Protein AF-A0A1H3EA36-F1 (afdb_monomer_lite)

Structure (mmCIF, N/CA/C/O backbone):
data_AF-A0A1H3EA36-F1
#
_entry.id   AF-A0A1H3EA36-F1
#
loop_
_atom_site.group_PDB
_atom_site.id
_atom_site.type_symbol
_atom_site.label_atom_id
_atom_site.label_alt_id
_atom_site.label_comp_id
_atom_site.label_asym_id
_atom_site.label_entity_id
_atom_site.label_seq_id
_atom_site.pdbx_PDB_ins_code
_atom_site.Cartn_x
_atom_site.Cartn_y
_atom_site.Cartn_z
_atom_site.occupancy
_atom_site.B_iso_or_equiv
_atom_site.auth_seq_id
_atom_site.auth_comp_id
_atom_site.auth_asym_id
_atom_site.auth_atom_id
_atom_site.pdbx_PDB_model_num
ATOM 1 N N . MET A 1 1 ? -54.197 60.162 -19.182 1.00 44.44 1 MET A N 1
ATOM 2 C CA . MET A 1 1 ? -53.380 59.692 -18.043 1.00 44.44 1 MET A CA 1
ATOM 3 C C . MET A 1 1 ? -54.121 58.549 -17.365 1.00 44.44 1 MET A C 1
ATOM 5 O O . MET A 1 1 ? -55.018 58.791 -16.575 1.00 44.44 1 MET A O 1
ATOM 9 N N . THR A 1 2 ? -53.823 57.312 -17.752 1.00 45.69 2 THR A N 1
ATOM 10 C CA . THR A 1 2 ? -54.385 56.087 -17.162 1.00 45.69 2 THR A CA 1
ATOM 11 C C . THR A 1 2 ? -53.439 55.598 -16.068 1.00 45.69 2 THR A C 1
ATOM 13 O O . THR A 1 2 ? -52.294 55.258 -16.365 1.00 45.69 2 THR A O 1
ATOM 16 N N . SER A 1 3 ? -53.882 55.614 -14.809 1.00 49.50 3 SER A N 1
ATOM 17 C CA . SER A 1 3 ? -53.098 55.116 -13.677 1.00 49.50 3 SER A CA 1
ATOM 18 C C . SER A 1 3 ? -53.020 53.589 -13.727 1.00 49.50 3 SER A C 1
ATOM 20 O O . SER A 1 3 ? -54.030 52.885 -13.746 1.00 49.50 3 SER A O 1
ATOM 22 N N . ALA A 1 4 ? -51.797 53.068 -13.797 1.00 52.25 4 ALA A N 1
ATOM 23 C CA . ALA A 1 4 ? -51.534 51.640 -13.742 1.00 52.25 4 ALA A CA 1
ATOM 24 C C . ALA A 1 4 ? -51.747 51.133 -12.308 1.00 52.25 4 ALA A C 1
ATOM 26 O O . ALA A 1 4 ? -51.134 51.634 -11.365 1.00 52.25 4 ALA A O 1
ATOM 27 N N . SER A 1 5 ? -52.620 50.136 -12.157 1.00 58.72 5 SER A N 1
ATOM 28 C CA . SER A 1 5 ? -52.837 49.425 -10.896 1.00 58.72 5 SER A CA 1
ATOM 29 C C . SER A 1 5 ? -51.556 48.678 -10.483 1.00 58.72 5 SER A C 1
ATOM 31 O O . SER A 1 5 ? -50.965 47.990 -11.325 1.00 58.72 5 SER A O 1
ATOM 33 N N . PRO A 1 6 ? -51.086 48.801 -9.227 1.00 64.38 6 PRO A N 1
ATOM 34 C CA . PRO A 1 6 ? -49.876 48.127 -8.778 1.00 64.38 6 PRO A CA 1
ATOM 35 C C . PRO A 1 6 ? -50.104 46.610 -8.735 1.00 64.38 6 PRO A C 1
ATOM 37 O O . PRO A 1 6 ? -51.049 46.122 -8.116 1.00 64.38 6 PRO A O 1
ATOM 40 N N . ARG A 1 7 ? -49.226 45.849 -9.406 1.00 62.97 7 ARG A N 1
ATOM 41 C CA . ARG A 1 7 ? -49.235 44.380 -9.339 1.00 62.97 7 ARG A CA 1
ATOM 42 C C . ARG A 1 7 ? -49.050 43.933 -7.881 1.00 62.97 7 ARG A C 1
ATOM 44 O O . ARG A 1 7 ? -48.141 44.439 -7.220 1.00 62.97 7 ARG A O 1
ATOM 51 N N . PRO A 1 8 ? -49.854 42.975 -7.387 1.00 62.53 8 PRO A N 1
ATOM 52 C CA . PRO A 1 8 ? -49.681 42.436 -6.047 1.00 62.53 8 PRO A CA 1
ATOM 53 C C . PRO A 1 8 ? -48.310 41.762 -5.929 1.00 62.53 8 PRO A C 1
ATOM 55 O O . PRO A 1 8 ? -47.863 41.065 -6.844 1.00 62.53 8 PRO A O 1
ATOM 58 N N . ALA A 1 9 ? -47.638 41.998 -4.802 1.00 65.62 9 ALA A N 1
ATOM 59 C CA . ALA A 1 9 ? -46.360 41.375 -4.493 1.00 65.62 9 ALA A CA 1
ATOM 60 C C . ALA A 1 9 ? -46.502 39.838 -4.501 1.00 65.62 9 ALA A C 1
ATOM 62 O O . ALA A 1 9 ? -47.516 39.324 -4.018 1.00 65.62 9 ALA A O 1
ATOM 63 N N . PRO A 1 10 ? -45.518 39.092 -5.038 1.00 63.84 10 PRO A N 1
ATOM 64 C CA . PRO A 1 10 ? -45.570 37.637 -5.046 1.00 63.84 10 PRO A CA 1
ATOM 65 C C . PRO A 1 10 ? -45.656 37.122 -3.605 1.00 63.84 10 PRO A C 1
ATOM 67 O O . PRO A 1 10 ? -44.805 37.431 -2.770 1.00 63.84 10 PRO A O 1
ATOM 70 N N . GLY A 1 11 ? -46.718 36.368 -3.312 1.00 64.31 11 GLY A N 1
ATOM 71 C CA . GLY A 1 11 ? -46.942 35.779 -1.995 1.00 64.31 11 GLY A CA 1
ATOM 72 C C . GLY A 1 11 ? -45.780 34.864 -1.582 1.00 64.31 11 GLY A C 1
ATOM 73 O O . GLY A 1 11 ? -45.143 34.253 -2.446 1.00 64.31 11 GLY A O 1
ATOM 74 N N . PRO A 1 12 ? -45.474 34.762 -0.276 1.00 61.78 12 PRO A N 1
ATOM 75 C CA . PRO A 1 12 ? -44.374 33.939 0.212 1.00 61.78 12 PRO A CA 1
ATOM 76 C C . PRO A 1 12 ? -44.551 32.489 -0.250 1.00 61.78 12 PRO A C 1
ATOM 78 O O . PRO A 1 12 ? -45.626 31.909 -0.096 1.00 61.78 12 PRO A O 1
ATOM 81 N N . ALA A 1 13 ? -43.487 31.914 -0.820 1.00 59.91 13 ALA A N 1
ATOM 82 C CA . ALA A 1 13 ? -43.477 30.541 -1.314 1.00 59.91 13 ALA A CA 1
ATOM 83 C C . ALA A 1 13 ? -44.038 29.579 -0.253 1.00 59.91 13 ALA A C 1
ATOM 85 O O . ALA A 1 13 ? -43.532 29.518 0.873 1.00 59.91 13 ALA A O 1
ATOM 86 N N . GLY A 1 14 ? -45.100 28.856 -0.618 1.00 59.62 14 GLY A N 1
ATOM 87 C CA . GLY A 1 14 ? -45.818 27.972 0.290 1.00 59.62 14 GLY A CA 1
ATOM 88 C C . GLY A 1 14 ? -44.928 26.859 0.868 1.00 59.62 14 GLY A C 1
ATOM 89 O O . GLY A 1 14 ? -43.921 26.481 0.261 1.00 59.62 14 GLY A O 1
ATOM 90 N N . PRO A 1 15 ? -45.297 26.291 2.031 1.00 60.38 15 PRO A N 1
ATOM 91 C CA . PRO A 1 15 ? -44.508 25.282 2.746 1.00 60.38 15 PRO A CA 1
ATOM 92 C C . PRO A 1 15 ? -44.118 24.052 1.900 1.00 60.38 15 PRO A C 1
ATOM 94 O O . PRO A 1 15 ? -43.063 23.466 2.145 1.00 60.38 15 PRO A O 1
ATOM 97 N N . GLY A 1 16 ? -44.890 23.712 0.859 1.00 60.38 16 GLY A N 1
ATOM 98 C CA . GLY A 1 16 ? -44.571 22.633 -0.087 1.00 60.38 16 GLY A CA 1
ATOM 99 C C . GLY A 1 16 ? -43.297 22.869 -0.911 1.00 60.38 16 GLY A C 1
ATOM 100 O O . GLY A 1 16 ? -42.467 21.971 -1.016 1.00 60.38 16 GLY A O 1
ATOM 101 N N . ALA A 1 17 ? -43.062 24.093 -1.396 1.00 59.25 17 ALA A N 1
ATOM 102 C CA . ALA A 1 17 ? -41.875 24.414 -2.197 1.00 59.25 17 ALA A CA 1
ATOM 103 C C . ALA A 1 17 ? -40.574 24.366 -1.367 1.00 59.25 17 ALA A C 1
ATOM 105 O O . ALA A 1 17 ? -39.512 23.996 -1.868 1.00 59.25 17 ALA A O 1
ATOM 106 N N . ARG A 1 18 ? -40.650 24.686 -0.064 1.00 59.03 18 ARG A N 1
ATOM 107 C CA . ARG A 1 18 ? -39.513 24.563 0.870 1.00 59.03 18 ARG A CA 1
ATOM 108 C C . ARG A 1 18 ? -39.197 23.105 1.222 1.00 59.03 18 ARG A C 1
ATOM 110 O O . ARG A 1 18 ? -38.021 22.757 1.351 1.00 59.03 18 ARG A O 1
ATOM 117 N N . ALA A 1 19 ? -40.212 22.253 1.359 1.00 62.59 19 ALA A N 1
ATOM 118 C CA . ALA A 1 19 ? -40.029 20.818 1.598 1.00 62.59 19 ALA A CA 1
ATOM 119 C C . ALA A 1 19 ? -39.411 20.100 0.380 1.00 62.59 19 ALA A C 1
ATOM 121 O O . ALA A 1 19 ? -38.554 19.230 0.526 1.00 62.59 19 ALA A O 1
ATOM 122 N N . GLU A 1 20 ? -39.777 20.513 -0.832 1.00 65.25 20 GLU A N 1
ATOM 123 C CA . GLU A 1 20 ? -39.249 19.928 -2.067 1.00 65.25 20 GLU A CA 1
ATOM 124 C C . GLU A 1 20 ? -37.795 20.359 -2.338 1.00 65.25 20 GLU A C 1
ATOM 126 O O . GLU A 1 20 ? -36.931 19.521 -2.608 1.00 65.25 20 GLU A O 1
ATOM 131 N N . ALA A 1 21 ? -37.476 21.645 -2.138 1.00 63.47 21 ALA A N 1
ATOM 132 C CA . ALA A 1 21 ? -36.111 22.164 -2.266 1.00 63.47 21 ALA A CA 1
ATOM 133 C C . ALA A 1 21 ? -35.129 21.534 -1.256 1.00 63.47 21 ALA A C 1
ATOM 135 O O . ALA A 1 21 ? -33.986 21.217 -1.598 1.00 63.47 21 ALA A O 1
ATOM 136 N N . THR A 1 22 ? -35.571 21.293 -0.016 1.00 68.81 22 THR A N 1
ATOM 137 C CA . THR A 1 22 ? -34.762 20.592 0.999 1.00 68.81 22 THR A CA 1
ATOM 138 C C . THR A 1 22 ? -34.580 19.105 0.665 1.00 68.81 22 THR A C 1
ATOM 140 O O . THR A 1 22 ? -33.487 18.557 0.855 1.00 68.81 22 THR A O 1
ATOM 143 N N . GLY A 1 23 ? -35.593 18.468 0.068 1.00 72.19 23 GLY A N 1
ATOM 144 C CA . GLY A 1 23 ? -35.502 17.116 -0.484 1.00 72.19 23 GLY A CA 1
ATOM 145 C C . GLY A 1 23 ? -34.443 16.987 -1.585 1.00 72.19 23 GLY A C 1
ATOM 146 O O . GLY A 1 23 ? -33.615 16.077 -1.537 1.00 72.19 23 GLY A O 1
ATOM 147 N N . ILE A 1 24 ? -34.396 17.925 -2.532 1.00 72.75 24 ILE A N 1
ATOM 148 C CA . ILE A 1 24 ? -33.416 17.916 -3.631 1.00 72.75 24 ILE A CA 1
ATOM 149 C C . ILE A 1 24 ? -31.989 18.143 -3.109 1.00 72.75 24 ILE A C 1
ATOM 151 O O . ILE A 1 24 ? -31.087 17.363 -3.422 1.00 72.75 24 ILE A O 1
ATOM 155 N N . ALA A 1 25 ? -31.778 19.148 -2.253 1.00 74.75 25 ALA A N 1
ATOM 156 C CA . ALA A 1 25 ? -30.457 19.443 -1.692 1.00 74.75 25 ALA A CA 1
ATOM 157 C C . ALA A 1 25 ? -29.882 18.261 -0.886 1.00 74.75 25 ALA A C 1
ATOM 159 O O . ALA A 1 25 ? -28.692 17.950 -0.982 1.00 74.75 25 ALA A O 1
ATOM 160 N N . SER A 1 26 ? -30.726 17.552 -0.127 1.00 80.19 26 SER A N 1
ATOM 161 C CA . SER A 1 26 ? -30.297 16.375 0.640 1.00 80.19 26 SER A CA 1
ATOM 162 C C . SER A 1 26 ? -29.867 15.202 -0.252 1.00 80.19 26 SER A C 1
ATOM 164 O O . SER A 1 26 ? -28.856 14.559 0.039 1.00 80.19 26 SER A O 1
ATOM 166 N N . ARG A 1 27 ? -30.565 14.968 -1.375 1.00 83.69 27 ARG A N 1
ATOM 167 C CA . ARG A 1 27 ? -30.204 13.941 -2.368 1.00 83.69 27 ARG A CA 1
ATOM 168 C C . ARG A 1 27 ? -28.889 14.271 -3.073 1.00 83.69 27 ARG A C 1
ATOM 170 O O . ARG A 1 27 ? -28.035 13.396 -3.189 1.00 83.69 27 ARG A O 1
ATOM 177 N N . LEU A 1 28 ? -28.678 15.530 -3.462 1.00 82.12 28 LEU A N 1
ATOM 178 C CA . LEU A 1 28 ? -27.420 15.975 -4.078 1.00 82.12 28 LEU A CA 1
ATOM 179 C C . LEU A 1 28 ? -26.226 15.796 -3.128 1.00 82.12 28 LEU A C 1
ATOM 181 O O . LEU A 1 28 ? -25.192 15.248 -3.508 1.00 82.12 28 LEU A O 1
ATOM 185 N N . LEU A 1 29 ? -26.386 16.164 -1.854 1.00 85.31 29 LEU A N 1
ATOM 186 C CA . LEU A 1 29 ? -25.353 15.960 -0.831 1.00 85.31 29 LEU A CA 1
ATOM 187 C C . LEU A 1 29 ? -25.100 14.479 -0.502 1.00 85.31 29 LEU A C 1
ATOM 189 O O . LEU A 1 29 ? -24.021 14.137 -0.003 1.00 85.31 29 LEU A O 1
ATOM 193 N N . ALA A 1 30 ? -26.080 13.603 -0.732 1.00 87.25 30 ALA A N 1
ATOM 194 C CA . ALA A 1 30 ? -25.917 12.158 -0.603 1.00 87.25 30 ALA A CA 1
ATOM 195 C C . ALA A 1 30 ? -25.177 11.551 -1.808 1.00 87.25 30 ALA A C 1
ATOM 197 O O . ALA A 1 30 ? -24.364 10.652 -1.611 1.00 87.25 30 ALA A O 1
ATOM 198 N N . ALA A 1 31 ? -25.403 12.074 -3.019 1.00 92.81 31 ALA A N 1
ATOM 199 C CA . ALA A 1 31 ? -24.766 11.613 -4.255 1.00 92.81 31 ALA A CA 1
ATOM 200 C C . ALA A 1 31 ? -23.325 12.122 -4.443 1.00 92.81 31 ALA A C 1
ATOM 202 O O . ALA A 1 31 ? -22.532 11.472 -5.121 1.00 92.81 31 ALA A O 1
ATOM 203 N N . LEU A 1 32 ? -22.960 13.248 -3.819 1.00 94.69 32 LEU A N 1
ATOM 204 C CA . LEU A 1 32 ? -21.650 13.890 -3.985 1.00 94.69 32 LEU A CA 1
ATOM 205 C C . LEU A 1 32 ? -20.439 12.935 -3.869 1.00 94.69 32 LEU A C 1
ATOM 207 O O . LEU A 1 32 ? -19.570 13.004 -4.734 1.00 94.69 32 LEU A O 1
ATOM 211 N N . PRO A 1 33 ? -20.340 12.018 -2.882 1.00 96.06 33 PRO A N 1
ATOM 212 C CA . PRO A 1 33 ? -19.197 11.106 -2.803 1.00 96.06 33 PRO A CA 1
ATOM 213 C C . PRO A 1 33 ? -19.081 10.180 -4.015 1.00 96.06 33 PRO A C 1
ATOM 215 O O . PRO A 1 33 ? -17.972 9.908 -4.456 1.00 96.06 33 PRO A O 1
ATOM 218 N N . ALA A 1 34 ? -20.208 9.723 -4.568 1.00 96.56 34 ALA A N 1
ATOM 219 C CA . ALA A 1 34 ? -20.209 8.882 -5.761 1.00 96.56 34 ALA A CA 1
ATOM 220 C C . ALA A 1 34 ? -19.726 9.665 -6.989 1.00 96.56 34 ALA A C 1
ATOM 222 O O . ALA A 1 34 ? -18.921 9.150 -7.755 1.00 96.56 34 ALA A O 1
ATOM 223 N N . VAL A 1 35 ? -20.149 10.927 -7.133 1.00 97.38 35 VAL A N 1
ATOM 224 C CA . VAL A 1 35 ? -19.688 11.814 -8.216 1.00 97.38 35 VAL A CA 1
ATOM 225 C C . VAL A 1 35 ? -18.181 12.063 -8.128 1.00 97.38 35 VAL A C 1
ATOM 227 O O . VAL A 1 35 ? -17.488 11.975 -9.134 1.00 97.38 35 VAL A O 1
ATOM 230 N N . LEU A 1 36 ? -17.658 12.326 -6.928 1.00 98.19 36 LEU A N 1
ATOM 231 C CA . LEU A 1 36 ? -16.226 12.554 -6.710 1.00 98.19 36 LEU A CA 1
ATOM 232 C C . LEU A 1 36 ? -15.380 11.301 -6.989 1.00 98.19 36 LEU A C 1
ATOM 234 O O . LEU A 1 36 ? -14.322 11.401 -7.602 1.00 98.19 36 LEU A O 1
ATOM 238 N N . LEU A 1 37 ? -15.854 10.121 -6.577 1.00 98.19 37 LEU A N 1
ATOM 239 C CA . LEU A 1 37 ? -15.180 8.854 -6.879 1.00 98.19 37 LEU A CA 1
ATOM 240 C C . LEU A 1 37 ? -15.246 8.512 -8.372 1.00 98.19 37 LEU A C 1
ATOM 242 O O . LEU A 1 37 ? -14.272 8.010 -8.922 1.00 98.19 37 LEU A O 1
ATOM 246 N N . LEU A 1 38 ? -16.366 8.814 -9.034 1.00 98.19 38 LEU A N 1
ATOM 247 C CA . LEU A 1 38 ? -16.491 8.660 -10.481 1.00 98.19 38 LEU A CA 1
ATOM 248 C C . LEU A 1 38 ? -15.530 9.594 -11.221 1.00 98.19 38 LEU A C 1
ATOM 250 O O . LEU A 1 38 ? -14.890 9.162 -12.171 1.00 98.19 38 LEU A O 1
ATOM 254 N N . PHE A 1 39 ? -15.397 10.846 -10.776 1.00 98.50 39 PHE A N 1
ATOM 255 C CA . PHE A 1 39 ? -14.417 11.781 -11.327 1.00 98.50 39 PHE A CA 1
ATOM 256 C C . PHE A 1 39 ? -12.991 11.223 -11.228 1.00 98.50 39 PHE A C 1
ATOM 258 O O . PHE A 1 39 ? -12.300 11.176 -12.241 1.00 98.50 39 PHE A O 1
ATOM 265 N N . ALA A 1 40 ? -12.585 10.741 -10.050 1.00 98.44 40 ALA A N 1
ATOM 266 C CA . ALA A 1 40 ? -11.271 10.130 -9.849 1.00 98.44 40 ALA A CA 1
ATOM 267 C C . ALA A 1 40 ? -11.050 8.923 -10.786 1.00 98.44 40 ALA A C 1
ATOM 269 O O . ALA A 1 40 ? -10.095 8.887 -11.558 1.00 98.44 40 ALA A O 1
ATOM 270 N N . LEU A 1 41 ? -12.032 8.016 -10.859 1.00 98.56 41 LEU A N 1
ATOM 271 C CA . LEU A 1 41 ? -11.992 6.868 -11.768 1.00 98.56 41 LEU A CA 1
ATOM 272 C C . LEU A 1 41 ? -11.841 7.281 -13.242 1.00 98.56 41 LEU A C 1
ATOM 274 O O . LEU A 1 41 ? -11.049 6.683 -13.969 1.00 98.56 41 LEU A O 1
ATOM 278 N N . VAL A 1 42 ? -12.588 8.292 -13.694 1.00 98.44 42 VAL A N 1
ATOM 279 C CA . VAL A 1 42 ? -12.510 8.794 -15.075 1.00 98.44 42 VAL A CA 1
ATOM 280 C C . VAL A 1 42 ? -11.125 9.365 -15.372 1.00 98.44 42 VAL A C 1
ATOM 282 O O . VAL A 1 42 ? -10.587 9.090 -16.444 1.00 98.44 42 VAL A O 1
ATOM 285 N N . VAL A 1 43 ? -10.527 10.109 -14.436 1.00 98.25 43 VAL A N 1
ATOM 286 C CA . VAL A 1 43 ? -9.157 10.624 -14.582 1.00 98.25 43 VAL A CA 1
ATOM 287 C C . VAL A 1 43 ? -8.163 9.471 -14.721 1.00 98.25 43 VAL A C 1
ATOM 289 O O . VAL A 1 43 ? -7.377 9.470 -15.671 1.00 98.25 43 VAL A O 1
ATOM 292 N N . ALA A 1 44 ? -8.238 8.460 -13.850 1.00 98.12 44 ALA A N 1
ATOM 293 C CA . ALA A 1 44 ? -7.368 7.289 -13.918 1.00 98.12 44 ALA A CA 1
ATOM 294 C C . ALA A 1 44 ? -7.494 6.540 -15.259 1.00 98.12 44 ALA A C 1
ATOM 296 O O . ALA A 1 44 ? -6.478 6.219 -15.879 1.00 98.12 44 ALA A O 1
ATOM 297 N N . VAL A 1 45 ? -8.722 6.306 -15.745 1.00 98.12 45 VAL A N 1
ATOM 298 C CA . VAL A 1 45 ? -8.972 5.647 -17.043 1.00 98.12 45 VAL A CA 1
ATOM 299 C C . VAL A 1 45 ? -8.442 6.485 -18.206 1.00 98.12 45 VAL A C 1
ATOM 301 O O . VAL A 1 45 ? -7.764 5.948 -19.083 1.00 98.12 45 VAL A O 1
ATOM 304 N N . ALA A 1 46 ? -8.734 7.788 -18.234 1.00 97.06 46 ALA A N 1
ATOM 305 C CA . ALA A 1 46 ? -8.319 8.671 -19.321 1.00 97.06 46 ALA A CA 1
ATOM 306 C C . ALA A 1 46 ? -6.789 8.752 -19.429 1.00 97.06 46 ALA A C 1
ATOM 308 O O . ALA A 1 46 ? -6.233 8.607 -20.520 1.00 97.06 46 ALA A O 1
ATOM 309 N N . GLN A 1 47 ? -6.108 8.902 -18.290 1.00 95.25 47 GLN A N 1
ATOM 310 C CA . GLN A 1 47 ? -4.647 8.916 -18.221 1.00 95.25 47 GLN A CA 1
ATOM 311 C C . GLN A 1 47 ? -4.047 7.573 -18.646 1.00 95.25 47 GLN A C 1
ATOM 313 O O . GLN A 1 47 ? -3.154 7.539 -19.489 1.00 95.25 47 GLN A O 1
ATOM 318 N N . ALA A 1 48 ? -4.560 6.457 -18.124 1.00 95.06 48 ALA A N 1
ATOM 319 C CA . ALA A 1 48 ? -4.090 5.132 -18.512 1.00 95.06 48 ALA A CA 1
ATOM 320 C C . ALA A 1 48 ? -4.267 4.866 -20.013 1.00 95.06 48 ALA A C 1
ATOM 322 O O . ALA A 1 48 ? -3.361 4.339 -20.660 1.00 95.06 48 ALA A O 1
ATOM 323 N N . ARG A 1 49 ? -5.400 5.284 -20.596 1.00 95.31 49 ARG A N 1
ATOM 324 C CA . ARG A 1 49 ? -5.663 5.132 -22.032 1.00 95.31 49 ARG A CA 1
ATOM 325 C C . ARG A 1 49 ? -4.683 5.934 -22.873 1.00 95.31 49 ARG A C 1
ATOM 327 O O . ARG A 1 49 ? -4.177 5.393 -23.850 1.00 95.31 49 ARG A O 1
ATOM 334 N N . ARG A 1 50 ? -4.395 7.182 -22.502 1.00 92.75 50 ARG A N 1
ATOM 335 C CA . ARG A 1 50 ? -3.400 8.005 -23.201 1.00 92.75 50 ARG A CA 1
ATOM 336 C C . ARG A 1 50 ? -2.036 7.312 -23.232 1.00 92.75 50 ARG A C 1
ATOM 338 O O . ARG A 1 50 ? -1.513 7.063 -24.311 1.00 92.75 50 ARG A O 1
ATOM 345 N N . TRP A 1 51 ? -1.528 6.911 -22.068 1.00 89.12 51 TRP A N 1
ATOM 346 C CA . TRP A 1 51 ? -0.217 6.266 -21.946 1.00 89.12 51 TRP A CA 1
ATOM 347 C C . TRP A 1 51 ? -0.139 4.898 -22.629 1.00 89.12 51 TRP A C 1
ATOM 349 O O . TRP A 1 51 ? 0.922 4.522 -23.117 1.00 89.12 51 TRP A O 1
ATOM 359 N N . SER A 1 52 ? -1.255 4.168 -22.732 1.00 90.06 52 SER A N 1
ATOM 360 C CA . SER A 1 52 ? -1.285 2.893 -23.463 1.00 90.06 52 SER A CA 1
ATOM 361 C C . SER A 1 52 ? -0.962 3.032 -24.955 1.00 90.06 52 SER A C 1
ATOM 363 O O . SER A 1 52 ? -0.498 2.069 -25.552 1.00 90.06 52 SER A O 1
ATOM 365 N N . HIS A 1 53 ? -1.154 4.219 -25.546 1.00 86.81 53 HIS A N 1
ATOM 366 C CA . HIS A 1 53 ? -0.802 4.496 -26.947 1.00 86.81 53 HIS A CA 1
ATOM 367 C C . HIS A 1 53 ? 0.643 4.958 -27.127 1.00 86.81 53 HIS A C 1
ATOM 369 O O . HIS A 1 53 ? 1.161 4.917 -28.237 1.00 86.81 53 HIS A O 1
ATOM 375 N N . GLU A 1 54 ? 1.295 5.394 -26.051 1.00 81.25 54 GLU A N 1
ATOM 376 C CA . GLU A 1 54 ? 2.668 5.905 -26.084 1.00 81.25 54 GLU A CA 1
ATOM 377 C C . GLU A 1 54 ? 3.717 4.784 -25.955 1.00 81.25 54 GLU A C 1
ATOM 379 O O . GLU A 1 54 ? 4.901 5.091 -26.044 1.00 81.25 54 GLU A O 1
ATOM 384 N N . VAL A 1 55 ? 3.281 3.521 -25.750 1.00 70.19 55 VAL A N 1
ATOM 385 C CA . VAL A 1 55 ? 4.069 2.296 -25.462 1.00 70.19 55 VAL A CA 1
ATOM 386 C C . VAL A 1 55 ? 5.579 2.544 -25.457 1.00 70.19 55 VAL A C 1
ATOM 388 O O . VAL A 1 55 ? 6.203 2.544 -26.523 1.00 70.19 55 VAL A O 1
ATOM 391 N N . PRO A 1 56 ? 6.195 2.743 -24.281 1.00 64.94 56 PRO A N 1
ATOM 392 C CA . PRO A 1 56 ? 7.617 3.023 -24.226 1.00 64.94 56 PRO A CA 1
ATOM 393 C C . PRO A 1 56 ? 8.403 1.854 -24.833 1.00 64.94 56 PRO A C 1
ATOM 395 O O . PRO A 1 56 ? 8.342 0.720 -24.363 1.00 64.94 56 PRO A O 1
ATOM 398 N N . THR A 1 57 ? 9.163 2.129 -25.896 1.00 60.00 57 THR A N 1
ATOM 399 C CA . THR A 1 57 ? 9.990 1.128 -26.596 1.00 60.00 57 THR A CA 1
ATOM 400 C C . THR A 1 57 ? 11.305 0.833 -25.874 1.00 60.00 57 THR A C 1
ATOM 402 O O . THR A 1 57 ? 12.128 0.066 -26.369 1.00 60.00 57 THR A O 1
ATOM 405 N N . TRP A 1 58 ? 11.536 1.447 -24.712 1.00 56.69 58 TRP A N 1
ATOM 406 C CA . TRP A 1 58 ? 12.742 1.243 -23.923 1.00 56.69 58 TRP A CA 1
ATOM 407 C C . TRP A 1 58 ? 12.671 -0.108 -23.207 1.00 56.69 58 TRP A C 1
ATOM 409 O O . TRP A 1 58 ? 11.898 -0.305 -22.277 1.00 56.69 58 TRP A O 1
ATOM 419 N N . HIS A 1 59 ? 13.523 -1.045 -23.622 1.00 47.88 59 HIS A N 1
ATOM 420 C CA . HIS A 1 59 ? 13.558 -2.433 -23.130 1.00 47.88 59 HIS A CA 1
ATOM 421 C C . HIS A 1 59 ? 13.904 -2.568 -21.632 1.00 47.88 59 HIS A C 1
ATOM 423 O O . HIS A 1 59 ? 13.759 -3.645 -21.059 1.00 47.88 59 HIS A O 1
ATOM 429 N N . MET A 1 60 ? 14.384 -1.488 -21.002 1.00 47.78 60 MET A N 1
ATOM 430 C CA . MET A 1 60 ? 14.649 -1.405 -19.559 1.00 47.78 60 MET A CA 1
ATOM 431 C C . MET A 1 60 ? 13.470 -0.831 -18.757 1.00 47.78 60 MET A C 1
ATOM 433 O O . MET A 1 60 ? 13.596 -0.659 -17.544 1.00 47.78 60 MET A O 1
ATOM 437 N N . ASP A 1 61 ? 12.346 -0.519 -19.406 1.00 54.12 61 ASP A N 1
ATOM 438 C CA . ASP A 1 61 ? 11.150 -0.052 -18.717 1.00 54.12 61 ASP A CA 1
ATOM 439 C C . ASP A 1 61 ? 10.489 -1.209 -17.945 1.00 54.12 61 ASP A C 1
ATOM 441 O O . ASP A 1 61 ? 10.406 -2.353 -18.408 1.00 54.12 61 ASP A O 1
ATOM 445 N N . GLY A 1 62 ? 9.987 -0.914 -16.751 1.00 58.97 62 GLY A N 1
ATOM 446 C CA . GLY A 1 62 ? 9.251 -1.864 -15.916 1.00 58.97 62 GLY A CA 1
ATOM 447 C C . GLY A 1 62 ? 7.978 -2.369 -16.558 1.00 58.97 62 GLY A C 1
ATOM 448 O O . GLY A 1 62 ? 7.479 -3.401 -16.116 1.00 58.97 62 GLY A O 1
ATOM 449 N N . ALA A 1 63 ? 7.481 -1.715 -17.611 1.00 60.97 63 ALA A N 1
ATOM 450 C CA . ALA A 1 63 ? 6.427 -2.260 -18.457 1.00 60.97 63 ALA A CA 1
ATOM 451 C C . ALA A 1 63 ? 6.791 -3.656 -18.996 1.00 60.97 63 ALA A C 1
ATOM 453 O O . ALA A 1 63 ? 5.999 -4.579 -18.836 1.00 60.97 63 ALA A O 1
ATOM 454 N N . PHE A 1 64 ? 8.007 -3.870 -19.516 1.00 70.12 64 PHE A N 1
ATOM 455 C CA . PHE A 1 64 ? 8.434 -5.184 -20.026 1.00 70.12 64 PHE A CA 1
ATOM 456 C C . PHE A 1 64 ? 8.626 -6.217 -18.914 1.00 70.12 64 PHE A C 1
ATOM 458 O O . PHE A 1 64 ? 8.262 -7.385 -19.058 1.00 70.12 64 PHE A O 1
ATOM 465 N N . GLN A 1 65 ? 9.173 -5.791 -17.776 1.00 75.50 65 GLN A N 1
ATOM 466 C CA . GLN A 1 65 ? 9.382 -6.672 -16.626 1.00 75.50 65 GLN A CA 1
ATOM 467 C C . GLN A 1 65 ? 8.053 -7.097 -15.988 1.00 75.50 65 GLN A C 1
ATOM 469 O O . GLN A 1 65 ? 7.882 -8.252 -15.599 1.00 75.50 65 GLN A O 1
ATOM 474 N N . THR A 1 66 ? 7.094 -6.174 -15.936 1.00 83.44 66 THR A N 1
ATOM 475 C CA . THR A 1 66 ? 5.723 -6.423 -15.489 1.00 83.44 66 THR A CA 1
ATOM 476 C C . THR A 1 66 ? 4.985 -7.314 -16.487 1.00 83.44 66 THR A C 1
ATOM 478 O O . THR A 1 66 ? 4.377 -8.304 -16.081 1.00 83.44 66 THR A O 1
ATOM 481 N N . ALA A 1 67 ? 5.097 -7.023 -17.787 1.00 87.62 67 ALA A N 1
ATOM 482 C CA . ALA A 1 67 ? 4.493 -7.806 -18.860 1.00 87.62 67 ALA A CA 1
ATOM 483 C C . ALA A 1 67 ? 4.979 -9.258 -18.856 1.00 87.62 67 ALA A C 1
ATOM 485 O O . ALA A 1 67 ? 4.160 -10.165 -18.929 1.00 87.62 67 ALA A O 1
ATOM 486 N N . SER A 1 68 ? 6.281 -9.497 -18.662 1.00 88.44 68 SER A N 1
ATOM 487 C CA . SER A 1 68 ? 6.840 -10.854 -18.561 1.00 88.44 68 SER A CA 1
ATOM 488 C C . SER A 1 68 ? 6.159 -11.681 -17.466 1.00 88.44 68 SER A C 1
ATOM 490 O O . SER A 1 68 ? 5.749 -12.814 -17.710 1.00 88.44 68 SER A O 1
ATOM 492 N N . GLY A 1 69 ? 5.968 -11.114 -16.269 1.00 91.12 69 GLY A N 1
ATOM 493 C CA . GLY A 1 69 ? 5.248 -11.797 -15.190 1.00 91.12 69 GLY A CA 1
ATOM 494 C C . GLY A 1 69 ? 3.778 -12.066 -15.529 1.00 91.12 69 GLY A C 1
ATOM 495 O O . GLY A 1 69 ? 3.261 -13.134 -15.213 1.00 91.12 69 GLY A O 1
ATOM 496 N N . LEU A 1 70 ? 3.114 -11.120 -16.197 1.00 92.69 70 LEU A N 1
ATOM 497 C CA . LEU A 1 70 ? 1.707 -11.235 -16.587 1.00 92.69 70 LEU A CA 1
ATOM 498 C C . LEU A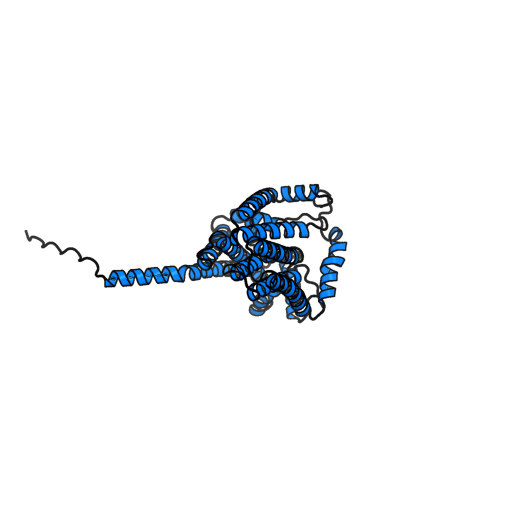 1 70 ? 1.478 -12.266 -17.695 1.00 92.69 70 LEU A C 1
ATOM 500 O O . LEU A 1 70 ? 0.551 -13.061 -17.582 1.00 92.69 70 LEU A O 1
ATOM 504 N N . PHE A 1 71 ? 2.333 -12.297 -18.718 1.00 93.12 71 PHE A N 1
ATOM 505 C CA . PHE A 1 71 ? 2.258 -13.276 -19.805 1.00 93.12 71 PHE A CA 1
ATOM 506 C C . PHE A 1 71 ? 2.522 -14.686 -19.292 1.00 93.12 71 PHE A C 1
ATOM 508 O O . PHE A 1 71 ? 1.758 -15.595 -19.584 1.00 93.12 71 PHE A O 1
ATOM 515 N N . ARG A 1 72 ? 3.511 -14.857 -18.406 1.00 93.81 72 ARG A N 1
ATOM 516 C CA . ARG A 1 72 ? 3.751 -16.145 -17.742 1.00 93.81 72 ARG A CA 1
ATOM 517 C C . ARG A 1 72 ? 2.523 -16.631 -16.970 1.00 93.81 72 ARG A C 1
ATOM 519 O O . ARG A 1 72 ? 2.161 -17.797 -17.084 1.00 93.81 72 ARG A O 1
ATOM 526 N N . LEU A 1 73 ? 1.860 -15.749 -16.217 1.00 94.12 73 LEU A N 1
ATOM 527 C CA . LEU A 1 73 ? 0.613 -16.095 -15.524 1.00 94.12 73 LEU A CA 1
ATOM 528 C C . LEU A 1 73 ? -0.516 -16.448 -16.503 1.00 94.12 73 LEU A C 1
ATOM 530 O O . LEU A 1 73 ? -1.259 -17.392 -16.242 1.00 94.12 73 LEU A O 1
ATOM 534 N N . ALA A 1 74 ? -0.640 -15.718 -17.616 1.00 93.19 74 ALA A N 1
ATOM 535 C CA . ALA A 1 74 ? -1.614 -16.013 -18.668 1.00 93.19 74 ALA A CA 1
ATOM 536 C C . ALA A 1 74 ? -1.356 -17.378 -19.335 1.00 93.19 74 ALA A C 1
ATOM 538 O O . ALA A 1 74 ? -2.306 -18.099 -19.630 1.00 93.19 74 ALA A O 1
ATOM 539 N N . ASP A 1 75 ? -0.088 -17.777 -19.456 1.00 94.69 75 ASP A N 1
ATOM 540 C CA . ASP A 1 75 ? 0.351 -19.086 -19.958 1.00 94.69 75 ASP A CA 1
ATOM 541 C C . ASP A 1 75 ? 0.226 -20.219 -18.916 1.00 94.69 75 ASP A C 1
ATOM 543 O O . ASP A 1 75 ? 0.652 -21.350 -19.154 1.00 94.69 75 ASP A O 1
ATOM 547 N N . GLY A 1 76 ? -0.329 -19.940 -17.732 1.00 94.31 76 GLY A N 1
ATOM 548 C CA . GLY A 1 76 ? -0.506 -20.927 -16.663 1.00 94.31 76 GLY A CA 1
ATOM 549 C C . GLY A 1 76 ? 0.761 -21.245 -15.860 1.00 94.31 76 GLY A C 1
ATOM 550 O O . GLY A 1 76 ? 0.763 -22.203 -15.081 1.00 94.31 76 GLY A O 1
ATOM 551 N N . GLN A 1 77 ? 1.829 -20.455 -16.010 1.00 96.12 77 GLN A N 1
ATOM 552 C CA . GLN A 1 77 ? 3.010 -20.543 -15.151 1.00 96.12 77 GLN A CA 1
ATOM 553 C C . GLN A 1 77 ? 2.713 -19.959 -13.765 1.00 96.12 77 GLN A C 1
ATOM 555 O O . GLN A 1 77 ? 1.965 -18.992 -13.619 1.00 96.12 77 GLN A O 1
ATOM 560 N N . LEU A 1 78 ? 3.336 -20.523 -12.732 1.00 94.31 78 LEU A N 1
ATOM 561 C CA . LEU A 1 78 ? 3.062 -20.194 -11.337 1.00 94.31 78 LEU A CA 1
ATOM 562 C C . LEU A 1 78 ? 4.266 -19.538 -10.638 1.00 94.31 78 LEU A C 1
ATOM 564 O O . LEU A 1 78 ? 5.398 -20.026 -10.765 1.00 94.31 78 LEU A O 1
ATOM 568 N N . PRO A 1 79 ? 4.037 -18.473 -9.841 1.00 94.69 79 PRO A N 1
ATOM 569 C CA . PRO A 1 79 ? 5.070 -17.867 -9.010 1.00 94.69 79 PRO A CA 1
ATOM 570 C C . PRO A 1 79 ? 5.701 -18.870 -8.040 1.00 94.69 79 PRO A C 1
ATOM 572 O O . PRO A 1 79 ? 5.013 -19.689 -7.437 1.00 94.69 79 PRO A O 1
ATOM 575 N N . GLY A 1 80 ? 7.015 -18.793 -7.850 1.00 92.19 80 GLY A N 1
ATOM 576 C CA . GLY A 1 80 ? 7.765 -19.674 -6.951 1.00 92.19 80 GLY A CA 1
ATOM 577 C C . GLY A 1 80 ? 8.086 -21.058 -7.527 1.00 92.19 80 GLY A C 1
ATOM 578 O O . GLY A 1 80 ? 8.963 -21.728 -6.985 1.00 92.19 80 GLY A O 1
ATOM 579 N N . ARG A 1 81 ? 7.425 -21.471 -8.620 1.00 93.69 81 ARG A N 1
ATOM 580 C CA . ARG A 1 81 ? 7.701 -22.724 -9.341 1.00 93.69 81 ARG A CA 1
ATOM 581 C C . ARG A 1 81 ? 8.366 -22.473 -10.690 1.00 93.69 81 ARG A C 1
ATOM 583 O O . ARG A 1 81 ? 9.462 -22.959 -10.934 1.00 93.69 81 ARG A O 1
ATOM 590 N N . ASP A 1 82 ? 7.693 -21.706 -11.542 1.00 95.25 82 ASP A N 1
ATOM 591 C CA . ASP A 1 82 ? 8.074 -21.518 -12.946 1.00 95.25 82 ASP A CA 1
ATOM 592 C C . ASP A 1 82 ? 8.786 -20.170 -13.162 1.00 95.25 82 ASP A C 1
ATOM 594 O O . ASP A 1 82 ? 9.579 -19.997 -14.090 1.00 95.25 82 ASP A O 1
ATOM 598 N N . PHE A 1 83 ? 8.510 -19.196 -12.289 1.00 93.75 83 PHE A N 1
ATOM 599 C CA . PHE A 1 83 ? 9.178 -17.897 -12.265 1.00 93.75 83 PHE A CA 1
ATOM 600 C C . PHE A 1 83 ? 9.121 -17.249 -10.879 1.00 93.75 83 PHE A C 1
ATOM 602 O O . PHE A 1 83 ? 8.291 -17.605 -10.042 1.00 93.75 83 PHE A O 1
ATOM 609 N N . PHE A 1 84 ? 9.977 -16.254 -10.647 1.00 90.94 84 PHE A N 1
ATOM 610 C CA . PHE A 1 84 ? 10.086 -15.570 -9.360 1.00 90.94 84 PHE A CA 1
ATOM 611 C C . PHE A 1 84 ? 9.818 -14.066 -9.520 1.00 90.94 84 PHE A C 1
ATOM 613 O O . PHE A 1 84 ? 10.667 -13.344 -10.046 1.00 90.94 84 PHE A O 1
ATOM 620 N N . PRO A 1 85 ? 8.636 -13.562 -9.115 1.00 87.88 85 PRO A N 1
ATOM 621 C CA . PRO A 1 85 ? 8.314 -12.148 -9.255 1.00 87.88 85 PRO A CA 1
ATOM 622 C C . PRO A 1 85 ? 9.094 -11.319 -8.232 1.00 87.88 85 PRO A C 1
ATOM 624 O O . PRO A 1 85 ? 8.724 -11.234 -7.062 1.00 87.88 85 PRO A O 1
ATOM 627 N N . TYR A 1 86 ? 10.152 -10.654 -8.691 1.00 75.38 86 TYR A N 1
ATOM 628 C CA . TYR A 1 86 ? 11.012 -9.838 -7.829 1.00 75.38 86 TYR A CA 1
ATOM 629 C C . TYR A 1 86 ? 10.290 -8.617 -7.213 1.00 75.38 86 TYR A C 1
ATOM 631 O O . TYR A 1 86 ? 10.709 -8.096 -6.180 1.00 75.38 86 TYR A O 1
ATOM 639 N N . LEU A 1 87 ? 9.179 -8.167 -7.817 1.00 84.50 87 LEU A N 1
ATOM 640 C CA . LEU A 1 87 ? 8.333 -7.067 -7.328 1.00 84.50 87 LEU A CA 1
ATOM 641 C C . LEU A 1 87 ? 7.271 -7.509 -6.307 1.00 84.50 87 LEU A C 1
ATOM 643 O O . LEU A 1 87 ? 6.509 -6.668 -5.833 1.00 84.50 87 LEU A O 1
ATOM 647 N N . GLY A 1 88 ? 7.217 -8.796 -5.961 1.00 90.88 88 GLY A N 1
ATOM 648 C CA . GLY A 1 88 ? 6.126 -9.400 -5.198 1.00 90.88 88 GLY A CA 1
ATOM 649 C C . GLY A 1 88 ? 5.019 -9.947 -6.099 1.00 90.88 88 GLY A C 1
ATOM 650 O O . GLY A 1 88 ? 4.846 -9.527 -7.244 1.00 90.88 88 GLY A O 1
ATOM 651 N N . ILE A 1 89 ? 4.249 -10.898 -5.574 1.00 94.81 89 ILE A N 1
ATOM 652 C CA . ILE A 1 89 ? 3.179 -11.574 -6.319 1.00 94.81 89 ILE A CA 1
ATOM 653 C C . ILE A 1 89 ? 1.973 -10.646 -6.512 1.00 94.81 89 ILE A C 1
ATOM 655 O O . ILE A 1 89 ? 1.424 -10.541 -7.608 1.00 94.81 89 ILE A O 1
ATOM 659 N N . ALA A 1 90 ? 1.549 -9.966 -5.449 1.00 95.56 90 ALA A N 1
ATOM 660 C CA . ALA A 1 90 ? 0.321 -9.183 -5.436 1.00 95.56 90 ALA A CA 1
ATOM 661 C C . ALA A 1 90 ? 0.327 -8.005 -6.424 1.00 95.56 90 ALA A C 1
ATOM 663 O O . ALA A 1 90 ? -0.679 -7.858 -7.114 1.00 95.56 90 ALA A O 1
ATOM 664 N N . PRO A 1 91 ? 1.408 -7.210 -6.582 1.00 93.88 91 PRO A N 1
ATOM 665 C CA . PRO A 1 91 ? 1.444 -6.170 -7.609 1.00 93.88 91 PRO A CA 1
ATOM 666 C C . PRO A 1 91 ? 1.178 -6.706 -9.018 1.00 93.88 91 PRO A C 1
ATOM 668 O O . PRO A 1 91 ? 0.455 -6.067 -9.768 1.00 93.88 91 PRO A O 1
ATOM 671 N N . VAL A 1 92 ? 1.678 -7.899 -9.356 1.00 92.12 92 VAL A N 1
ATOM 672 C CA . VAL A 1 92 ? 1.418 -8.534 -10.659 1.00 92.12 92 VAL A CA 1
ATOM 673 C C . VAL A 1 92 ? -0.026 -9.043 -10.737 1.00 92.12 92 VAL A C 1
ATOM 675 O O . VAL A 1 92 ? -0.739 -8.746 -11.693 1.00 92.12 92 VAL A O 1
ATOM 678 N N . LEU A 1 93 ? -0.505 -9.747 -9.705 1.00 93.94 93 LEU A N 1
ATOM 679 C CA . LEU A 1 93 ? -1.879 -10.265 -9.671 1.00 93.94 93 LEU A CA 1
ATOM 680 C C . LEU A 1 93 ? -2.948 -9.164 -9.703 1.00 93.94 93 LEU A C 1
ATOM 682 O O . LEU A 1 93 ? -4.044 -9.408 -10.195 1.00 93.94 93 LEU A O 1
ATOM 686 N N . LEU A 1 94 ? -2.651 -7.961 -9.208 1.00 95.06 94 LEU A N 1
ATOM 687 C CA . LEU A 1 94 ? -3.568 -6.820 -9.285 1.00 95.06 94 LEU A CA 1
ATOM 688 C C . LEU A 1 94 ? -3.770 -6.313 -10.715 1.00 95.06 94 LEU A C 1
ATOM 690 O O . LEU A 1 94 ? -4.838 -5.787 -11.022 1.00 95.06 94 LEU A O 1
ATOM 694 N N . LEU A 1 95 ? -2.768 -6.467 -11.581 1.00 94.88 95 LEU A N 1
ATOM 695 C CA . LEU A 1 95 ? -2.850 -6.034 -12.976 1.00 94.88 95 LEU A CA 1
ATOM 696 C C . LEU A 1 95 ? -3.507 -7.092 -13.870 1.00 94.88 95 LEU A C 1
ATOM 698 O O . LEU A 1 95 ? -4.182 -6.738 -14.836 1.00 94.88 95 LEU A O 1
ATOM 702 N N . LEU A 1 96 ? -3.346 -8.379 -13.539 1.00 94.94 96 LEU A N 1
ATOM 703 C CA . LEU A 1 96 ? -3.774 -9.504 -14.377 1.00 94.94 96 LEU A CA 1
ATOM 704 C C . LEU A 1 96 ? -5.251 -9.444 -14.826 1.00 94.94 96 LEU A C 1
ATOM 706 O O . LEU A 1 96 ? -5.493 -9.636 -16.019 1.00 94.94 96 LEU A O 1
ATOM 710 N N . PRO A 1 97 ? -6.247 -9.130 -13.968 1.00 95.69 97 PRO A N 1
ATOM 711 C CA . PRO A 1 97 ? -7.643 -9.038 -14.404 1.00 95.69 97 PRO A CA 1
ATOM 712 C C . PRO A 1 97 ? -7.886 -7.963 -15.468 1.00 95.69 97 PRO A C 1
ATOM 714 O O . PRO A 1 97 ? -8.722 -8.140 -16.345 1.00 95.69 97 PRO A O 1
ATOM 717 N N . LEU A 1 98 ? -7.161 -6.843 -15.405 1.00 95.75 98 LEU A N 1
ATOM 718 C CA . LEU A 1 98 ? -7.305 -5.761 -16.380 1.00 95.75 98 LEU A CA 1
ATOM 719 C C . LEU A 1 98 ? -6.656 -6.137 -17.706 1.00 95.75 98 LEU A C 1
ATOM 721 O O . LEU A 1 98 ? -7.251 -5.935 -18.757 1.00 95.75 98 LEU A O 1
ATOM 725 N N . VAL A 1 99 ? -5.463 -6.726 -17.650 1.00 94.62 99 VAL A N 1
ATOM 726 C CA . VAL A 1 99 ? -4.739 -7.156 -18.851 1.00 94.62 99 VAL A CA 1
ATOM 727 C C . VAL A 1 99 ? -5.501 -8.253 -19.589 1.00 94.62 99 VAL A C 1
ATOM 729 O O . VAL A 1 99 ? -5.684 -8.161 -20.797 1.00 94.62 99 VAL A O 1
ATOM 732 N N . THR A 1 100 ? -6.035 -9.236 -18.863 1.00 94.94 100 THR A N 1
ATOM 733 C CA . THR A 1 100 ? -6.866 -10.301 -19.452 1.00 94.94 100 THR A CA 1
ATOM 734 C C . THR A 1 100 ? -8.175 -9.779 -20.046 1.00 94.94 100 THR A C 1
ATOM 736 O O . THR A 1 100 ? -8.605 -10.278 -21.081 1.00 94.94 100 THR A O 1
ATOM 739 N N . LEU A 1 101 ? -8.797 -8.760 -19.441 1.00 96.19 101 LEU A N 1
ATOM 740 C CA . LEU A 1 101 ? -10.016 -8.140 -19.972 1.00 96.19 101 LEU A CA 1
ATOM 741 C C . LEU A 1 101 ? -9.773 -7.346 -21.268 1.00 96.19 101 LEU A C 1
ATOM 743 O O . LEU A 1 101 ? -10.687 -7.227 -22.082 1.00 96.19 101 LEU A O 1
ATOM 747 N N . LEU A 1 102 ? -8.579 -6.772 -21.441 1.00 94.31 102 LEU A N 1
ATOM 748 C CA . LEU A 1 102 ? -8.266 -5.848 -22.538 1.00 94.31 102 LEU A CA 1
ATOM 749 C C . LEU A 1 102 ? -7.690 -6.522 -23.792 1.00 94.31 102 LEU A C 1
ATOM 751 O O . LEU A 1 102 ? -7.780 -5.931 -24.865 1.00 94.31 102 LEU A O 1
ATOM 755 N N . GLY A 1 103 ? -7.187 -7.754 -23.680 1.00 92.12 103 GLY A N 1
ATOM 756 C CA . GLY A 1 103 ? -6.683 -8.525 -24.822 1.00 92.12 103 GLY A CA 1
ATOM 757 C C . GLY A 1 103 ? -5.378 -9.267 -24.551 1.00 92.12 103 GLY A C 1
ATOM 758 O O . GLY A 1 103 ? -5.101 -10.258 -25.217 1.00 92.12 103 GLY A O 1
ATOM 759 N N . GLY A 1 104 ? -4.627 -8.856 -23.528 1.00 90.69 104 GLY A N 1
ATOM 760 C CA . GLY A 1 104 ? -3.386 -9.515 -23.127 1.00 90.69 104 GLY A CA 1
ATOM 761 C C . GLY A 1 104 ? -2.143 -8.997 -23.848 1.00 90.69 104 GLY A C 1
ATOM 762 O O . GLY A 1 104 ? -1.126 -9.680 -23.850 1.00 90.69 104 GLY A O 1
ATOM 763 N N . GLU A 1 105 ? -2.202 -7.803 -24.436 1.00 90.81 105 GLU A N 1
ATOM 764 C CA . GLU A 1 105 ? -1.103 -7.210 -25.199 1.00 90.81 105 GLU A CA 1
ATOM 765 C C . GLU A 1 105 ? -0.187 -6.336 -24.328 1.00 90.81 105 GLU A C 1
ATOM 767 O O . GLU A 1 105 ? -0.539 -5.908 -23.224 1.00 90.81 105 GLU A O 1
ATOM 772 N N . LEU A 1 106 ? 1.002 -5.991 -24.838 1.00 88.75 106 LEU A N 1
ATOM 773 C CA . LEU A 1 106 ? 1.942 -5.111 -24.127 1.00 88.75 106 LEU A CA 1
ATOM 774 C C . LEU A 1 106 ? 1.312 -3.745 -23.781 1.00 88.75 106 LEU A C 1
ATOM 776 O O . LEU A 1 106 ? 1.495 -3.243 -22.670 1.00 88.75 106 LEU A O 1
ATOM 780 N N . THR A 1 107 ? 0.518 -3.170 -24.688 1.00 91.50 107 THR A N 1
ATOM 781 C CA . THR A 1 107 ? -0.247 -1.926 -24.468 1.00 91.50 107 THR A CA 1
ATOM 782 C C . THR A 1 107 ? -1.176 -2.024 -23.261 1.00 91.50 107 THR A C 1
ATOM 784 O O . THR A 1 107 ? -1.336 -1.058 -22.510 1.00 91.50 107 THR A O 1
ATOM 787 N N . ASP A 1 108 ? -1.759 -3.202 -23.041 1.00 92.44 108 ASP A N 1
ATOM 788 C CA . ASP A 1 108 ? -2.712 -3.443 -21.961 1.00 92.44 108 ASP A CA 1
ATOM 789 C C . ASP A 1 108 ? -1.997 -3.509 -20.616 1.00 92.44 108 ASP A C 1
ATOM 791 O O . ASP A 1 108 ? -2.528 -3.052 -19.603 1.00 92.44 108 ASP A O 1
ATOM 795 N N . THR A 1 109 ? -0.755 -4.000 -20.601 1.00 91.75 109 THR A N 1
ATOM 796 C CA . THR A 1 109 ? 0.084 -3.977 -19.396 1.00 91.75 109 THR A CA 1
ATOM 797 C C . THR A 1 109 ? 0.443 -2.548 -18.986 1.00 91.75 109 THR A C 1
ATOM 799 O O . THR A 1 109 ? 0.362 -2.218 -17.801 1.00 91.75 109 THR A O 1
ATOM 802 N N . VAL A 1 110 ? 0.740 -1.670 -19.955 1.00 91.75 110 VAL A N 1
ATOM 803 C CA . VAL A 1 110 ? 0.983 -0.235 -19.722 1.00 91.75 110 VAL A CA 1
ATOM 804 C C . VAL A 1 110 ? -0.280 0.441 -19.194 1.00 91.75 110 VAL A C 1
ATOM 806 O O . VAL A 1 110 ? -0.220 1.149 -18.184 1.00 91.75 110 VAL A O 1
ATOM 809 N N . PHE A 1 111 ? -1.432 0.177 -19.826 1.00 94.31 111 PHE A N 1
ATOM 810 C CA . PHE A 1 111 ? -2.727 0.662 -19.350 1.00 94.31 111 PHE A CA 1
ATOM 811 C C . PHE A 1 111 ? -2.965 0.241 -17.896 1.00 94.31 111 PHE A C 1
ATOM 813 O O . PHE A 1 111 ? -3.197 1.091 -17.037 1.00 94.31 111 PHE A O 1
ATOM 820 N N . ALA A 1 112 ? -2.879 -1.060 -17.604 1.00 95.25 112 ALA A N 1
ATOM 821 C CA . ALA A 1 112 ? -3.170 -1.608 -16.287 1.00 95.25 112 ALA A CA 1
ATOM 822 C C . ALA A 1 112 ? -2.226 -1.040 -15.221 1.00 95.25 112 ALA A C 1
ATOM 824 O O . ALA A 1 112 ? -2.689 -0.602 -14.168 1.00 95.25 112 ALA A O 1
ATOM 825 N N . ALA A 1 113 ? -0.919 -0.989 -15.496 1.00 94.31 113 ALA A N 1
ATOM 826 C CA . ALA A 1 113 ? 0.067 -0.449 -14.567 1.00 94.31 113 ALA A CA 1
ATOM 827 C C . ALA A 1 113 ? -0.202 1.029 -14.247 1.00 94.31 113 ALA A C 1
ATOM 829 O O . ALA A 1 113 ? -0.189 1.416 -13.077 1.00 94.31 113 ALA A O 1
ATOM 830 N N . ARG A 1 114 ? -0.495 1.853 -15.264 1.00 94.56 114 ARG A N 1
ATOM 831 C CA . ARG A 1 114 ? -0.806 3.279 -15.077 1.00 94.56 114 ARG A CA 1
ATOM 832 C C . ARG A 1 114 ? -2.122 3.475 -14.332 1.00 94.56 114 ARG A C 1
ATOM 834 O O . ARG A 1 114 ? -2.182 4.276 -13.403 1.00 94.56 114 ARG A O 1
ATOM 841 N N . PHE A 1 115 ? -3.152 2.727 -14.713 1.00 97.25 115 PHE A N 1
ATOM 842 C CA . PHE A 1 115 ? -4.465 2.781 -14.083 1.00 97.25 115 PHE A CA 1
ATOM 843 C C . PHE A 1 115 ? -4.382 2.425 -12.597 1.00 97.25 115 PHE A C 1
ATOM 845 O O . PHE A 1 115 ? -4.834 3.194 -11.751 1.00 97.25 115 PHE A O 1
ATOM 852 N N . VAL A 1 116 ? -3.748 1.299 -12.260 1.00 97.31 116 VAL A N 1
ATOM 853 C CA . VAL A 1 116 ? -3.619 0.859 -10.867 1.00 97.31 116 VAL A CA 1
ATOM 854 C C . VAL A 1 116 ? -2.712 1.795 -10.069 1.00 97.31 116 VAL A C 1
ATOM 856 O O . VAL A 1 116 ? -3.051 2.096 -8.929 1.00 97.31 116 VAL A O 1
ATOM 859 N N . ALA A 1 117 ? -1.631 2.331 -10.647 1.00 96.69 117 ALA A N 1
ATOM 860 C CA . ALA A 1 117 ? -0.807 3.336 -9.971 1.00 96.69 117 ALA A CA 1
ATOM 861 C C . ALA A 1 117 ? -1.627 4.581 -9.574 1.00 96.69 117 ALA A C 1
ATOM 863 O O . ALA A 1 117 ? -1.600 4.992 -8.411 1.00 96.69 117 ALA A O 1
ATOM 864 N N . LEU A 1 118 ? -2.437 5.121 -10.488 1.00 98.00 118 LEU A N 1
ATOM 865 C CA . LEU A 1 118 ? -3.305 6.267 -10.200 1.00 98.00 118 LEU A CA 1
ATOM 866 C C . LEU A 1 118 ? -4.378 5.936 -9.158 1.00 98.00 118 LEU A C 1
ATOM 868 O O . LEU A 1 118 ? -4.561 6.699 -8.211 1.00 98.00 118 LEU A O 1
ATOM 872 N N . LEU A 1 119 ? -5.008 4.761 -9.246 1.00 98.19 119 LEU A N 1
ATOM 873 C CA . LEU A 1 119 ? -5.944 4.322 -8.210 1.00 98.19 119 LEU A CA 1
ATOM 874 C C . LEU A 1 119 ? -5.265 4.182 -6.842 1.00 98.19 119 LEU A C 1
ATOM 876 O O . LEU A 1 119 ? -5.876 4.509 -5.825 1.00 98.19 119 LEU A O 1
ATOM 880 N N . THR A 1 120 ? -4.014 3.714 -6.783 1.00 97.44 120 THR A N 1
ATOM 881 C CA . THR A 1 120 ? -3.274 3.618 -5.515 1.00 97.44 120 THR A CA 1
ATOM 882 C C . THR A 1 120 ? -2.930 4.986 -4.936 1.00 97.44 120 THR A C 1
ATOM 884 O O . THR A 1 120 ? -3.057 5.163 -3.724 1.00 97.44 120 THR A O 1
ATOM 887 N N . LEU A 1 121 ? -2.583 5.965 -5.777 1.00 97.94 121 LEU A N 1
ATOM 888 C CA . LEU A 1 121 ? -2.390 7.358 -5.375 1.00 97.94 121 LEU A CA 1
ATOM 889 C C . LEU A 1 121 ? -3.682 7.944 -4.788 1.00 97.94 121 LEU A C 1
ATOM 891 O O . LEU A 1 121 ? -3.700 8.421 -3.651 1.00 97.94 121 LEU A O 1
ATOM 895 N N . GLU A 1 122 ? -4.778 7.866 -5.543 1.00 98.50 122 GLU A N 1
ATOM 896 C CA . GLU A 1 122 ? -6.088 8.395 -5.156 1.00 98.50 122 GLU A CA 1
ATOM 897 C C . GLU A 1 122 ? -6.608 7.739 -3.873 1.00 98.50 122 GLU A C 1
ATOM 899 O O . GLU A 1 122 ? -7.037 8.422 -2.935 1.00 98.50 122 GLU A O 1
ATOM 904 N N . ALA A 1 123 ? -6.518 6.409 -3.788 1.00 98.00 123 ALA A N 1
ATOM 905 C CA . ALA A 1 123 ? -6.891 5.661 -2.597 1.00 98.00 123 ALA A CA 1
ATOM 906 C C . ALA A 1 123 ? -5.984 5.999 -1.408 1.00 98.00 123 ALA A C 1
ATOM 908 O O . ALA A 1 123 ? -6.487 6.147 -0.296 1.00 98.00 123 ALA A O 1
ATOM 909 N N . GLY A 1 124 ? -4.675 6.162 -1.618 1.00 97.81 124 GLY A N 1
ATOM 910 C CA . GLY A 1 124 ? -3.718 6.531 -0.577 1.00 97.81 124 GLY A CA 1
ATOM 911 C C . GLY A 1 124 ? -4.063 7.871 0.076 1.00 97.81 124 GLY A C 1
ATOM 912 O O . GLY A 1 124 ? -4.225 7.939 1.299 1.00 97.81 124 GLY A O 1
ATOM 913 N N . VAL A 1 125 ? -4.280 8.914 -0.733 1.00 98.06 125 VAL A N 1
ATOM 914 C CA . VAL A 1 125 ? -4.702 10.244 -0.248 1.00 98.06 125 VAL A CA 1
ATOM 915 C C . VAL A 1 125 ? -6.073 10.173 0.423 1.00 98.06 125 VAL A C 1
ATOM 917 O O . VAL A 1 125 ? -6.277 10.727 1.507 1.00 98.06 125 VAL A O 1
ATOM 920 N N . GLY A 1 126 ? -7.015 9.436 -0.169 1.00 98.12 126 GLY A N 1
ATOM 921 C CA . GLY A 1 126 ? -8.331 9.205 0.415 1.00 98.12 126 GLY A CA 1
ATOM 922 C C . GLY A 1 126 ? -8.274 8.512 1.785 1.00 98.12 126 GLY A C 1
ATOM 923 O O . GLY A 1 126 ? -8.980 8.917 2.712 1.00 98.12 126 GLY A O 1
ATOM 924 N N . VAL A 1 127 ? -7.418 7.500 1.953 1.00 98.12 127 VAL A N 1
ATOM 925 C CA . VAL A 1 127 ? -7.208 6.801 3.231 1.00 98.12 127 VAL A CA 1
ATOM 926 C C . VAL A 1 127 ? -6.644 7.759 4.272 1.00 98.12 127 VAL A C 1
ATOM 928 O O . VAL A 1 127 ? -7.178 7.817 5.380 1.00 98.12 127 VAL A O 1
ATOM 931 N N . VAL A 1 128 ? -5.638 8.567 3.929 1.00 97.69 128 VAL A N 1
ATOM 932 C CA . VAL A 1 128 ? -5.111 9.595 4.842 1.00 97.69 128 VAL A CA 1
ATOM 933 C C . VAL A 1 128 ? -6.224 10.559 5.267 1.00 97.69 128 VAL A C 1
ATOM 935 O O . VAL A 1 128 ? -6.424 10.778 6.465 1.00 97.69 128 VAL A O 1
ATOM 938 N N . ALA A 1 129 ? -7.039 11.048 4.329 1.00 97.50 129 ALA A N 1
ATOM 939 C CA . ALA A 1 129 ? -8.177 11.915 4.637 1.00 97.50 129 ALA A CA 1
ATOM 940 C C . ALA A 1 129 ? -9.198 11.248 5.585 1.00 97.50 129 ALA A C 1
ATOM 942 O O . ALA A 1 129 ? -9.729 11.894 6.500 1.00 97.50 129 ALA A O 1
ATOM 943 N N . VAL A 1 130 ? -9.465 9.946 5.427 1.00 97.56 130 VAL A N 1
ATOM 944 C CA . VAL A 1 130 ? -10.314 9.173 6.353 1.00 97.56 130 VAL A CA 1
ATOM 945 C C . VAL A 1 130 ? -9.711 9.129 7.757 1.00 97.56 130 VAL A C 1
ATOM 947 O O . VAL A 1 130 ? -10.421 9.393 8.735 1.00 97.56 130 VAL A O 1
ATOM 950 N N . LEU A 1 131 ? -8.417 8.819 7.863 1.00 96.75 131 LEU A N 1
ATOM 951 C CA . LEU A 1 131 ? -7.717 8.688 9.143 1.00 96.75 131 LEU A CA 1
ATOM 952 C C . LEU A 1 131 ? -7.656 10.015 9.914 1.00 96.75 131 LEU A C 1
ATOM 954 O O . LEU A 1 131 ? -7.741 10.000 11.144 1.00 96.75 131 LEU A O 1
ATOM 958 N N . LEU A 1 132 ? -7.570 11.144 9.205 1.00 94.19 132 LEU A N 1
ATOM 959 C CA . LEU A 1 132 ? -7.546 12.486 9.794 1.00 94.19 132 LEU A CA 1
ATOM 960 C C . LEU A 1 132 ? -8.942 13.003 10.190 1.00 94.19 132 LEU A C 1
ATOM 962 O O . LEU A 1 132 ? -9.088 13.664 11.216 1.00 94.19 132 LEU A O 1
ATOM 966 N N . SER A 1 133 ? -9.984 12.706 9.407 1.00 89.69 133 SER A N 1
ATOM 967 C CA . SER A 1 133 ? -11.318 13.311 9.586 1.00 89.69 133 SER A CA 1
ATOM 968 C C . SER A 1 133 ? -12.258 12.542 10.525 1.00 89.69 133 SER A C 1
ATOM 970 O O . SER A 1 133 ? -13.121 13.145 11.169 1.00 89.69 133 SER A O 1
ATOM 972 N N . GLY A 1 134 ? -12.140 11.211 10.602 1.00 74.00 134 GLY A N 1
ATOM 973 C CA . GLY A 1 134 ? -12.793 10.322 11.576 1.00 74.00 134 GLY A CA 1
ATOM 974 C C . GLY A 1 134 ? -14.331 10.195 11.557 1.00 74.00 134 GLY A C 1
ATOM 975 O O . GLY A 1 134 ? -14.856 9.160 11.963 1.00 74.00 134 GLY A O 1
ATOM 976 N N . ARG A 1 135 ? -15.084 11.211 11.111 1.00 82.19 135 ARG A N 1
ATOM 977 C CA . ARG A 1 135 ? -16.554 11.289 11.275 1.00 82.19 135 ARG A CA 1
ATOM 978 C C . ARG A 1 135 ? -17.351 10.798 10.067 1.00 82.19 135 ARG A C 1
ATOM 980 O O . ARG A 1 135 ? -18.421 10.221 10.237 1.00 82.19 135 ARG A O 1
ATOM 987 N N . ARG A 1 136 ? -16.867 11.046 8.846 1.00 90.94 136 ARG A N 1
ATOM 988 C CA . ARG A 1 136 ? -17.570 10.727 7.588 1.00 90.94 136 ARG A CA 1
ATOM 989 C C . ARG A 1 136 ? -16.603 10.064 6.600 1.00 90.94 136 ARG A C 1
ATOM 991 O O . ARG A 1 136 ? -16.195 10.716 5.641 1.00 90.94 136 ARG A O 1
ATOM 998 N N . PRO A 1 137 ? -16.236 8.787 6.822 1.00 92.75 137 PRO A N 1
ATOM 999 C CA . PRO A 1 137 ? -15.131 8.140 6.113 1.00 92.75 137 PRO A CA 1
ATOM 1000 C C . PRO A 1 137 ? -15.331 8.132 4.597 1.00 92.75 137 PRO A C 1
ATOM 1002 O O . PRO A 1 137 ? -14.425 8.518 3.877 1.00 92.75 137 PRO A O 1
ATOM 1005 N N . LEU A 1 138 ? -16.533 7.805 4.107 1.00 94.25 138 LEU A N 1
ATOM 1006 C CA . LEU A 1 138 ? -16.800 7.786 2.665 1.00 94.25 138 LEU A CA 1
ATOM 1007 C C . LEU A 1 138 ? -16.639 9.170 2.018 1.00 94.25 138 LEU A C 1
ATOM 1009 O O . LEU A 1 138 ? -16.089 9.277 0.930 1.00 94.25 138 LEU A O 1
ATOM 1013 N N . ARG A 1 139 ? -17.091 10.238 2.691 1.00 95.75 139 ARG A N 1
ATOM 1014 C CA . ARG A 1 139 ? -16.935 11.603 2.165 1.00 95.75 139 ARG A CA 1
ATOM 1015 C C . ARG A 1 139 ? -15.469 12.019 2.146 1.00 95.75 139 ARG A C 1
ATOM 1017 O O . ARG A 1 139 ? -15.038 12.623 1.178 1.00 95.75 139 ARG A O 1
ATOM 1024 N N . ALA A 1 140 ? -14.725 11.703 3.202 1.00 96.81 140 ALA A N 1
ATOM 1025 C CA . ALA A 1 140 ? -13.306 12.022 3.283 1.00 96.81 140 ALA A CA 1
ATOM 1026 C C . ALA A 1 140 ? -12.483 11.254 2.242 1.00 96.81 140 ALA A C 1
ATOM 1028 O O . ALA A 1 140 ? -11.648 11.859 1.580 1.00 96.81 140 ALA A O 1
ATOM 1029 N N . LEU A 1 141 ? -12.784 9.966 2.045 1.00 97.62 141 LEU A N 1
ATOM 1030 C CA . LEU A 1 141 ? -12.187 9.141 0.997 1.00 97.62 141 LEU A CA 1
ATOM 1031 C C . LEU A 1 141 ? -12.427 9.767 -0.379 1.00 97.62 141 LEU A C 1
ATOM 1033 O O . LEU A 1 141 ? -11.476 9.997 -1.114 1.00 97.62 141 LEU A O 1
ATOM 1037 N N . ALA A 1 142 ? -13.686 10.087 -0.693 1.00 97.88 142 ALA A N 1
ATOM 1038 C CA . ALA A 1 142 ? -14.069 10.651 -1.982 1.00 97.88 142 ALA A CA 1
ATOM 1039 C C . ALA A 1 142 ? -13.410 12.012 -2.251 1.00 97.88 142 ALA A C 1
ATOM 1041 O O . ALA A 1 142 ? -12.926 12.249 -3.350 1.00 97.88 142 ALA A O 1
ATOM 1042 N N . TRP A 1 143 ? -13.345 12.888 -1.243 1.00 97.69 143 TRP A N 1
ATOM 1043 C CA . TRP A 1 143 ? -12.648 14.169 -1.365 1.00 97.69 143 TRP A CA 1
ATOM 1044 C C . TRP A 1 143 ? -11.137 14.007 -1.529 1.00 97.69 143 TRP A C 1
ATOM 1046 O O . TRP A 1 143 ? -10.560 14.697 -2.360 1.00 97.69 143 TRP A O 1
ATOM 1056 N N . GLY A 1 144 ? -10.498 13.109 -0.773 1.00 97.94 144 GLY A N 1
ATOM 1057 C CA . GLY A 1 144 ? -9.063 12.855 -0.910 1.00 97.94 144 GLY A CA 1
ATOM 1058 C C . GLY A 1 144 ? -8.706 12.256 -2.272 1.00 97.94 144 GLY A C 1
ATOM 1059 O O . GLY A 1 144 ? -7.783 12.738 -2.921 1.00 97.94 144 GLY A O 1
ATOM 1060 N N . ALA A 1 145 ? -9.486 11.280 -2.744 1.00 98.50 145 ALA A N 1
ATOM 1061 C CA . ALA A 1 145 ? -9.325 10.693 -4.073 1.00 98.50 145 ALA A CA 1
ATOM 1062 C C . ALA A 1 145 ? -9.520 11.736 -5.184 1.00 98.50 145 ALA A C 1
ATOM 1064 O O . ALA A 1 145 ? -8.667 11.878 -6.053 1.00 98.50 145 ALA A O 1
ATOM 1065 N N . ALA A 1 146 ? -10.591 12.534 -5.119 1.00 98.62 146 ALA A N 1
ATOM 1066 C CA . ALA A 1 146 ? -10.834 13.591 -6.099 1.00 98.62 146 ALA A CA 1
ATOM 1067 C C . ALA A 1 146 ? -9.768 14.697 -6.061 1.00 98.62 146 ALA A C 1
ATOM 1069 O O . ALA A 1 146 ? -9.425 15.237 -7.107 1.00 98.62 146 ALA A O 1
ATOM 1070 N N . ALA A 1 147 ? -9.223 15.029 -4.887 1.00 98.31 147 ALA A N 1
ATOM 1071 C CA . ALA A 1 147 ? -8.122 15.982 -4.774 1.00 98.31 147 ALA A CA 1
ATOM 1072 C C . ALA A 1 147 ? -6.849 15.452 -5.450 1.00 98.31 147 ALA A C 1
ATOM 1074 O O . ALA A 1 147 ? -6.211 16.190 -6.195 1.00 98.31 147 ALA A O 1
ATOM 1075 N N . ALA A 1 148 ? -6.512 14.175 -5.251 1.00 98.12 148 ALA A N 1
ATOM 1076 C CA . ALA A 1 148 ? -5.392 13.535 -5.938 1.00 98.12 148 ALA A CA 1
ATOM 1077 C C . ALA A 1 148 ? -5.597 13.498 -7.463 1.00 98.12 148 ALA A C 1
ATOM 1079 O O . ALA A 1 148 ? -4.709 13.895 -8.213 1.00 98.12 148 ALA A O 1
ATOM 1080 N N . ALA A 1 149 ? -6.792 13.118 -7.921 1.00 98.44 149 ALA A N 1
ATOM 1081 C CA . ALA A 1 149 ? -7.149 13.144 -9.337 1.00 98.44 149 ALA A CA 1
ATOM 1082 C C . ALA A 1 149 ? -7.057 14.561 -9.929 1.00 98.44 149 ALA A C 1
ATOM 1084 O O . ALA A 1 149 ? -6.533 14.754 -11.024 1.00 98.44 149 ALA A O 1
ATOM 1085 N N . LEU A 1 150 ? -7.506 15.580 -9.188 1.00 98.25 150 LEU A N 1
ATOM 1086 C CA . LEU A 1 150 ? -7.393 16.978 -9.602 1.00 98.25 150 LEU A CA 1
ATOM 1087 C C . LEU A 1 150 ? -5.933 17.434 -9.700 1.00 98.25 150 LEU A C 1
ATOM 1089 O O . LEU A 1 150 ? -5.612 18.180 -10.619 1.00 98.25 150 LEU A O 1
ATOM 1093 N N . LEU A 1 151 ? -5.049 16.984 -8.801 1.00 97.19 151 LEU A N 1
ATOM 1094 C CA . LEU A 1 151 ? -3.610 17.258 -8.903 1.00 97.19 151 LEU A CA 1
ATOM 1095 C C . LEU A 1 151 ? -3.020 16.664 -10.184 1.00 97.19 151 LEU A C 1
ATOM 1097 O O . LEU A 1 151 ? -2.256 17.346 -10.860 1.00 97.19 151 LEU A O 1
ATOM 1101 N N . VAL A 1 152 ? -3.414 15.442 -10.553 1.00 97.69 152 VAL A N 1
ATOM 1102 C CA . VAL A 1 152 ? -2.988 14.804 -11.811 1.00 97.69 152 VAL A CA 1
ATOM 1103 C C . VAL A 1 152 ? -3.498 15.585 -13.023 1.00 97.69 152 VAL A C 1
ATOM 1105 O O . VAL A 1 152 ? -2.725 15.866 -13.935 1.00 97.69 152 VAL A O 1
ATOM 1108 N N . VAL A 1 153 ? -4.771 15.997 -13.024 1.00 97.81 153 VAL A N 1
ATOM 1109 C CA . VAL A 1 153 ? -5.332 16.840 -14.095 1.00 97.81 153 VAL A CA 1
ATOM 1110 C C . VAL A 1 153 ? -4.588 18.170 -14.184 1.00 97.81 153 VAL A C 1
ATOM 1112 O O . VAL A 1 153 ? -4.179 18.571 -15.267 1.00 97.81 153 VAL A O 1
ATOM 1115 N N . ALA A 1 154 ? -4.362 18.842 -13.054 1.00 97.62 154 ALA A N 1
ATOM 1116 C CA . ALA A 1 154 ? -3.633 20.101 -13.018 1.00 97.62 154 ALA A CA 1
ATOM 1117 C C . ALA A 1 154 ? -2.204 19.937 -13.548 1.00 97.62 154 ALA A C 1
ATOM 1119 O O . ALA A 1 154 ? -1.769 20.766 -14.344 1.00 97.62 154 ALA A O 1
ATOM 1120 N N . ALA A 1 155 ? -1.508 18.864 -13.162 1.00 96.81 155 ALA A N 1
ATOM 1121 C CA . ALA A 1 155 ? -0.171 18.558 -13.651 1.00 96.81 155 ALA A CA 1
ATOM 1122 C C . ALA A 1 155 ? -0.149 18.278 -15.158 1.00 96.81 155 ALA A C 1
ATOM 1124 O O . ALA A 1 155 ? 0.813 18.628 -15.820 1.00 96.81 155 ALA A O 1
ATOM 1125 N N . ASP A 1 156 ? -1.193 17.685 -15.731 1.00 94.50 156 ASP A N 1
ATOM 1126 C CA . ASP A 1 156 ? -1.218 17.373 -17.163 1.00 94.50 156 ASP A CA 1
ATOM 1127 C C . ASP A 1 156 ? -1.664 18.562 -18.033 1.00 94.50 156 ASP A C 1
ATOM 1129 O O . ASP A 1 156 ? -1.129 18.775 -19.119 1.00 94.50 156 ASP A O 1
ATOM 1133 N N . THR A 1 157 ? -2.630 19.365 -17.568 1.00 96.12 157 THR A N 1
ATOM 1134 C CA . THR A 1 157 ? -3.302 20.358 -18.428 1.00 96.12 157 THR A CA 1
ATOM 1135 C C . THR A 1 157 ? -3.036 21.811 -18.061 1.00 96.12 157 THR A C 1
ATOM 1137 O O . THR A 1 157 ? -3.128 22.676 -18.928 1.00 96.12 157 THR A O 1
ATOM 1140 N N . VAL A 1 158 ? -2.781 22.117 -16.785 1.00 96.75 158 VAL A N 1
ATOM 1141 C CA . VAL A 1 158 ? -2.708 23.508 -16.295 1.00 96.75 158 VAL A CA 1
ATOM 1142 C C . VAL A 1 158 ? -1.272 23.919 -15.994 1.00 96.75 158 VAL A C 1
ATOM 1144 O O . VAL A 1 158 ? -0.847 25.008 -16.370 1.00 96.75 158 VAL A O 1
ATOM 1147 N N . TRP A 1 159 ? -0.518 23.056 -15.316 1.00 96.62 159 TRP A N 1
ATOM 1148 C CA . TRP A 1 159 ? 0.840 23.327 -14.869 1.00 96.62 159 TRP A CA 1
ATOM 1149 C C . TRP A 1 159 ? 1.726 22.075 -14.995 1.00 96.62 159 TRP A C 1
ATOM 1151 O O . TRP A 1 159 ? 1.984 21.407 -13.996 1.00 96.62 159 TRP A O 1
ATOM 1161 N N . PRO A 1 160 ? 2.262 21.787 -16.200 1.00 95.62 160 PRO A N 1
ATOM 1162 C CA . PRO A 1 160 ? 3.171 20.658 -16.450 1.00 95.62 160 PRO A CA 1
ATOM 1163 C C . PRO A 1 160 ? 4.363 20.555 -15.498 1.00 95.62 160 PRO A C 1
ATOM 1165 O O . PRO A 1 160 ? 4.766 19.459 -15.118 1.00 95.62 160 PRO A O 1
ATOM 1168 N N . GLY A 1 161 ? 4.887 21.696 -15.039 1.00 96.44 161 GLY A N 1
ATOM 1169 C CA . GLY A 1 161 ? 5.966 21.739 -14.049 1.00 96.44 161 GLY A CA 1
ATOM 1170 C C . GLY A 1 161 ? 5.610 21.113 -12.695 1.00 96.44 161 GLY A C 1
ATOM 1171 O O . GLY A 1 161 ? 6.520 20.820 -11.924 1.00 96.44 161 GLY A O 1
ATOM 1172 N N . LEU A 1 162 ? 4.324 20.871 -12.405 1.00 95.31 162 LEU A N 1
ATOM 1173 C CA . LEU A 1 162 ? 3.872 20.195 -11.189 1.00 95.31 162 LEU A CA 1
ATOM 1174 C C . LEU A 1 162 ? 4.334 18.732 -11.130 1.00 95.31 162 LEU A C 1
ATOM 1176 O O . LEU A 1 162 ? 4.558 18.228 -10.033 1.00 95.31 162 LEU A O 1
ATOM 1180 N N . TRP A 1 163 ? 4.536 18.072 -12.279 1.00 94.88 163 TRP A N 1
ATOM 1181 C CA . TRP A 1 163 ? 5.091 16.716 -12.319 1.00 94.88 163 TRP A CA 1
ATOM 1182 C C . TRP A 1 163 ? 6.480 16.652 -11.695 1.00 94.88 163 TRP A C 1
ATOM 1184 O O . TRP A 1 163 ? 6.731 15.781 -10.872 1.00 94.88 163 TRP A O 1
ATOM 1194 N N . THR A 1 164 ? 7.335 17.621 -12.026 1.00 94.62 164 THR A N 1
ATOM 1195 C CA . THR A 1 164 ? 8.727 17.712 -11.563 1.00 94.62 164 THR A CA 1
ATOM 1196 C C . THR A 1 164 ? 8.898 18.556 -10.299 1.00 94.62 164 THR A C 1
ATOM 1198 O O . THR A 1 164 ? 9.993 18.632 -9.741 1.00 94.62 164 THR A O 1
ATOM 1201 N N . ALA A 1 165 ? 7.839 19.228 -9.841 1.00 91.25 165 ALA A N 1
ATOM 1202 C CA . ALA A 1 165 ? 7.873 20.029 -8.625 1.00 91.25 165 ALA A CA 1
ATOM 1203 C C . ALA A 1 165 ? 8.198 19.155 -7.405 1.00 91.25 165 ALA A C 1
ATOM 1205 O O . ALA A 1 165 ? 7.894 17.962 -7.378 1.00 91.25 165 ALA A O 1
ATOM 1206 N N . ALA A 1 166 ? 8.825 19.763 -6.393 1.00 88.75 166 ALA A N 1
ATOM 1207 C CA . ALA A 1 166 ? 9.277 19.061 -5.191 1.00 88.75 166 ALA A CA 1
ATOM 1208 C C . ALA A 1 166 ? 10.095 17.789 -5.512 1.00 88.75 166 ALA A C 1
ATOM 1210 O O . ALA A 1 166 ? 9.901 16.761 -4.878 1.00 88.75 166 ALA A O 1
ATOM 1211 N N . ASP A 1 167 ? 10.997 17.868 -6.497 1.00 88.31 167 ASP A N 1
ATOM 1212 C CA . ASP A 1 167 ? 11.835 16.761 -6.995 1.00 88.31 167 ASP A CA 1
ATOM 1213 C C . ASP A 1 167 ? 11.053 15.563 -7.551 1.00 88.31 167 ASP A C 1
ATOM 1215 O O . ASP A 1 167 ? 11.443 14.409 -7.379 1.00 88.31 167 ASP A O 1
ATOM 1219 N N . GLY A 1 168 ? 9.933 15.819 -8.221 1.00 91.56 168 GLY A N 1
ATOM 1220 C CA . GLY A 1 168 ? 9.191 14.752 -8.887 1.00 91.56 168 GLY A CA 1
ATOM 1221 C C . GLY A 1 168 ? 8.372 13.878 -7.941 1.00 91.56 168 GLY A C 1
ATOM 1222 O O . GLY A 1 168 ? 8.015 12.760 -8.294 1.00 91.56 168 GLY A O 1
ATOM 1223 N N . VAL A 1 169 ? 8.055 14.349 -6.731 1.00 92.31 169 VAL A N 1
ATOM 1224 C CA . VAL A 1 169 ? 7.297 13.569 -5.737 1.00 92.31 169 VAL A CA 1
ATOM 1225 C C . VAL A 1 169 ? 5.916 13.146 -6.259 1.00 92.31 169 VAL A C 1
ATOM 1227 O O . VAL A 1 169 ? 5.506 12.005 -6.045 1.00 92.31 169 VAL A O 1
ATOM 1230 N N . LEU A 1 170 ? 5.217 14.027 -6.987 1.00 94.81 170 LEU A N 1
ATOM 1231 C CA . LEU A 1 170 ? 3.936 13.681 -7.614 1.00 94.81 170 LEU A CA 1
ATOM 1232 C C . LEU A 1 170 ? 4.119 12.630 -8.715 1.00 94.81 170 LEU A C 1
ATOM 1234 O O . LEU A 1 170 ? 3.350 11.673 -8.782 1.00 94.81 170 LEU A O 1
ATOM 1238 N N . GLU A 1 171 ? 5.141 12.785 -9.557 1.00 93.94 171 GLU A N 1
ATOM 1239 C CA . GLU A 1 171 ? 5.478 11.808 -10.593 1.00 93.94 171 GLU A CA 1
ATOM 1240 C C . GLU A 1 171 ? 5.780 10.438 -9.976 1.00 93.94 171 GLU A C 1
ATOM 1242 O O . GLU A 1 171 ? 5.151 9.446 -10.339 1.00 93.94 171 GLU A O 1
ATOM 1247 N N . ALA A 1 172 ? 6.649 10.387 -8.966 1.00 91.62 172 ALA A N 1
ATOM 1248 C CA . ALA A 1 172 ? 7.021 9.160 -8.273 1.00 91.62 172 ALA A CA 1
ATOM 1249 C C . ALA A 1 172 ? 5.827 8.448 -7.620 1.00 91.62 172 ALA A C 1
ATOM 1251 O O . ALA A 1 172 ? 5.849 7.224 -7.511 1.00 91.62 172 ALA A O 1
ATOM 1252 N N . ALA A 1 173 ? 4.795 9.190 -7.202 1.00 94.06 173 ALA A N 1
ATOM 1253 C CA . ALA A 1 173 ? 3.584 8.643 -6.595 1.00 94.06 173 ALA A CA 1
ATOM 1254 C C . ALA A 1 173 ? 2.488 8.259 -7.607 1.00 94.06 173 ALA A C 1
ATOM 1256 O O . ALA A 1 173 ? 1.651 7.414 -7.295 1.00 94.06 173 ALA A O 1
ATOM 1257 N N . ALA A 1 174 ? 2.476 8.851 -8.804 1.00 94.69 174 ALA A N 1
ATOM 1258 C CA . ALA A 1 174 ? 1.435 8.632 -9.814 1.00 94.69 174 ALA A CA 1
ATOM 1259 C C . ALA A 1 174 ? 1.866 7.705 -10.961 1.00 94.69 174 ALA A C 1
ATOM 1261 O O . ALA A 1 174 ? 1.020 7.115 -11.639 1.00 94.69 174 ALA A O 1
ATOM 1262 N N . VAL A 1 175 ? 3.170 7.607 -11.223 1.00 92.62 175 VAL A N 1
ATOM 1263 C CA . VAL A 1 175 ? 3.730 6.892 -12.371 1.00 92.62 175 VAL A CA 1
ATOM 1264 C C . VAL A 1 175 ? 4.246 5.523 -11.924 1.00 92.62 175 VAL A C 1
ATOM 1266 O O . VAL A 1 175 ? 5.062 5.452 -11.007 1.00 92.62 175 VAL A O 1
ATOM 1269 N N . PRO A 1 176 ? 3.820 4.412 -12.561 1.00 89.56 176 PRO A N 1
ATOM 1270 C CA . PRO A 1 176 ? 4.237 3.071 -12.145 1.00 89.56 176 PRO A CA 1
ATOM 1271 C C . PRO A 1 176 ? 5.765 2.883 -12.188 1.00 89.56 176 PRO A C 1
ATOM 1273 O O . PRO A 1 176 ? 6.333 2.258 -11.285 1.00 89.56 176 PRO A O 1
ATOM 1276 N N . GLY A 1 177 ? 6.423 3.453 -13.205 1.00 85.06 177 GLY A N 1
ATOM 1277 C CA . GLY A 1 177 ? 7.867 3.372 -13.424 1.00 85.06 177 GLY A CA 1
ATOM 1278 C C . GLY A 1 177 ? 8.388 1.935 -13.507 1.00 85.06 177 GLY A C 1
ATOM 1279 O O . GLY A 1 177 ? 7.623 0.971 -13.588 1.00 85.06 177 GLY A O 1
ATOM 1280 N N . ASN A 1 178 ? 9.712 1.778 -13.406 1.00 78.25 178 ASN A N 1
ATOM 1281 C CA . ASN A 1 178 ? 10.344 0.488 -13.693 1.00 78.25 178 ASN A CA 1
ATOM 1282 C C . ASN A 1 178 ? 10.049 -0.630 -12.685 1.00 78.25 178 ASN A C 1
ATOM 1284 O O . ASN A 1 178 ? 10.376 -1.789 -12.912 1.00 78.25 178 ASN A O 1
ATOM 1288 N N . SER A 1 179 ? 9.456 -0.295 -11.543 1.00 85.06 179 SER A N 1
ATOM 1289 C CA . SER A 1 179 ? 9.300 -1.239 -10.438 1.00 85.06 179 SER A CA 1
ATOM 1290 C C . SER A 1 179 ? 7.916 -1.204 -9.805 1.00 85.06 179 SER A C 1
ATOM 1292 O O . SER A 1 179 ? 7.768 -1.645 -8.665 1.00 85.06 179 SER A O 1
ATOM 1294 N N . LEU A 1 180 ? 6.923 -0.640 -10.503 1.00 91.44 180 LEU A N 1
ATOM 1295 C CA . LEU A 1 180 ? 5.560 -0.466 -9.992 1.00 91.44 180 LEU A CA 1
ATOM 1296 C C . LEU A 1 180 ? 5.557 0.174 -8.596 1.00 91.44 180 LEU A C 1
ATOM 1298 O O . LEU A 1 180 ? 4.806 -0.243 -7.711 1.00 91.44 180 LEU A O 1
ATOM 1302 N N . ARG A 1 181 ? 6.459 1.138 -8.362 1.00 90.75 181 ARG A N 1
ATOM 1303 C CA . ARG A 1 181 ? 6.777 1.614 -7.008 1.00 90.75 181 ARG A CA 1
ATOM 1304 C C . ARG A 1 181 ? 5.534 2.145 -6.278 1.00 90.75 181 ARG A C 1
ATOM 1306 O O . ARG A 1 181 ? 5.341 1.693 -5.149 1.00 90.75 181 ARG A O 1
ATOM 1313 N N . PRO A 1 182 ? 4.655 2.975 -6.886 1.00 94.25 182 PRO A N 1
ATOM 1314 C CA . PRO A 1 182 ? 3.382 3.377 -6.278 1.00 94.25 182 PRO A CA 1
ATOM 1315 C C . PRO A 1 182 ? 2.542 2.217 -5.767 1.00 94.25 182 PRO A C 1
ATOM 1317 O O . PRO A 1 182 ? 2.070 2.233 -4.631 1.00 94.25 182 PRO A O 1
ATOM 1320 N N . ILE A 1 183 ? 2.431 1.173 -6.588 1.00 95.88 183 ILE A N 1
ATOM 1321 C CA . ILE A 1 183 ? 1.659 -0.020 -6.265 1.00 95.88 183 ILE A CA 1
ATOM 1322 C C . ILE A 1 183 ? 2.333 -0.735 -5.095 1.00 95.88 183 ILE A C 1
ATOM 1324 O O . ILE A 1 183 ? 1.699 -0.987 -4.082 1.00 95.88 183 ILE A O 1
ATOM 1328 N N . ARG A 1 184 ? 3.646 -0.979 -5.139 1.00 95.12 184 ARG A N 1
ATOM 1329 C CA . ARG A 1 184 ? 4.360 -1.608 -4.014 1.00 95.12 184 ARG A CA 1
ATOM 1330 C C . ARG A 1 184 ? 4.241 -0.809 -2.711 1.00 95.12 184 ARG A C 1
ATOM 1332 O O . ARG A 1 184 ? 3.967 -1.379 -1.659 1.00 95.12 184 ARG A O 1
ATOM 1339 N N . ALA A 1 185 ? 4.364 0.509 -2.771 1.00 96.06 185 ALA A N 1
ATOM 1340 C CA . ALA A 1 185 ? 4.247 1.373 -1.602 1.00 96.06 185 ALA A CA 1
ATOM 1341 C C . ALA A 1 185 ? 2.807 1.509 -1.072 1.00 96.06 185 ALA A C 1
ATOM 1343 O O . ALA A 1 185 ? 2.606 2.079 0.001 1.00 96.06 185 ALA A O 1
ATOM 1344 N N . SER A 1 186 ? 1.795 0.969 -1.765 1.00 97.50 186 SER A N 1
ATOM 1345 C CA . SER A 1 186 ? 0.398 1.057 -1.331 1.00 97.50 186 SER A CA 1
ATOM 1346 C C . SER A 1 186 ? 0.006 0.020 -0.265 1.00 97.50 186 SER A C 1
ATOM 1348 O O . SER A 1 186 ? -1.049 0.165 0.358 1.00 97.50 186 SER A O 1
ATOM 1350 N N . ALA A 1 187 ? 0.833 -1.003 -0.003 1.00 98.19 187 ALA A N 1
ATOM 1351 C CA . ALA A 1 187 ? 0.594 -2.015 1.041 1.00 98.19 187 ALA A CA 1
ATOM 1352 C C . ALA A 1 187 ? 0.182 -1.437 2.410 1.00 98.19 187 ALA A C 1
ATOM 1354 O O . ALA A 1 187 ? -0.863 -1.848 2.932 1.00 98.19 187 ALA A O 1
ATOM 1355 N N . PRO A 1 188 ? 0.930 -0.486 3.008 1.00 98.50 188 PRO A N 1
ATOM 1356 C CA . PRO A 1 188 ? 0.554 0.076 4.299 1.00 98.50 188 PRO A CA 1
ATOM 1357 C C . PRO A 1 188 ? -0.782 0.829 4.245 1.00 98.50 188 PRO A C 1
ATOM 1359 O O . PRO A 1 188 ? -1.557 0.763 5.196 1.00 98.50 188 PRO A O 1
ATOM 1362 N N . TYR A 1 189 ? -1.130 1.473 3.130 1.00 98.50 189 TYR A N 1
ATOM 1363 C CA . TYR A 1 189 ? -2.414 2.169 2.980 1.00 98.50 189 TYR A CA 1
ATOM 1364 C C . TYR A 1 189 ? -3.595 1.194 2.949 1.00 98.50 189 TYR A C 1
ATOM 1366 O O . TYR A 1 189 ? -4.600 1.420 3.630 1.00 98.50 189 TYR A O 1
ATOM 1374 N N . LEU A 1 190 ? -3.456 0.072 2.235 1.00 98.38 190 LEU A N 1
ATOM 1375 C CA . LEU A 1 190 ? -4.458 -0.998 2.214 1.00 98.38 190 LEU A CA 1
ATOM 1376 C C . LEU A 1 190 ? -4.666 -1.591 3.613 1.00 98.38 190 LEU A C 1
ATOM 1378 O O . LEU A 1 190 ? -5.796 -1.716 4.091 1.00 98.38 190 LEU A O 1
ATOM 1382 N N . LEU A 1 191 ? -3.569 -1.897 4.305 1.00 98.75 191 LEU A N 1
ATOM 1383 C CA . LEU A 1 191 ? -3.597 -2.435 5.662 1.00 98.75 191 LEU A CA 1
ATOM 1384 C C . LEU A 1 191 ? -4.181 -1.444 6.677 1.00 98.75 191 LEU A C 1
ATOM 1386 O O . LEU A 1 191 ? -4.989 -1.837 7.523 1.00 98.75 191 LEU A O 1
ATOM 1390 N N . ALA A 1 192 ? -3.853 -0.155 6.568 1.00 98.56 192 ALA A N 1
ATOM 1391 C CA . ALA A 1 192 ? -4.444 0.888 7.399 1.00 98.56 192 ALA A CA 1
ATOM 1392 C C . ALA A 1 192 ? -5.953 1.027 7.155 1.00 98.56 192 ALA A C 1
ATOM 1394 O O . ALA A 1 192 ? -6.709 1.173 8.117 1.00 98.56 192 ALA A O 1
ATOM 1395 N N . ALA A 1 193 ? -6.411 0.933 5.902 1.00 98.31 193 ALA A N 1
ATOM 1396 C CA . ALA A 1 193 ? -7.832 0.964 5.568 1.00 98.31 193 ALA A CA 1
ATOM 1397 C C . ALA A 1 193 ? -8.589 -0.216 6.201 1.00 98.31 193 ALA A C 1
ATOM 1399 O O . ALA A 1 193 ? -9.613 -0.006 6.860 1.00 98.31 193 ALA A O 1
ATOM 1400 N N . VAL A 1 194 ? -8.056 -1.440 6.080 1.00 98.44 194 VAL A N 1
ATOM 1401 C CA . VAL A 1 194 ? -8.621 -2.645 6.714 1.00 98.44 194 VAL A CA 1
ATOM 1402 C C . VAL A 1 194 ? -8.651 -2.498 8.234 1.00 98.44 194 VAL A C 1
ATOM 1404 O O . VAL A 1 194 ? -9.699 -2.693 8.856 1.00 98.44 194 VAL A O 1
ATOM 1407 N N . ALA A 1 195 ? -7.530 -2.108 8.846 1.00 98.38 195 ALA A N 1
ATOM 1408 C CA . ALA A 1 195 ? -7.426 -1.941 10.290 1.00 98.38 195 ALA A CA 1
ATOM 1409 C C . ALA A 1 195 ? -8.385 -0.865 10.809 1.00 98.38 195 ALA A C 1
ATOM 1411 O O . ALA A 1 195 ? -9.089 -1.088 11.795 1.00 98.38 195 ALA A O 1
ATOM 1412 N N . TYR A 1 196 ? -8.475 0.280 10.133 1.00 97.75 196 TYR A N 1
ATOM 1413 C CA . TYR A 1 196 ? -9.403 1.341 10.500 1.00 97.75 196 TYR A CA 1
ATOM 1414 C C . TYR A 1 196 ? -10.859 0.878 10.383 1.00 97.75 196 TYR A C 1
ATOM 1416 O O . TYR A 1 196 ? -11.627 1.028 11.335 1.00 97.75 196 TYR A O 1
ATOM 1424 N N . ALA A 1 197 ? -11.245 0.273 9.257 1.00 96.94 197 ALA A N 1
ATOM 1425 C CA . ALA A 1 197 ? -12.603 -0.218 9.041 1.00 96.94 197 ALA A CA 1
ATOM 1426 C C . ALA A 1 197 ? -13.006 -1.276 10.080 1.00 96.94 197 ALA A C 1
ATOM 1428 O O . ALA A 1 197 ? -14.100 -1.197 10.646 1.00 96.94 197 ALA A O 1
ATOM 1429 N N . ALA A 1 198 ? -12.108 -2.220 10.379 1.00 97.50 198 ALA A N 1
ATOM 1430 C CA . ALA A 1 198 ? -12.347 -3.276 11.353 1.00 97.50 198 ALA A CA 1
ATOM 1431 C C . ALA A 1 198 ? -12.407 -2.737 12.790 1.00 97.50 198 ALA A C 1
ATOM 1433 O O . ALA A 1 198 ? -13.304 -3.110 13.545 1.00 97.50 198 ALA A O 1
ATOM 1434 N N . LEU A 1 199 ? -11.482 -1.855 13.181 1.00 96.56 199 LEU A N 1
ATOM 1435 C CA . LEU A 1 199 ? -11.259 -1.490 14.585 1.00 96.56 199 LEU A CA 1
ATOM 1436 C C . LEU A 1 199 ? -11.942 -0.187 15.020 1.00 96.56 199 LEU A C 1
ATOM 1438 O O . LEU A 1 199 ? -12.081 0.042 16.223 1.00 96.56 199 LEU A O 1
ATOM 1442 N N . ARG A 1 200 ? -12.430 0.658 14.096 1.00 93.31 200 ARG A N 1
ATOM 1443 C CA . ARG A 1 200 ? -13.113 1.921 14.456 1.00 93.31 200 ARG A CA 1
ATOM 1444 C C . ARG A 1 200 ? -14.359 1.720 15.322 1.00 93.31 200 ARG A C 1
ATOM 1446 O O . ARG A 1 200 ? -14.725 2.612 16.075 1.00 93.31 200 ARG A O 1
ATOM 1453 N N . GLY A 1 201 ? -15.001 0.554 15.219 1.00 91.62 201 GLY A N 1
ATOM 1454 C CA . GLY A 1 201 ? -16.167 0.180 16.024 1.00 91.62 201 GLY A CA 1
ATOM 1455 C C . GLY A 1 201 ? -15.829 -0.570 17.316 1.00 91.62 201 GLY A C 1
ATOM 1456 O O . GLY A 1 201 ? -16.732 -1.158 17.907 1.00 91.62 201 GLY A O 1
ATOM 1457 N N . GLY A 1 202 ? -14.550 -0.669 17.700 1.00 94.12 202 GLY A N 1
ATOM 1458 C CA . GLY A 1 202 ? -14.074 -1.417 18.871 1.00 94.12 202 GLY A CA 1
ATOM 1459 C C . GLY A 1 202 ? -13.395 -2.753 18.545 1.00 94.12 202 GLY A C 1
ATOM 1460 O O . GLY A 1 202 ? -13.252 -3.146 17.387 1.00 94.12 202 GLY A O 1
ATOM 1461 N N . TRP A 1 203 ? -12.998 -3.480 19.584 1.00 97.31 203 TRP A N 1
ATOM 1462 C CA . TRP A 1 203 ? -12.247 -4.733 19.478 1.00 97.31 203 TRP A CA 1
ATOM 1463 C C . TRP A 1 203 ? -13.130 -5.965 19.619 1.00 97.31 203 TRP A C 1
ATOM 1465 O O . TRP A 1 203 ? -13.947 -6.041 20.531 1.00 97.31 203 TRP A O 1
ATOM 1475 N N . THR A 1 204 ? -12.929 -6.954 18.750 1.00 98.06 204 THR A N 1
ATOM 1476 C CA . THR A 1 204 ? -13.502 -8.298 18.896 1.00 98.06 204 THR A CA 1
ATOM 1477 C C . THR A 1 204 ? -1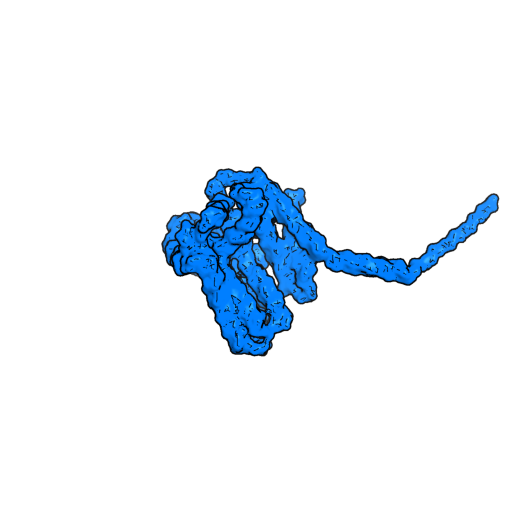2.534 -9.330 18.326 1.00 98.06 204 THR A C 1
ATOM 1479 O O . THR A 1 204 ? -11.685 -9.001 17.499 1.00 98.06 204 THR A O 1
ATOM 1482 N N . VAL A 1 205 ? -12.698 -10.598 18.708 1.00 98.25 205 VAL A N 1
ATOM 1483 C CA . VAL A 1 205 ? -11.894 -11.712 18.171 1.00 98.25 205 VAL A CA 1
ATOM 1484 C C . VAL A 1 205 ? -12.010 -11.814 16.644 1.00 98.25 205 VAL A C 1
ATOM 1486 O O . VAL A 1 205 ? -11.011 -12.005 15.962 1.00 98.25 205 VAL A O 1
ATOM 1489 N N . ARG A 1 206 ? -13.211 -11.612 16.085 1.00 98.38 206 ARG A N 1
ATOM 1490 C CA . ARG A 1 206 ? -13.428 -11.620 14.629 1.00 98.38 206 ARG A CA 1
ATOM 1491 C C . ARG A 1 206 ? -12.664 -10.493 13.932 1.00 98.38 206 ARG A C 1
ATOM 1493 O O . ARG A 1 206 ? -12.066 -10.716 12.888 1.00 98.38 206 ARG A O 1
ATOM 1500 N N . ARG A 1 207 ? -12.670 -9.288 14.508 1.00 98.38 207 ARG A N 1
ATOM 1501 C CA . ARG A 1 207 ? -11.927 -8.139 13.965 1.00 98.38 207 ARG A CA 1
ATOM 1502 C C . ARG A 1 207 ? -10.418 -8.360 14.058 1.00 98.38 207 ARG A C 1
ATOM 1504 O O . ARG A 1 207 ? -9.716 -8.041 13.108 1.00 98.38 207 ARG A O 1
ATOM 1511 N N . ALA A 1 208 ? -9.943 -8.961 15.150 1.00 98.50 208 ALA A N 1
ATOM 1512 C CA . ALA A 1 208 ? -8.552 -9.379 15.296 1.00 98.50 208 ALA A CA 1
ATOM 1513 C C . ALA A 1 208 ? -8.140 -10.373 14.200 1.00 98.50 208 ALA A C 1
ATOM 1515 O O . ALA A 1 208 ? -7.101 -10.184 13.579 1.00 98.50 208 ALA A O 1
ATOM 1516 N N . ALA A 1 209 ? -8.986 -11.371 13.911 1.00 98.75 209 ALA A N 1
ATOM 1517 C CA . ALA A 1 209 ? -8.731 -12.348 12.855 1.00 98.75 209 ALA A CA 1
ATOM 1518 C C . ALA A 1 209 ? -8.623 -11.694 11.471 1.00 98.75 209 ALA A C 1
ATOM 1520 O O . ALA A 1 209 ? -7.693 -11.994 10.735 1.00 98.75 209 ALA A O 1
ATOM 1521 N N . VAL A 1 210 ? -9.538 -10.772 11.137 1.00 98.75 210 VAL A N 1
ATOM 1522 C CA . VAL A 1 210 ? -9.510 -10.042 9.856 1.00 98.75 210 VAL A CA 1
ATOM 1523 C C . VAL A 1 210 ? -8.215 -9.248 9.714 1.00 98.75 210 VAL A C 1
ATOM 1525 O O . VAL A 1 210 ? -7.508 -9.404 8.727 1.00 98.75 210 VAL A O 1
ATOM 1528 N N . VAL A 1 211 ? -7.874 -8.435 10.718 1.00 98.75 211 VAL A N 1
ATOM 1529 C CA . VAL A 1 211 ? -6.662 -7.605 10.682 1.00 98.75 211 VAL A CA 1
ATOM 1530 C C . VAL A 1 211 ? -5.401 -8.468 10.618 1.00 98.75 211 VAL A C 1
ATOM 1532 O O . VAL A 1 211 ? -4.508 -8.181 9.826 1.00 98.75 211 VAL A O 1
ATOM 1535 N N . GLY A 1 212 ? -5.351 -9.539 11.413 1.00 98.88 212 GLY A N 1
ATOM 1536 C CA . GLY A 1 212 ? -4.245 -10.490 11.432 1.00 98.88 212 GLY A CA 1
ATOM 1537 C C . GLY A 1 212 ? -4.049 -11.165 10.082 1.00 98.88 212 GLY A C 1
ATOM 1538 O O . GLY A 1 212 ? -2.981 -11.046 9.490 1.00 98.88 212 GLY A O 1
ATOM 1539 N N . ALA A 1 213 ? -5.096 -11.806 9.557 1.00 98.88 213 ALA A N 1
ATOM 1540 C CA . ALA A 1 213 ? -5.054 -12.497 8.271 1.00 98.88 213 ALA A CA 1
ATOM 1541 C C . ALA A 1 213 ? -4.653 -11.567 7.121 1.00 98.88 213 ALA A C 1
ATOM 1543 O O . ALA A 1 213 ? -3.813 -11.944 6.307 1.00 98.88 213 ALA A O 1
ATOM 1544 N N . SER A 1 214 ? -5.183 -10.338 7.080 1.00 98.81 214 SER A N 1
ATOM 1545 C CA . SER A 1 214 ? -4.779 -9.343 6.082 1.00 98.81 214 SER A CA 1
ATOM 1546 C C . SER A 1 214 ? -3.307 -8.953 6.214 1.00 98.81 214 SER A C 1
ATOM 1548 O O . SER A 1 214 ? -2.611 -8.907 5.204 1.00 98.81 214 SER A O 1
ATOM 1550 N N . ALA A 1 215 ? -2.810 -8.716 7.433 1.00 98.81 215 ALA A N 1
ATOM 1551 C CA . ALA A 1 215 ? -1.401 -8.397 7.666 1.00 98.81 215 ALA A CA 1
ATOM 1552 C C . ALA A 1 215 ? -0.473 -9.538 7.221 1.00 98.81 215 ALA A C 1
ATOM 1554 O O . ALA A 1 215 ? 0.531 -9.279 6.563 1.00 98.81 215 ALA A O 1
ATOM 1555 N N . GLY A 1 216 ? -0.832 -10.790 7.521 1.00 98.75 216 GLY A N 1
ATOM 1556 C CA . GLY A 1 216 ? -0.090 -11.974 7.080 1.00 98.75 216 GLY A CA 1
ATOM 1557 C C . GLY A 1 216 ? -0.095 -12.165 5.563 1.00 98.75 216 GLY A C 1
ATOM 1558 O O . GLY A 1 216 ? 0.954 -12.394 4.967 1.00 98.75 216 GLY A O 1
ATOM 1559 N N . ALA A 1 217 ? -1.260 -12.013 4.927 1.00 98.69 217 ALA A N 1
ATOM 1560 C CA . ALA A 1 217 ? -1.393 -12.132 3.477 1.00 98.69 217 ALA A CA 1
ATOM 1561 C C . ALA A 1 217 ? -0.598 -11.044 2.734 1.00 98.69 217 ALA A C 1
ATOM 1563 O O . ALA A 1 217 ? 0.110 -11.344 1.778 1.00 98.69 217 ALA A O 1
ATOM 1564 N N . VAL A 1 218 ? -0.653 -9.789 3.195 1.00 98.38 218 VAL A N 1
ATOM 1565 C CA . VAL A 1 218 ? 0.170 -8.706 2.629 1.00 98.38 218 VAL A CA 1
ATOM 1566 C C . VAL A 1 218 ? 1.656 -8.961 2.882 1.00 98.38 218 VAL A C 1
ATOM 1568 O O . VAL A 1 218 ? 2.464 -8.732 1.988 1.00 98.38 218 VAL A O 1
ATOM 1571 N N . ALA A 1 219 ? 2.028 -9.489 4.051 1.00 98.00 219 ALA A N 1
ATOM 1572 C CA . ALA A 1 219 ? 3.423 -9.777 4.368 1.00 98.00 219 ALA A CA 1
ATOM 1573 C C . ALA A 1 219 ? 4.083 -10.788 3.420 1.00 98.00 219 ALA A C 1
ATOM 1575 O O . ALA A 1 219 ? 5.275 -10.658 3.158 1.00 98.00 219 ALA A O 1
ATOM 1576 N N . VAL A 1 220 ? 3.332 -11.772 2.913 1.00 97.25 220 VAL A N 1
ATOM 1577 C CA . VAL A 1 220 ? 3.871 -12.801 2.007 1.00 97.25 220 VAL A CA 1
ATOM 1578 C C . VAL A 1 220 ? 3.671 -12.480 0.528 1.00 97.25 220 VAL A C 1
ATOM 1580 O O . VAL A 1 220 ? 4.524 -12.817 -0.285 1.00 97.25 220 VAL A O 1
ATOM 1583 N N . LEU A 1 221 ? 2.537 -11.875 0.159 1.00 96.88 221 LEU A N 1
ATOM 1584 C CA . LEU A 1 221 ? 2.186 -11.690 -1.249 1.00 96.88 221 LEU A CA 1
ATOM 1585 C C . LEU A 1 221 ? 2.708 -10.384 -1.824 1.00 96.88 221 LEU A C 1
ATOM 1587 O O . LEU A 1 221 ? 2.904 -10.294 -3.034 1.00 96.88 221 LEU A O 1
ATOM 1591 N N . TRP A 1 222 ? 2.867 -9.353 -0.998 1.00 96.38 222 TRP A N 1
ATOM 1592 C CA . TRP A 1 222 ? 3.318 -8.059 -1.485 1.00 96.38 222 TRP A CA 1
ATOM 1593 C C . TRP A 1 222 ? 4.822 -8.059 -1.779 1.00 96.38 222 TRP A C 1
ATOM 1595 O O . TRP A 1 222 ? 5.489 -9.089 -1.727 1.00 96.38 222 TRP A O 1
ATOM 1605 N N . SER A 1 223 ? 5.360 -6.901 -2.140 1.00 93.12 223 SER A N 1
ATOM 1606 C CA . SER A 1 223 ? 6.784 -6.738 -2.421 1.00 93.12 223 SER A CA 1
ATOM 1607 C C . SER A 1 223 ? 7.660 -6.947 -1.179 1.00 93.12 223 SER A C 1
ATOM 1609 O O . SER A 1 223 ? 7.231 -6.684 -0.057 1.00 93.12 223 SER A O 1
ATOM 1611 N N . ASN A 1 224 ? 8.906 -7.389 -1.367 1.00 90.62 224 ASN A N 1
ATOM 1612 C CA . ASN A 1 224 ? 9.808 -7.739 -0.257 1.00 90.62 224 ASN A CA 1
ATOM 1613 C C . ASN A 1 224 ? 10.181 -6.544 0.640 1.00 90.62 224 ASN A C 1
ATOM 1615 O O . ASN A 1 224 ? 10.477 -6.730 1.818 1.00 90.62 224 ASN A O 1
ATOM 1619 N N . ASP A 1 225 ? 10.155 -5.330 0.090 1.00 90.62 225 ASP A N 1
ATOM 1620 C CA . ASP A 1 225 ? 10.425 -4.071 0.790 1.00 90.62 225 ASP A CA 1
ATOM 1621 C C . ASP A 1 225 ? 9.222 -3.600 1.629 1.00 90.62 225 ASP A C 1
ATOM 1623 O O . ASP A 1 225 ? 9.365 -3.262 2.803 1.00 90.62 225 ASP A O 1
ATOM 1627 N N . TYR A 1 226 ? 8.005 -3.625 1.077 1.00 95.50 226 TYR A N 1
ATOM 1628 C CA . TYR A 1 226 ? 6.824 -3.092 1.769 1.00 95.50 226 TYR A CA 1
ATOM 1629 C C . TYR A 1 226 ? 5.966 -4.151 2.462 1.00 95.50 226 TYR A C 1
ATOM 1631 O O . TYR A 1 226 ? 5.365 -3.847 3.491 1.00 95.50 226 TYR A O 1
ATOM 1639 N N . GLY A 1 227 ? 5.885 -5.379 1.956 1.00 97.06 227 GLY A N 1
ATOM 1640 C CA . GLY A 1 227 ? 5.007 -6.432 2.473 1.00 97.06 227 GLY A CA 1
ATOM 1641 C C . GLY A 1 227 ? 5.319 -6.818 3.919 1.00 97.06 227 GLY A C 1
ATOM 1642 O O . GLY A 1 227 ? 4.512 -6.508 4.808 1.00 97.06 227 GLY A O 1
ATOM 1643 N N . PRO A 1 228 ? 6.467 -7.474 4.188 1.00 96.50 228 PRO A N 1
ATOM 1644 C CA . PRO A 1 228 ? 6.825 -7.942 5.527 1.00 96.50 228 PRO A CA 1
ATOM 1645 C C . PRO A 1 228 ? 6.811 -6.820 6.568 1.00 96.50 228 PRO A C 1
ATOM 1647 O O . PRO A 1 228 ? 6.231 -6.971 7.645 1.00 96.50 228 PRO A O 1
ATOM 1650 N N . VAL A 1 229 ? 7.384 -5.666 6.212 1.00 97.12 229 VAL A N 1
ATOM 1651 C CA . VAL A 1 229 ? 7.440 -4.472 7.062 1.00 97.12 229 VAL A CA 1
ATOM 1652 C C . VAL A 1 229 ? 6.039 -3.972 7.409 1.00 97.12 229 VAL A C 1
ATOM 1654 O O . VAL A 1 229 ? 5.733 -3.769 8.586 1.00 97.12 229 VAL A O 1
ATOM 1657 N N . SER A 1 230 ? 5.162 -3.805 6.415 1.00 98.50 230 SER A N 1
ATOM 1658 C CA . SER A 1 230 ? 3.816 -3.268 6.640 1.00 98.50 230 SER A CA 1
ATOM 1659 C C . SER A 1 230 ? 2.955 -4.216 7.467 1.00 98.50 230 SER A C 1
ATOM 1661 O O . SER A 1 230 ? 2.221 -3.757 8.346 1.00 98.50 230 SER A O 1
ATOM 1663 N N . GLY A 1 231 ? 3.049 -5.527 7.222 1.00 98.62 231 GLY A N 1
ATOM 1664 C CA . GLY A 1 231 ? 2.326 -6.538 7.990 1.00 98.62 231 GLY A CA 1
ATOM 1665 C C . GLY A 1 231 ? 2.795 -6.603 9.444 1.00 98.62 231 GLY A C 1
ATOM 1666 O O . GLY A 1 231 ? 1.987 -6.451 10.364 1.00 98.62 231 GLY A O 1
ATOM 1667 N N . ALA A 1 232 ? 4.103 -6.759 9.668 1.00 98.50 232 ALA A N 1
ATOM 1668 C CA . ALA A 1 232 ? 4.677 -6.869 11.008 1.00 98.50 232 ALA A CA 1
ATOM 1669 C C . ALA A 1 232 ? 4.446 -5.603 11.845 1.00 98.50 232 ALA A C 1
ATOM 1671 O O . ALA A 1 232 ? 4.024 -5.685 13.004 1.00 98.50 232 ALA A O 1
ATOM 1672 N N . LEU A 1 233 ? 4.654 -4.423 11.252 1.00 98.56 233 LEU A N 1
ATOM 1673 C CA . LEU A 1 233 ? 4.453 -3.161 11.953 1.00 98.56 233 LEU A CA 1
ATOM 1674 C C . LEU A 1 233 ? 2.982 -2.951 12.328 1.00 98.56 233 LEU A C 1
ATOM 1676 O O . LEU A 1 233 ? 2.701 -2.494 13.437 1.00 98.56 233 LEU A O 1
ATOM 1680 N N . LEU A 1 234 ? 2.033 -3.338 11.464 1.00 98.75 234 LEU A N 1
ATOM 1681 C CA . LEU A 1 234 ? 0.610 -3.244 11.792 1.00 98.75 234 LEU A CA 1
ATOM 1682 C C . LEU A 1 234 ? 0.256 -4.137 12.987 1.00 98.75 234 LEU A C 1
ATOM 1684 O O . LEU A 1 234 ? -0.453 -3.694 13.892 1.00 98.75 234 LEU A O 1
ATOM 1688 N N . LEU A 1 235 ? 0.762 -5.375 13.020 1.00 98.81 235 LEU A N 1
ATOM 1689 C CA . LEU A 1 235 ? 0.545 -6.293 14.144 1.00 98.81 235 LEU A CA 1
ATOM 1690 C C . LEU A 1 235 ? 1.078 -5.705 15.456 1.00 98.81 235 LEU A C 1
ATOM 1692 O O . LEU A 1 235 ? 0.381 -5.747 16.476 1.00 98.81 235 LEU A O 1
ATOM 1696 N N . GLY A 1 236 ? 2.265 -5.093 15.423 1.00 98.44 236 GLY A N 1
ATOM 1697 C CA . GLY A 1 236 ? 2.840 -4.375 16.562 1.00 98.44 236 GLY A CA 1
ATOM 1698 C C . GLY A 1 236 ? 1.977 -3.192 17.009 1.00 98.44 236 GLY A C 1
ATOM 1699 O O . GLY A 1 236 ? 1.635 -3.079 18.186 1.00 98.44 236 GLY A O 1
ATOM 1700 N N . VAL A 1 237 ? 1.544 -2.352 16.067 1.00 97.88 237 VAL A N 1
ATOM 1701 C CA . VAL A 1 237 ? 0.697 -1.174 16.318 1.00 97.88 237 VAL A CA 1
ATOM 1702 C C . VAL A 1 237 ? -0.658 -1.558 16.918 1.00 97.88 237 VAL A C 1
ATOM 1704 O O . VAL A 1 237 ? -1.113 -0.943 17.888 1.00 97.88 237 VAL A O 1
ATOM 1707 N N . VAL A 1 238 ? -1.306 -2.594 16.387 1.00 98.12 238 VAL A N 1
ATOM 1708 C CA . VAL A 1 238 ? -2.594 -3.086 16.898 1.00 98.12 238 VAL A CA 1
ATOM 1709 C C . VAL A 1 238 ? -2.417 -3.725 18.271 1.00 98.12 238 VAL A C 1
ATOM 1711 O O . VAL A 1 238 ? -3.220 -3.457 19.165 1.00 98.12 238 VAL A O 1
ATOM 1714 N N . THR A 1 239 ? -1.347 -4.498 18.476 1.00 98.31 239 THR A N 1
ATOM 1715 C CA . THR A 1 239 ? -1.004 -5.056 19.792 1.00 98.31 239 THR A CA 1
ATOM 1716 C C . THR A 1 239 ? -0.824 -3.938 20.817 1.00 98.31 239 THR A C 1
ATOM 1718 O O . THR A 1 239 ? -1.486 -3.946 21.857 1.00 98.31 239 THR A O 1
ATOM 1721 N N . TYR A 1 240 ? -0.021 -2.920 20.497 1.00 96.62 240 TYR A N 1
ATOM 1722 C CA . TYR A 1 240 ? 0.162 -1.738 21.337 1.00 96.62 240 TYR A CA 1
ATOM 1723 C C . TYR A 1 240 ? -1.174 -1.060 21.666 1.00 96.62 240 TYR A C 1
ATOM 1725 O O . TYR A 1 240 ? -1.452 -0.765 22.829 1.00 96.62 240 TYR A O 1
ATOM 1733 N N . GLN A 1 241 ? -2.041 -0.861 20.670 1.00 95.25 241 GLN A N 1
ATOM 1734 C CA . GLN A 1 241 ? -3.336 -0.219 20.878 1.00 95.25 241 GLN A CA 1
ATOM 1735 C C . GLN A 1 241 ? -4.265 -1.046 21.776 1.00 95.25 241 GLN A C 1
ATOM 1737 O O . GLN A 1 241 ? -4.928 -0.473 22.642 1.00 95.25 241 GLN A O 1
ATOM 1742 N N . VAL A 1 242 ? -4.299 -2.372 21.614 1.00 95.94 242 VAL A N 1
ATOM 1743 C CA . VAL A 1 242 ? -5.078 -3.288 22.464 1.00 95.94 242 VAL A CA 1
ATOM 1744 C C . VAL A 1 242 ? -4.611 -3.201 23.917 1.00 95.94 242 VAL A C 1
ATOM 1746 O O . VAL A 1 242 ? -5.444 -3.060 24.818 1.00 95.94 242 VAL A O 1
ATOM 1749 N N . LEU A 1 243 ? -3.294 -3.242 24.147 1.00 95.38 243 LEU A N 1
ATOM 1750 C CA . LEU A 1 243 ? -2.702 -3.142 25.483 1.00 95.38 243 LEU A CA 1
ATOM 1751 C C . LEU A 1 243 ? -2.995 -1.779 26.119 1.00 95.38 243 LEU A C 1
ATOM 1753 O O . LEU A 1 243 ? -3.484 -1.709 27.244 1.00 95.38 243 LEU A O 1
ATOM 1757 N N . ARG A 1 244 ? -2.786 -0.696 25.366 1.00 93.12 244 ARG A N 1
ATOM 1758 C CA . ARG A 1 244 ? -2.971 0.684 25.830 1.00 93.12 244 ARG A CA 1
ATOM 1759 C C . ARG A 1 244 ? -4.430 1.048 26.104 1.00 93.12 244 ARG A C 1
ATOM 1761 O O . ARG A 1 244 ? -4.706 1.790 27.042 1.00 93.12 244 ARG A O 1
ATOM 1768 N N . ARG A 1 245 ? -5.372 0.591 25.270 1.00 91.81 245 ARG A N 1
ATOM 1769 C CA . ARG A 1 245 ? -6.816 0.857 25.435 1.00 91.81 245 ARG A CA 1
ATOM 1770 C C . ARG A 1 245 ? -7.494 -0.112 26.397 1.00 91.81 245 ARG A C 1
ATOM 1772 O O . ARG A 1 245 ? -8.647 0.114 26.750 1.00 91.81 245 ARG A O 1
ATOM 1779 N N . GLY A 1 246 ? -6.812 -1.187 26.783 1.00 92.44 246 GLY A N 1
ATOM 1780 C CA . GLY A 1 246 ? -7.372 -2.225 27.634 1.00 92.44 246 GLY A CA 1
ATOM 1781 C C . GLY A 1 246 ? -8.535 -2.981 26.990 1.00 92.44 246 GLY A C 1
ATOM 1782 O O . GLY A 1 246 ? -9.421 -3.437 27.702 1.00 92.44 246 GLY A O 1
ATOM 1783 N N . TRP A 1 247 ? -8.546 -3.116 25.661 1.00 93.75 247 TRP A N 1
ATOM 1784 C CA . TRP A 1 247 ? -9.629 -3.776 24.929 1.00 93.75 247 TRP A CA 1
ATOM 1785 C C . TRP A 1 247 ? -9.815 -5.248 25.344 1.00 93.75 247 TRP A C 1
ATOM 1787 O O . TRP A 1 247 ? -8.842 -5.982 25.530 1.00 93.75 247 TRP A O 1
ATOM 1797 N N . VAL A 1 248 ? -11.076 -5.682 25.464 1.00 94.38 248 VAL A N 1
ATOM 1798 C CA . VAL A 1 248 ? -11.484 -7.027 25.913 1.00 94.38 248 VAL A CA 1
ATOM 1799 C C . VAL A 1 248 ? -12.291 -7.717 24.799 1.00 94.38 248 VAL A C 1
ATOM 1801 O O . VAL A 1 248 ? -13.078 -7.038 24.141 1.00 94.38 248 VAL A O 1
ATOM 1804 N N . PRO A 1 249 ? -12.113 -9.034 24.548 1.00 96.19 249 PRO A N 1
ATOM 1805 C CA . PRO A 1 249 ? -11.191 -9.962 25.214 1.00 96.19 249 PRO A CA 1
ATOM 1806 C C . PRO A 1 249 ? -9.742 -9.798 24.732 1.00 96.19 249 PRO A C 1
ATOM 1808 O O . PRO A 1 249 ? -9.442 -9.963 23.549 1.00 96.19 249 PRO A O 1
ATOM 1811 N N . ARG A 1 250 ? -8.829 -9.495 25.666 1.00 96.56 250 ARG A N 1
ATOM 1812 C CA . ARG A 1 250 ? -7.442 -9.113 25.360 1.00 96.56 250 ARG A CA 1
ATOM 1813 C C . ARG A 1 250 ? -6.608 -10.287 24.852 1.00 96.56 250 ARG A C 1
ATOM 1815 O O . ARG A 1 250 ? -6.243 -10.306 23.685 1.00 96.56 250 ARG A O 1
ATOM 1822 N N . LEU A 1 251 ? -6.338 -11.270 25.716 1.00 97.19 251 LEU A N 1
ATOM 1823 C CA . LEU A 1 251 ? -5.436 -12.391 25.411 1.00 97.19 251 LEU A CA 1
ATOM 1824 C C . LEU A 1 251 ? -5.941 -13.217 24.229 1.00 97.19 251 LEU A C 1
ATOM 1826 O O . LEU A 1 251 ? -5.209 -13.424 23.270 1.00 97.19 251 LEU A O 1
ATOM 1830 N N . ARG A 1 252 ? -7.224 -13.601 24.249 1.00 98.19 252 ARG A N 1
ATOM 1831 C CA . ARG A 1 252 ? -7.848 -14.331 23.137 1.00 98.19 252 ARG A CA 1
ATOM 1832 C C . ARG A 1 252 ? -7.806 -13.535 21.834 1.00 98.19 252 ARG A C 1
ATOM 1834 O O . ARG A 1 252 ? -7.540 -14.106 20.785 1.00 98.19 252 ARG A O 1
ATOM 1841 N N . GLY A 1 253 ? -8.064 -12.229 21.889 1.00 98.25 253 GLY A N 1
ATOM 1842 C CA . GLY A 1 253 ? -7.989 -11.377 20.708 1.00 98.25 253 GLY A CA 1
ATOM 1843 C C . GLY A 1 253 ? -6.567 -11.286 20.148 1.00 98.25 253 GLY A C 1
ATOM 1844 O O . GLY A 1 253 ? -6.398 -11.406 18.944 1.00 98.25 253 GLY A O 1
ATOM 1845 N N . LEU A 1 254 ? -5.552 -11.100 20.999 1.00 98.62 254 LEU A N 1
ATOM 1846 C CA . LEU A 1 254 ? -4.149 -11.030 20.573 1.00 98.62 254 LEU A CA 1
ATOM 1847 C C . LEU 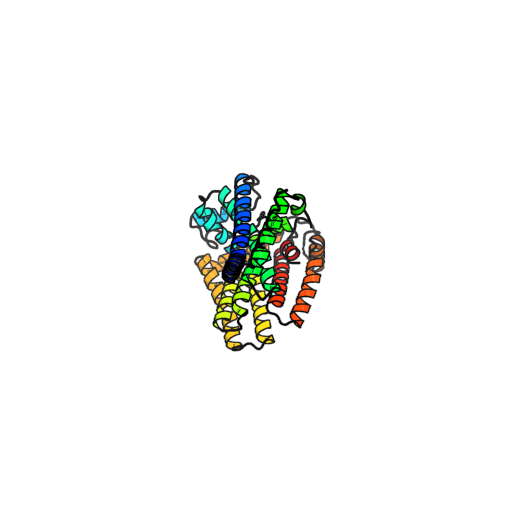A 1 254 ? -3.652 -12.372 20.027 1.00 98.62 254 LEU A C 1
ATOM 1849 O O . LEU A 1 254 ? -3.014 -12.396 18.980 1.00 98.62 254 LEU A O 1
ATOM 1853 N N . ALA A 1 255 ? -3.999 -13.486 20.675 1.00 98.62 255 ALA A N 1
ATOM 1854 C CA . ALA A 1 255 ? -3.692 -14.821 20.168 1.00 98.62 255 ALA A CA 1
ATOM 1855 C C . ALA A 1 255 ? -4.296 -15.036 18.772 1.00 98.62 255 ALA A C 1
ATOM 1857 O O . ALA A 1 255 ? -3.623 -15.533 17.876 1.00 98.62 255 ALA A O 1
ATOM 1858 N N . VAL A 1 256 ? -5.540 -14.593 18.558 1.00 98.81 256 VAL A N 1
ATOM 1859 C CA . VAL A 1 256 ? -6.190 -14.672 17.245 1.00 98.81 256 VAL A CA 1
ATOM 1860 C C . VAL A 1 256 ? -5.595 -13.691 16.235 1.00 98.81 256 VAL A C 1
ATOM 1862 O O . VAL A 1 256 ? -5.480 -14.056 15.075 1.00 98.81 256 VAL A O 1
ATOM 1865 N N . LEU A 1 257 ? -5.171 -12.490 16.638 1.00 98.81 257 LEU A N 1
ATOM 1866 C CA . LEU A 1 257 ? -4.482 -11.540 15.756 1.00 98.81 257 LEU A CA 1
ATOM 1867 C C . LEU A 1 257 ? -3.216 -12.168 15.153 1.00 98.81 257 LEU A C 1
ATOM 1869 O O . LEU A 1 257 ? -3.054 -12.194 13.937 1.00 98.81 257 LEU A O 1
ATOM 1873 N N . TRP A 1 258 ? -2.340 -12.702 16.005 1.00 98.75 258 TRP A N 1
ATOM 1874 C CA . TRP A 1 258 ? -1.074 -13.299 15.576 1.00 98.75 258 TRP A CA 1
ATOM 1875 C C . TRP A 1 258 ? -1.267 -14.660 14.903 1.00 98.75 258 TRP A C 1
ATOM 1877 O O . TRP A 1 258 ? -0.669 -14.917 13.861 1.00 98.75 258 TRP A O 1
ATOM 1887 N N . GLY A 1 259 ? -2.153 -15.506 15.436 1.00 98.81 259 GLY A N 1
ATOM 1888 C CA . GLY A 1 259 ? -2.482 -16.798 14.832 1.00 98.81 259 GLY A CA 1
ATOM 1889 C C . GLY A 1 259 ? -3.110 -16.653 13.444 1.00 98.81 259 GLY A C 1
ATOM 1890 O O . GLY A 1 259 ? -2.722 -17.359 12.518 1.00 98.81 259 GLY A O 1
ATOM 1891 N N . ALA A 1 260 ? -4.021 -15.691 13.262 1.00 98.81 260 ALA A N 1
ATOM 1892 C CA . ALA A 1 260 ? -4.590 -15.395 11.951 1.00 98.81 260 ALA A CA 1
ATOM 1893 C C . ALA A 1 260 ? -3.558 -14.785 10.998 1.00 98.81 260 ALA A C 1
ATOM 1895 O O . ALA A 1 260 ? -3.638 -15.050 9.806 1.00 98.81 260 ALA A O 1
ATOM 1896 N N . ALA A 1 261 ? -2.580 -14.016 11.489 1.00 98.88 261 ALA A N 1
ATOM 1897 C CA . ALA A 1 261 ? -1.481 -13.534 10.654 1.00 98.88 261 ALA A CA 1
ATOM 1898 C C . ALA A 1 261 ? -0.593 -14.672 10.147 1.00 98.88 261 ALA A C 1
ATOM 1900 O O . ALA A 1 261 ? -0.321 -14.734 8.952 1.00 98.88 261 ALA A O 1
ATOM 1901 N N . ALA A 1 262 ? -0.213 -15.613 11.013 1.00 98.75 262 ALA A N 1
ATOM 1902 C CA . ALA A 1 262 ? 0.525 -16.803 10.596 1.00 98.75 262 ALA A CA 1
ATOM 1903 C C . ALA A 1 262 ? -0.281 -17.643 9.589 1.00 98.75 262 ALA A C 1
ATOM 1905 O O . ALA A 1 262 ? 0.236 -18.020 8.540 1.00 98.75 262 ALA A O 1
ATOM 1906 N N . ALA A 1 263 ? -1.571 -17.873 9.860 1.00 98.75 263 ALA A N 1
ATOM 1907 C CA . ALA A 1 263 ? -2.450 -18.592 8.942 1.00 98.75 263 ALA A CA 1
ATOM 1908 C C . ALA A 1 263 ? -2.614 -17.855 7.602 1.00 98.75 263 ALA A C 1
ATOM 1910 O O . ALA A 1 263 ? -2.513 -18.478 6.554 1.00 98.75 263 ALA A O 1
ATOM 1911 N N . GLY A 1 264 ? -2.820 -16.535 7.621 1.00 98.69 264 GLY A N 1
ATOM 1912 C CA . GLY A 1 264 ? -2.937 -15.707 6.422 1.00 98.69 264 GLY A CA 1
ATOM 1913 C C . GLY A 1 264 ? -1.664 -15.727 5.581 1.00 98.69 264 GLY A C 1
ATOM 1914 O O . GLY A 1 264 ? -1.749 -15.892 4.371 1.00 98.69 264 GLY A O 1
ATOM 1915 N N . TYR A 1 265 ? -0.495 -15.643 6.221 1.00 98.62 265 TYR A N 1
ATOM 1916 C CA . TYR A 1 265 ? 0.807 -15.771 5.566 1.00 98.62 265 TYR A CA 1
ATOM 1917 C C . TYR A 1 265 ? 0.963 -17.139 4.885 1.00 98.62 265 TYR A C 1
ATOM 1919 O O . TYR A 1 265 ? 1.272 -17.219 3.699 1.00 98.62 265 TYR A O 1
ATOM 1927 N N . LEU A 1 266 ? 0.702 -18.231 5.608 1.00 98.56 266 LEU A N 1
ATOM 1928 C CA . LEU A 1 266 ? 0.869 -19.582 5.070 1.00 98.56 266 LEU A CA 1
ATOM 1929 C C . LEU A 1 266 ? -0.152 -19.894 3.974 1.00 98.56 266 LEU A C 1
ATOM 1931 O O . LEU A 1 266 ? 0.233 -20.338 2.899 1.00 98.56 266 LEU A O 1
ATOM 1935 N N . VAL A 1 267 ? -1.439 -19.640 4.217 1.00 98.56 267 VAL A N 1
ATOM 1936 C CA . VAL A 1 267 ? -2.510 -19.946 3.258 1.00 98.56 267 VAL A CA 1
ATOM 1937 C C . VAL A 1 267 ? -2.349 -19.115 1.991 1.00 98.56 267 VAL A C 1
ATOM 1939 O O . VAL A 1 267 ? -2.377 -19.679 0.902 1.00 98.56 267 VAL A O 1
ATOM 1942 N N . ALA A 1 268 ? -2.142 -17.800 2.111 1.00 98.19 268 ALA A N 1
ATOM 1943 C CA . ALA A 1 268 ? -1.985 -16.940 0.944 1.00 98.19 268 ALA A CA 1
ATOM 1944 C C . ALA A 1 268 ? -0.714 -17.293 0.161 1.00 98.19 268 ALA A C 1
ATOM 1946 O O . ALA A 1 268 ? -0.774 -17.451 -1.056 1.00 98.19 268 ALA A O 1
ATOM 1947 N N . GLY A 1 269 ? 0.414 -17.475 0.855 1.00 97.56 269 GLY A N 1
ATOM 1948 C CA . GLY A 1 269 ? 1.689 -17.810 0.230 1.00 97.56 269 GLY A CA 1
ATOM 1949 C C . GLY A 1 269 ? 1.668 -19.169 -0.468 1.00 97.56 269 GLY A C 1
ATOM 1950 O O . GLY A 1 269 ? 2.071 -19.265 -1.624 1.00 97.56 269 GLY A O 1
ATOM 1951 N N . LEU A 1 270 ? 1.154 -20.214 0.188 1.00 98.06 270 LEU A N 1
ATOM 1952 C CA . LEU A 1 270 ? 1.052 -21.553 -0.403 1.00 98.06 270 LEU A CA 1
ATOM 1953 C C . LEU A 1 270 ? 0.057 -21.588 -1.564 1.00 98.06 270 LEU A C 1
ATOM 1955 O O . LEU A 1 270 ? 0.356 -22.205 -2.581 1.00 98.06 270 LEU A O 1
ATOM 1959 N N . ALA A 1 271 ? -1.089 -20.912 -1.449 1.00 97.25 271 ALA A N 1
ATOM 1960 C CA . ALA A 1 271 ? -2.066 -20.849 -2.533 1.00 97.25 271 ALA A CA 1
ATOM 1961 C C . ALA A 1 271 ? -1.495 -20.132 -3.764 1.00 97.25 271 ALA A C 1
ATOM 1963 O O . ALA A 1 271 ? -1.588 -20.650 -4.873 1.00 97.25 271 ALA A O 1
ATOM 1964 N N . ALA A 1 272 ? -0.849 -18.979 -3.572 1.00 95.62 272 ALA A N 1
ATOM 1965 C CA . ALA A 1 272 ? -0.300 -18.184 -4.668 1.00 95.62 272 ALA A CA 1
ATOM 1966 C C . ALA A 1 272 ? 0.924 -18.820 -5.352 1.00 95.62 272 ALA A C 1
ATOM 1968 O O . ALA A 1 272 ? 1.267 -18.431 -6.464 1.00 95.62 272 ALA A O 1
ATOM 1969 N N . THR A 1 273 ? 1.574 -19.785 -4.696 1.00 96.38 273 THR A N 1
ATOM 1970 C CA . THR A 1 273 ? 2.755 -20.498 -5.215 1.00 96.38 273 THR A CA 1
ATOM 1971 C C . THR A 1 273 ? 2.492 -21.971 -5.521 1.00 96.38 273 THR A C 1
ATOM 1973 O O . THR A 1 273 ? 3.429 -22.717 -5.796 1.00 96.38 273 THR A O 1
ATOM 1976 N N . ALA A 1 274 ? 1.237 -22.425 -5.412 1.00 95.88 274 ALA A N 1
ATOM 1977 C CA . ALA A 1 274 ? 0.857 -23.839 -5.482 1.00 95.88 274 ALA A CA 1
ATOM 1978 C C . ALA A 1 274 ? 1.761 -24.770 -4.644 1.00 95.88 274 ALA A C 1
ATOM 1980 O O . ALA A 1 274 ? 2.149 -25.850 -5.081 1.00 95.88 274 ALA A O 1
ATOM 1981 N N . GLY A 1 275 ? 2.110 -24.338 -3.429 1.00 97.12 275 GLY A N 1
ATOM 1982 C CA . GLY A 1 275 ? 2.951 -25.091 -2.494 1.00 97.12 275 GLY A CA 1
ATOM 1983 C C . GLY A 1 275 ? 4.449 -24.767 -2.547 1.00 97.12 275 GLY A C 1
ATOM 1984 O O . GLY A 1 275 ? 5.176 -25.173 -1.644 1.00 97.12 275 GLY A O 1
ATOM 1985 N N . HIS A 1 276 ? 4.920 -23.977 -3.515 1.00 97.25 276 HIS A N 1
ATOM 1986 C CA . HIS A 1 276 ? 6.339 -23.624 -3.675 1.00 97.25 276 HIS A CA 1
ATOM 1987 C C . HIS A 1 276 ? 6.775 -22.379 -2.876 1.00 97.25 276 HIS A C 1
ATOM 1989 O O . HIS A 1 276 ? 7.713 -21.670 -3.249 1.00 97.25 276 HIS A O 1
ATOM 1995 N N . LEU A 1 277 ? 6.120 -22.108 -1.742 1.00 96.62 277 LEU A N 1
ATOM 1996 C CA . LEU A 1 277 ? 6.401 -20.932 -0.916 1.00 96.62 277 LEU A CA 1
ATOM 1997 C C . LEU A 1 277 ? 7.853 -20.917 -0.422 1.00 96.62 277 LEU A C 1
ATOM 1999 O O . LEU A 1 277 ? 8.501 -19.878 -0.467 1.00 96.62 277 LEU A O 1
ATOM 2003 N N .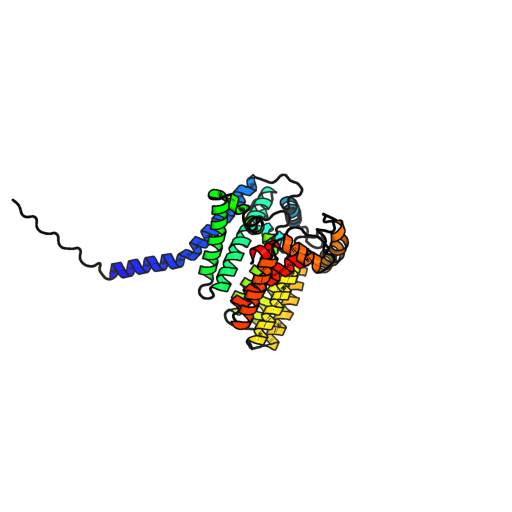 ALA A 1 278 ? 8.388 -22.061 0.011 1.00 96.94 278 ALA A N 1
ATOM 2004 C CA . ALA A 1 278 ? 9.764 -22.141 0.501 1.00 96.94 278 ALA A CA 1
ATOM 2005 C C . ALA A 1 278 ? 10.789 -21.732 -0.571 1.00 96.94 278 ALA A C 1
ATOM 2007 O O . ALA A 1 278 ? 11.719 -20.989 -0.270 1.00 96.94 278 ALA A O 1
ATOM 2008 N N . THR A 1 279 ? 10.582 -22.152 -1.823 1.00 95.75 279 THR A N 1
ATOM 2009 C CA . THR A 1 279 ? 11.441 -21.787 -2.957 1.00 95.75 279 THR A CA 1
ATOM 2010 C C . THR A 1 279 ? 11.375 -20.289 -3.242 1.00 95.75 279 THR A C 1
ATOM 2012 O O . THR A 1 279 ? 12.409 -19.650 -3.407 1.00 95.75 279 THR A O 1
ATOM 2015 N N . LEU A 1 280 ? 10.174 -19.700 -3.221 1.00 93.81 280 LEU A N 1
ATOM 2016 C CA . LEU A 1 280 ? 10.010 -18.252 -3.365 1.00 93.81 280 LEU A CA 1
ATOM 2017 C C . LEU A 1 280 ? 10.730 -17.476 -2.249 1.00 93.81 280 LEU A C 1
ATOM 2019 O O . LEU A 1 280 ? 11.368 -16.461 -2.517 1.00 93.81 280 LEU A O 1
ATOM 2023 N N . LEU A 1 281 ? 10.627 -17.940 -1.000 1.00 94.00 281 LEU A N 1
ATOM 2024 C CA . LEU A 1 281 ? 11.286 -17.296 0.138 1.00 94.00 281 LEU A CA 1
ATOM 2025 C C . LEU A 1 281 ? 12.811 -17.427 0.068 1.00 94.00 281 LEU A C 1
ATOM 2027 O O . LEU A 1 281 ? 13.502 -16.455 0.366 1.00 94.00 281 LEU A O 1
ATOM 2031 N N . ALA A 1 282 ? 13.330 -18.585 -0.351 1.00 93.62 282 ALA A N 1
ATOM 2032 C CA . ALA A 1 282 ? 14.759 -18.777 -0.585 1.00 93.62 282 ALA A CA 1
ATOM 2033 C C . ALA A 1 282 ? 15.269 -17.797 -1.650 1.00 93.62 282 ALA A C 1
ATOM 2035 O O . ALA A 1 282 ? 16.186 -17.025 -1.376 1.00 93.62 282 ALA A O 1
ATOM 2036 N N . TYR A 1 283 ? 14.576 -17.714 -2.788 1.00 89.75 283 TYR A N 1
ATOM 2037 C CA . TYR A 1 283 ? 14.905 -16.758 -3.841 1.00 89.75 283 TYR A CA 1
ATOM 2038 C C . TYR A 1 283 ? 14.925 -15.308 -3.326 1.00 89.75 283 TYR A C 1
ATOM 2040 O O . TYR A 1 283 ? 15.909 -14.590 -3.492 1.00 89.75 283 TYR A O 1
ATOM 2048 N N . ASN A 1 284 ? 13.855 -14.876 -2.651 1.00 87.38 284 ASN A N 1
ATOM 2049 C CA . ASN A 1 284 ? 13.687 -13.484 -2.227 1.00 87.38 284 ASN A CA 1
ATOM 2050 C C . ASN A 1 284 ? 14.652 -13.050 -1.114 1.00 87.38 284 ASN A C 1
ATOM 2052 O O . ASN A 1 284 ? 15.110 -11.906 -1.118 1.00 87.38 284 ASN A O 1
ATOM 2056 N N . PHE A 1 285 ? 14.925 -13.922 -0.139 1.00 87.38 285 PHE A N 1
ATOM 2057 C CA . PHE A 1 285 ? 15.614 -13.537 1.099 1.00 87.38 285 PHE A CA 1
ATOM 2058 C C . PHE A 1 285 ? 17.023 -14.118 1.250 1.00 87.38 285 PHE A C 1
ATOM 2060 O O . PHE A 1 285 ? 17.778 -13.624 2.095 1.00 87.38 285 PHE A O 1
ATOM 2067 N N . LEU A 1 286 ? 17.383 -15.127 0.453 1.00 87.94 286 LEU A N 1
ATOM 2068 C CA . LEU A 1 286 ? 18.719 -15.722 0.437 1.00 87.94 286 LEU A CA 1
ATOM 2069 C C . LEU A 1 286 ? 19.435 -15.380 -0.870 1.00 87.94 286 LEU A C 1
ATOM 2071 O O . LEU A 1 286 ? 20.438 -14.671 -0.825 1.00 87.94 286 LEU A O 1
ATOM 2075 N N . ASP A 1 287 ? 18.883 -15.796 -2.010 1.00 87.25 287 ASP A N 1
ATOM 2076 C CA . ASP A 1 287 ? 19.593 -15.750 -3.295 1.00 87.25 287 ASP A CA 1
ATOM 2077 C C . ASP A 1 287 ? 19.755 -14.307 -3.795 1.00 87.25 287 ASP A C 1
ATOM 2079 O O . ASP A 1 287 ? 20.866 -13.789 -3.891 1.00 87.25 287 ASP A O 1
ATOM 2083 N N . VAL A 1 288 ? 18.642 -13.592 -4.010 1.00 80.56 288 VAL A N 1
ATOM 2084 C CA . VAL A 1 288 ? 18.670 -12.198 -4.497 1.00 80.56 288 VAL A CA 1
ATOM 2085 C C . VAL A 1 288 ? 19.434 -11.292 -3.536 1.00 80.56 288 VAL A C 1
ATOM 2087 O O . VAL A 1 288 ? 20.147 -10.387 -3.965 1.00 80.56 288 VAL A O 1
ATOM 2090 N N . ARG A 1 289 ? 19.305 -11.533 -2.227 1.00 79.06 289 ARG A N 1
ATOM 2091 C CA . ARG A 1 289 ? 20.008 -10.756 -1.203 1.00 79.06 289 ARG A CA 1
ATOM 2092 C C . ARG A 1 289 ? 21.526 -10.904 -1.319 1.00 79.06 289 ARG A C 1
ATOM 2094 O O . ARG A 1 289 ? 22.222 -9.907 -1.139 1.00 79.06 289 ARG A O 1
ATOM 2101 N N . ALA A 1 290 ? 22.027 -12.114 -1.567 1.00 80.25 290 ALA A N 1
ATOM 2102 C CA . ALA A 1 290 ? 23.462 -12.369 -1.675 1.00 80.25 290 ALA A CA 1
ATOM 2103 C C . ALA A 1 290 ? 24.087 -11.617 -2.860 1.00 80.25 290 ALA A C 1
ATOM 2105 O O . ALA A 1 290 ? 25.199 -11.102 -2.747 1.00 80.25 290 ALA A O 1
ATOM 2106 N N . ASP A 1 291 ? 23.330 -11.469 -3.947 1.00 78.88 291 ASP A N 1
ATOM 2107 C CA . ASP A 1 291 ? 23.839 -10.888 -5.186 1.00 78.88 291 ASP A CA 1
ATOM 2108 C C . ASP A 1 291 ? 23.427 -9.425 -5.421 1.00 78.88 291 ASP A C 1
ATOM 2110 O O . ASP A 1 291 ? 23.925 -8.785 -6.350 1.00 78.88 291 ASP A O 1
ATOM 2114 N N . GLN A 1 292 ? 22.544 -8.855 -4.588 1.00 74.50 292 GLN A N 1
ATOM 2115 C CA . GLN A 1 292 ? 22.053 -7.473 -4.730 1.00 74.50 292 GLN A CA 1
ATOM 2116 C C . GLN A 1 292 ? 23.183 -6.448 -4.878 1.00 74.50 292 GLN A C 1
ATOM 2118 O O . GLN A 1 292 ? 23.066 -5.502 -5.661 1.00 74.50 292 GLN A O 1
ATOM 2123 N N . PHE A 1 293 ? 24.284 -6.651 -4.150 1.00 74.94 293 PHE A N 1
ATOM 2124 C CA . PHE A 1 293 ? 25.457 -5.786 -4.217 1.00 74.94 293 PHE A CA 1
ATOM 2125 C C . PHE A 1 293 ? 26.046 -5.717 -5.637 1.00 74.94 293 PHE A C 1
ATOM 2127 O O . PHE A 1 293 ? 26.433 -4.641 -6.095 1.00 74.94 293 PHE A O 1
ATOM 2134 N N . TRP A 1 294 ? 26.072 -6.847 -6.348 1.00 74.69 294 TRP A N 1
ATOM 2135 C CA . TRP A 1 294 ? 26.657 -6.970 -7.682 1.00 74.69 294 TRP A CA 1
ATOM 2136 C C . TRP A 1 294 ? 25.687 -6.553 -8.790 1.00 74.69 294 TRP A C 1
ATOM 2138 O O . TRP A 1 294 ? 26.108 -5.875 -9.726 1.00 74.69 294 TRP A O 1
ATOM 2148 N N . TYR A 1 295 ? 24.400 -6.893 -8.664 1.00 70.88 295 TYR A N 1
ATOM 2149 C CA . TYR A 1 295 ? 23.401 -6.655 -9.715 1.00 70.88 295 TYR A CA 1
ATOM 2150 C C . TYR A 1 295 ? 23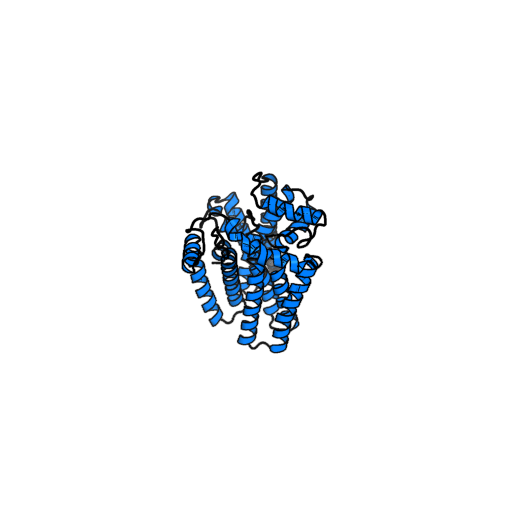.000 -5.188 -9.895 1.00 70.88 295 TYR A C 1
ATOM 2152 O O . TYR A 1 295 ? 22.726 -4.769 -11.019 1.00 70.88 295 TYR A O 1
ATOM 2160 N N . PHE A 1 296 ? 22.950 -4.401 -8.817 1.00 75.00 296 PHE A N 1
ATOM 2161 C CA . PHE A 1 296 ? 22.427 -3.035 -8.875 1.00 75.00 296 PHE A CA 1
ATOM 2162 C C . PHE A 1 296 ? 23.542 -2.019 -8.660 1.00 75.00 296 PHE A C 1
ATOM 2164 O O . PHE A 1 296 ? 23.967 -1.785 -7.530 1.00 75.00 296 PHE A O 1
ATOM 2171 N N . GLY A 1 297 ? 24.035 -1.427 -9.751 1.00 72.25 297 GLY A N 1
ATOM 2172 C CA . GLY A 1 297 ? 24.867 -0.225 -9.697 1.00 72.25 297 GLY A CA 1
ATOM 2173 C C . GLY A 1 297 ? 24.022 1.040 -9.483 1.00 72.25 297 GLY A C 1
ATOM 2174 O O . GLY A 1 297 ? 22.800 0.968 -9.570 1.00 72.25 297 GLY A O 1
ATOM 2175 N N . PRO A 1 298 ? 24.639 2.218 -9.285 1.00 78.94 298 PRO A N 1
ATOM 2176 C CA . PRO A 1 298 ? 26.074 2.493 -9.147 1.00 78.94 298 PRO A CA 1
ATOM 2177 C C . PRO A 1 298 ? 26.797 1.784 -7.986 1.00 78.94 298 PRO A C 1
ATOM 2179 O O . PRO A 1 298 ? 26.285 1.658 -6.874 1.00 78.94 298 PRO A O 1
ATOM 2182 N N . TRP A 1 299 ? 28.039 1.349 -8.246 1.00 81.38 299 TRP A N 1
ATOM 2183 C CA . TRP A 1 299 ? 28.921 0.674 -7.273 1.00 81.38 299 TRP A CA 1
ATOM 2184 C C . TRP A 1 299 ? 29.812 1.617 -6.452 1.00 81.38 299 TRP A C 1
ATOM 2186 O O . TRP A 1 299 ? 30.612 1.152 -5.648 1.00 81.38 299 TRP A O 1
ATOM 2196 N N . GLY A 1 300 ? 29.666 2.930 -6.629 1.00 80.00 300 GLY A N 1
ATOM 2197 C CA . GLY A 1 300 ? 30.451 3.921 -5.899 1.00 80.00 300 GLY A CA 1
ATOM 2198 C C . GLY A 1 300 ? 30.046 4.041 -4.430 1.00 80.00 300 GLY A C 1
ATOM 2199 O O . GLY A 1 300 ? 28.879 3.886 -4.075 1.00 80.00 300 GLY A O 1
ATOM 2200 N N . GLU A 1 301 ? 31.012 4.400 -3.586 1.00 79.12 301 GLU A N 1
ATOM 2201 C CA . GLU A 1 301 ? 30.816 4.677 -2.158 1.00 79.12 301 GLU A CA 1
ATOM 2202 C C . GLU A 1 301 ? 29.667 5.665 -1.849 1.00 79.12 301 GLU A C 1
ATOM 2204 O O . GLU A 1 301 ? 28.910 5.398 -0.913 1.00 79.12 301 GLU A O 1
ATOM 2209 N N . PRO A 1 302 ? 29.428 6.745 -2.631 1.00 79.81 302 PRO A N 1
ATOM 2210 C CA . PRO A 1 302 ? 28.350 7.694 -2.333 1.00 79.81 302 PRO A CA 1
ATOM 2211 C C . PRO A 1 302 ? 26.946 7.078 -2.360 1.00 79.81 302 PRO A C 1
ATOM 2213 O O . PRO A 1 302 ? 26.053 7.549 -1.656 1.00 79.81 302 PRO A O 1
ATOM 2216 N N . THR A 1 303 ? 26.755 6.024 -3.156 1.00 79.00 303 THR A N 1
ATOM 2217 C CA . THR A 1 303 ? 25.459 5.374 -3.399 1.00 79.00 303 THR A CA 1
ATOM 2218 C C . THR A 1 303 ? 25.310 4.052 -2.654 1.00 79.00 303 THR A C 1
ATOM 2220 O O . THR A 1 303 ? 24.358 3.315 -2.910 1.00 79.00 303 THR A O 1
ATOM 2223 N N . ARG A 1 304 ? 26.249 3.737 -1.754 1.00 84.25 304 ARG A N 1
ATOM 2224 C CA . ARG A 1 304 ? 26.272 2.495 -0.980 1.00 84.25 304 ARG A CA 1
ATOM 2225 C C . ARG A 1 304 ? 26.055 2.772 0.502 1.00 84.25 304 ARG A C 1
ATOM 2227 O O . ARG A 1 304 ? 26.407 3.834 1.008 1.00 84.25 304 ARG A O 1
ATOM 2234 N N . VAL A 1 305 ? 25.446 1.802 1.181 1.00 86.12 305 VAL A N 1
ATOM 2235 C CA . VAL A 1 305 ? 25.160 1.846 2.620 1.00 86.12 305 VAL A CA 1
ATOM 2236 C C . VAL A 1 305 ? 26.079 0.856 3.321 1.00 86.12 305 VAL A C 1
ATOM 2238 O O . VAL A 1 305 ? 25.817 -0.345 3.295 1.00 86.12 305 VAL A O 1
ATOM 2241 N N . PHE A 1 306 ? 27.148 1.351 3.943 1.00 85.12 306 PHE A N 1
ATOM 2242 C CA . PHE A 1 306 ? 28.055 0.536 4.761 1.00 85.12 306 PHE A CA 1
ATOM 2243 C C . PHE A 1 306 ? 27.887 0.813 6.257 1.00 85.12 306 PHE A C 1
ATOM 2245 O O . PHE A 1 306 ? 28.241 -0.009 7.099 1.00 85.12 306 PHE A O 1
ATOM 2252 N N . SER A 1 307 ? 27.312 1.965 6.591 1.00 88.00 307 SER A N 1
ATOM 2253 C CA . SER A 1 307 ? 27.113 2.437 7.952 1.00 88.00 307 SER A CA 1
ATOM 2254 C C . SER A 1 307 ? 25.764 3.143 8.116 1.00 88.00 307 SER A C 1
ATOM 2256 O O . SER A 1 307 ? 25.101 3.524 7.149 1.00 88.00 307 SER A O 1
ATOM 2258 N N . ALA A 1 308 ? 25.367 3.388 9.367 1.00 88.25 308 ALA A N 1
ATOM 2259 C CA . ALA A 1 308 ? 24.210 4.233 9.664 1.00 88.25 308 ALA A CA 1
ATOM 2260 C C . ALA A 1 308 ? 24.396 5.683 9.167 1.00 88.25 308 ALA A C 1
ATOM 2262 O O . ALA A 1 308 ? 23.418 6.342 8.818 1.00 88.25 308 ALA A O 1
ATOM 2263 N N . GLY A 1 309 ? 25.641 6.174 9.102 1.00 90.56 309 GLY A N 1
ATOM 2264 C CA . GLY A 1 309 ? 25.954 7.496 8.556 1.00 90.56 309 GLY A CA 1
ATOM 2265 C C . GLY A 1 309 ? 25.633 7.597 7.064 1.00 90.56 309 GLY A C 1
ATOM 2266 O O . GLY A 1 309 ? 25.053 8.591 6.629 1.00 90.56 309 GLY A O 1
ATOM 2267 N N . ASP A 1 310 ? 25.916 6.541 6.297 1.00 89.25 310 ASP A N 1
ATOM 2268 C CA . ASP A 1 310 ? 25.581 6.484 4.870 1.00 89.25 310 ASP A CA 1
ATOM 2269 C C . ASP A 1 310 ? 24.070 6.500 4.643 1.00 89.25 310 ASP A C 1
ATOM 2271 O O . ASP A 1 310 ? 23.586 7.204 3.758 1.00 89.25 310 ASP A O 1
ATOM 2275 N N . LEU A 1 311 ? 23.315 5.781 5.481 1.00 89.62 311 LEU A N 1
ATOM 2276 C CA . LEU A 1 311 ? 21.855 5.796 5.434 1.00 89.62 311 LEU A CA 1
ATOM 2277 C C . LEU A 1 311 ? 21.308 7.213 5.655 1.00 89.62 311 LEU A C 1
ATOM 2279 O O . LEU A 1 311 ? 20.469 7.669 4.884 1.00 89.62 311 LEU A O 1
ATOM 2283 N N . LEU A 1 312 ? 21.816 7.936 6.660 1.00 91.06 312 LEU A N 1
ATOM 2284 C CA . LEU A 1 312 ? 21.417 9.326 6.912 1.00 91.06 312 LEU A CA 1
ATOM 2285 C C . LEU A 1 312 ? 21.799 10.256 5.756 1.00 91.06 312 LEU A C 1
ATOM 2287 O O . LEU A 1 312 ? 21.006 11.122 5.390 1.00 91.06 312 LEU A O 1
ATOM 2291 N N . ARG A 1 313 ? 22.978 10.064 5.153 1.00 90.94 313 ARG A N 1
ATOM 2292 C CA . ARG A 1 313 ? 23.413 10.813 3.965 1.00 90.94 313 ARG A CA 1
ATOM 2293 C C . ARG A 1 313 ? 22.474 10.577 2.781 1.00 90.94 313 ARG A C 1
ATOM 2295 O O . ARG A 1 313 ? 22.072 11.538 2.134 1.00 90.94 313 ARG A O 1
ATOM 2302 N N . ILE A 1 314 ? 22.098 9.326 2.517 1.00 89.81 314 ILE A N 1
ATOM 2303 C CA . ILE A 1 314 ? 21.160 8.969 1.443 1.00 89.81 314 ILE A CA 1
ATOM 2304 C C . ILE A 1 314 ? 19.777 9.552 1.727 1.00 89.81 314 ILE A C 1
ATOM 2306 O O . ILE A 1 314 ? 19.198 10.194 0.857 1.00 89.81 314 ILE A O 1
ATOM 2310 N N . MET A 1 315 ? 19.278 9.422 2.958 1.00 92.25 315 MET A N 1
ATOM 2311 C CA . MET A 1 315 ? 18.022 10.052 3.369 1.00 92.25 315 MET A CA 1
ATOM 2312 C C . MET A 1 315 ? 18.060 11.576 3.200 1.00 92.25 315 MET A C 1
ATOM 2314 O O . MET A 1 315 ? 17.062 12.163 2.798 1.00 92.25 315 MET A O 1
ATOM 2318 N N . ALA A 1 316 ? 19.190 12.230 3.480 1.00 92.75 316 ALA A N 1
ATOM 2319 C CA . ALA A 1 316 ? 19.360 13.661 3.236 1.00 92.75 316 ALA A CA 1
ATOM 2320 C C . ALA A 1 316 ? 19.311 13.993 1.739 1.00 92.75 316 ALA A C 1
ATOM 2322 O O . ALA A 1 316 ? 18.594 14.912 1.346 1.00 92.75 316 ALA A O 1
ATOM 2323 N N . GLY A 1 317 ? 20.026 13.222 0.913 1.00 90.00 317 GLY A N 1
ATOM 2324 C CA . GLY A 1 317 ? 20.039 13.376 -0.543 1.00 90.00 317 GLY A CA 1
ATOM 2325 C C . GLY A 1 317 ? 18.663 13.179 -1.179 1.00 90.00 317 GLY A C 1
ATOM 2326 O O . GLY A 1 317 ? 18.297 13.918 -2.085 1.00 90.00 317 GLY A O 1
ATOM 2327 N N . GLU A 1 318 ? 17.866 12.251 -0.650 1.00 90.81 318 GLU A N 1
ATOM 2328 C CA . GLU A 1 318 ? 16.485 11.997 -1.079 1.00 90.81 318 GLU A CA 1
ATOM 2329 C C . GLU A 1 318 ? 15.444 12.847 -0.322 1.00 90.81 318 GLU A C 1
ATOM 2331 O O . GLU A 1 318 ? 14.251 12.572 -0.397 1.00 90.81 318 GLU A O 1
ATOM 2336 N N . ARG A 1 319 ? 15.868 13.868 0.440 1.00 92.94 319 ARG A N 1
ATOM 2337 C CA . ARG A 1 319 ? 15.000 14.776 1.223 1.00 92.94 319 ARG A CA 1
ATOM 2338 C C . ARG A 1 319 ? 14.092 14.104 2.266 1.00 92.94 319 ARG A C 1
ATOM 2340 O O . ARG A 1 319 ? 13.178 14.730 2.796 1.00 92.94 319 ARG A O 1
ATOM 2347 N N . ALA A 1 320 ? 14.393 12.873 2.662 1.00 94.69 320 ALA A N 1
ATOM 2348 C CA . ALA A 1 320 ? 13.643 12.095 3.646 1.00 94.69 320 ALA A CA 1
ATOM 2349 C C . ALA A 1 320 ? 13.812 12.578 5.102 1.00 94.69 320 ALA A C 1
ATOM 2351 O O . ALA A 1 320 ? 13.061 12.155 5.983 1.00 94.69 320 ALA A O 1
ATOM 2352 N N . LEU A 1 321 ? 14.761 13.480 5.388 1.00 95.38 321 LEU A N 1
ATOM 2353 C CA . LEU A 1 321 ? 14.963 14.011 6.744 1.00 95.38 321 LEU A CA 1
ATOM 2354 C C . LEU A 1 321 ? 13.811 14.908 7.227 1.00 95.38 321 LEU A C 1
ATOM 2356 O O . LEU A 1 321 ? 13.485 14.885 8.414 1.00 95.38 321 LEU A O 1
ATOM 2360 N N . TYR A 1 322 ? 13.169 15.669 6.333 1.00 94.81 322 TYR A N 1
ATOM 2361 C CA . TYR A 1 322 ? 12.000 16.478 6.697 1.00 94.81 322 TYR A CA 1
ATOM 2362 C C . TYR A 1 322 ? 10.783 15.600 7.060 1.00 94.81 322 TYR A C 1
ATOM 2364 O O . TYR A 1 322 ? 10.277 15.734 8.180 1.00 94.81 322 TYR A O 1
ATOM 2372 N N . PRO A 1 323 ? 10.377 14.627 6.217 1.00 96.75 323 PRO A N 1
ATOM 2373 C CA . PRO A 1 323 ? 9.380 13.621 6.583 1.00 96.75 323 PRO A CA 1
ATOM 2374 C C . PRO A 1 323 ? 9.724 12.866 7.873 1.00 96.75 323 PRO A C 1
ATOM 2376 O O . PRO A 1 323 ? 8.838 12.577 8.672 1.00 96.75 323 PRO A O 1
ATOM 2379 N N . LEU A 1 324 ? 11.006 12.589 8.146 1.00 97.44 324 LEU A N 1
ATOM 2380 C CA . LEU A 1 324 ? 11.428 11.968 9.407 1.00 97.44 324 LEU A CA 1
ATOM 2381 C C . LEU A 1 324 ? 11.090 12.830 10.626 1.00 97.44 324 LEU A C 1
ATOM 2383 O O . LEU A 1 324 ? 10.527 12.320 11.598 1.00 97.44 324 LEU A O 1
ATOM 2387 N N . ALA A 1 325 ? 11.375 14.131 10.571 1.00 97.06 325 ALA A N 1
ATOM 2388 C CA . ALA A 1 325 ? 10.994 15.056 11.633 1.00 97.06 325 ALA A CA 1
ATOM 2389 C C . ALA A 1 325 ? 9.465 15.113 11.809 1.00 97.06 325 ALA A C 1
ATOM 2391 O O . ALA A 1 325 ? 8.967 15.075 12.941 1.00 97.06 325 ALA A O 1
ATOM 2392 N N . LEU A 1 326 ? 8.710 15.122 10.704 1.00 97.25 326 LEU A N 1
ATOM 2393 C CA . LEU A 1 326 ? 7.249 15.073 10.747 1.00 97.25 326 LEU A CA 1
ATOM 2394 C C . LEU A 1 326 ? 6.736 13.766 11.371 1.00 97.25 326 LEU A C 1
ATOM 2396 O O . LEU A 1 326 ? 5.845 13.808 12.220 1.00 97.25 326 LEU A O 1
ATOM 2400 N N . LEU A 1 327 ? 7.324 12.614 11.031 1.00 98.19 327 LEU A N 1
ATOM 2401 C CA . LEU A 1 327 ? 6.989 11.312 11.616 1.00 98.19 327 LEU A CA 1
ATOM 2402 C C . LEU A 1 327 ? 7.168 11.302 13.127 1.00 98.19 327 LEU A C 1
ATOM 2404 O O . LEU A 1 327 ? 6.277 10.829 13.834 1.00 98.19 327 LEU A O 1
ATOM 2408 N N . VAL A 1 328 ? 8.263 11.869 13.632 1.00 97.94 328 VAL A N 1
ATOM 2409 C CA . VAL A 1 328 ? 8.484 12.012 15.076 1.00 97.94 328 VAL A CA 1
ATOM 2410 C C . VAL A 1 328 ? 7.379 12.862 15.712 1.00 97.94 328 VAL A C 1
ATOM 2412 O O . VAL A 1 328 ? 6.800 12.457 16.723 1.00 97.94 328 VAL A O 1
ATOM 2415 N N . GLY A 1 329 ? 7.019 13.993 15.097 1.00 97.38 329 GLY A N 1
ATOM 2416 C CA . GLY A 1 329 ? 5.931 14.854 15.572 1.00 97.38 329 GLY A CA 1
ATOM 2417 C C . GLY A 1 329 ? 4.566 14.154 15.586 1.00 97.38 329 GLY A C 1
ATOM 2418 O O . GLY A 1 329 ? 3.848 14.193 16.590 1.00 97.38 329 GLY A O 1
ATOM 2419 N N . VAL A 1 330 ? 4.217 13.450 14.506 1.00 96.56 330 VAL A N 1
ATOM 2420 C CA . VAL A 1 330 ? 2.964 12.686 14.386 1.00 96.56 330 VAL A CA 1
ATOM 2421 C C . VAL A 1 330 ? 2.933 11.524 15.383 1.00 96.56 330 VAL A C 1
ATOM 2423 O O . VAL A 1 330 ? 1.899 11.284 16.012 1.00 96.56 330 VAL A O 1
ATOM 2426 N N . ALA A 1 331 ? 4.053 10.823 15.581 1.00 96.69 331 ALA A N 1
ATOM 2427 C CA . ALA A 1 331 ? 4.181 9.762 16.577 1.00 96.69 331 ALA A CA 1
ATOM 2428 C C . ALA A 1 331 ? 3.966 10.300 17.996 1.00 96.69 331 ALA A C 1
ATOM 2430 O O . ALA A 1 331 ? 3.130 9.772 18.734 1.00 96.69 331 ALA A O 1
ATOM 2431 N N . ALA A 1 332 ? 4.640 11.395 18.361 1.00 96.62 332 ALA A N 1
ATOM 2432 C CA . ALA A 1 332 ? 4.455 12.058 19.650 1.00 96.62 332 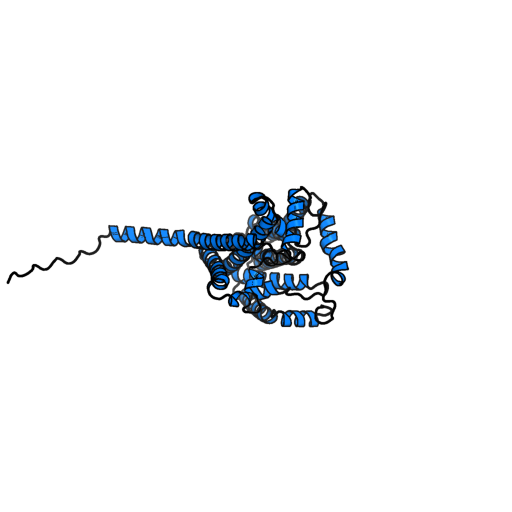ALA A CA 1
ATOM 2433 C C . ALA A 1 332 ? 2.987 12.470 19.858 1.00 96.62 332 ALA A C 1
ATOM 2435 O O . ALA A 1 332 ? 2.385 12.170 20.893 1.00 96.62 332 ALA A O 1
ATOM 2436 N N . TYR A 1 333 ? 2.356 13.057 18.838 1.00 95.12 333 TYR A N 1
ATOM 2437 C CA . TYR A 1 333 ? 0.937 13.404 18.869 1.00 95.12 333 TYR A CA 1
ATOM 2438 C C . TYR A 1 333 ? 0.025 12.177 19.078 1.00 95.12 333 TYR A C 1
ATOM 2440 O O . TYR A 1 333 ? -0.900 12.213 19.900 1.00 95.12 333 TYR A O 1
ATOM 2448 N N . ALA A 1 334 ? 0.290 11.058 18.396 1.00 94.44 334 ALA A N 1
ATOM 2449 C CA . ALA A 1 334 ? -0.469 9.813 18.539 1.00 94.44 334 ALA A CA 1
ATOM 2450 C C . ALA A 1 334 ? -0.313 9.169 19.936 1.00 94.44 334 ALA A C 1
ATOM 2452 O O . ALA A 1 334 ? -1.267 8.589 20.492 1.00 94.44 334 ALA A O 1
ATOM 2453 N N . LEU A 1 335 ? 0.865 9.313 20.552 1.00 92.25 335 LEU A N 1
ATOM 2454 C CA . LEU A 1 335 ? 1.134 8.907 21.935 1.00 92.25 335 LEU A CA 1
ATOM 2455 C C . LEU A 1 335 ? 0.365 9.754 22.966 1.00 92.25 335 LEU A C 1
ATOM 2457 O O . LEU A 1 335 ? 0.042 9.249 24.044 1.00 92.25 335 LEU A O 1
ATOM 2461 N N . VAL A 1 336 ? -0.055 10.970 22.616 1.00 92.69 336 VAL A N 1
ATOM 2462 C CA . VAL A 1 336 ? -0.898 11.813 23.482 1.00 92.69 336 VAL A CA 1
ATOM 2463 C C . VAL A 1 336 ? -2.394 11.564 23.242 1.00 92.69 336 VAL A C 1
ATOM 2465 O O . VAL A 1 336 ? -3.125 11.211 24.167 1.00 92.69 336 VAL A O 1
ATOM 2468 N N . ARG A 1 337 ? -2.878 11.676 21.997 1.00 86.31 337 ARG A N 1
ATOM 2469 C CA . ARG A 1 337 ? -4.325 11.683 21.667 1.00 86.31 337 ARG A CA 1
ATOM 2470 C C . ARG A 1 337 ? -5.036 10.335 21.783 1.00 86.31 337 ARG A C 1
ATOM 2472 O O . ARG A 1 337 ? -6.264 10.278 21.759 1.00 86.31 337 ARG A O 1
ATOM 2479 N N . ARG A 1 338 ? -4.283 9.236 21.866 1.00 82.44 338 ARG A N 1
ATOM 2480 C CA . ARG A 1 338 ? -4.770 7.840 21.920 1.00 82.44 338 ARG A CA 1
ATOM 2481 C C . ARG A 1 338 ? -5.650 7.396 20.738 1.00 82.44 338 ARG A C 1
ATOM 2483 O O . ARG A 1 338 ? -6.190 6.286 20.776 1.00 82.44 338 ARG A O 1
ATOM 2490 N N . GLY A 1 339 ? -5.845 8.221 19.711 1.00 90.62 339 GLY A N 1
ATOM 2491 C CA . GLY A 1 339 ? -6.741 7.952 18.585 1.00 90.62 339 GLY A CA 1
ATOM 2492 C C . GLY A 1 339 ? -6.208 6.860 17.656 1.00 90.62 339 GLY A C 1
ATOM 2493 O O . GLY A 1 339 ? -5.013 6.808 17.383 1.00 90.62 339 GLY A O 1
ATOM 2494 N N . LEU A 1 340 ? -7.102 6.000 17.152 1.00 93.81 340 LEU A N 1
ATOM 2495 C CA . LEU A 1 340 ? -6.735 4.995 16.147 1.00 93.81 340 LEU A CA 1
ATOM 2496 C C . LEU A 1 340 ? -6.245 5.663 14.853 1.00 93.81 340 LEU A C 1
ATOM 2498 O O . LEU A 1 340 ? -5.250 5.225 14.299 1.00 93.81 340 LEU A O 1
ATOM 2502 N N . GLY A 1 341 ? -6.906 6.744 14.418 1.00 95.88 341 GLY A N 1
ATOM 2503 C CA . GLY A 1 341 ? -6.531 7.492 13.213 1.00 95.88 341 GLY A CA 1
ATOM 2504 C C . GLY A 1 341 ? -5.091 7.999 13.266 1.00 95.88 341 GLY A C 1
ATOM 2505 O O . GLY A 1 341 ? -4.289 7.617 12.428 1.00 95.88 341 GLY A O 1
ATOM 2506 N N . SER A 1 342 ? -4.729 8.763 14.303 1.00 94.81 342 SER A N 1
ATOM 2507 C CA . SER A 1 342 ? -3.363 9.285 14.470 1.00 94.81 342 SER A CA 1
ATOM 2508 C C . SER A 1 342 ? -2.310 8.180 14.551 1.00 94.81 342 SER A C 1
ATOM 2510 O O . SER A 1 342 ? -1.243 8.315 13.970 1.00 94.81 342 SER A O 1
ATOM 2512 N N . LEU A 1 343 ? -2.618 7.072 15.237 1.00 96.44 343 LEU A N 1
ATOM 2513 C CA . LEU A 1 343 ? -1.706 5.934 15.335 1.00 96.44 343 LEU A CA 1
ATOM 2514 C C . LEU A 1 343 ? -1.515 5.237 13.980 1.00 96.44 343 LEU A C 1
ATOM 2516 O O . LEU A 1 343 ? -0.404 4.831 13.654 1.00 96.44 343 LEU A O 1
ATOM 2520 N N . LEU A 1 344 ? -2.579 5.124 13.181 1.00 98.00 344 LEU A N 1
ATOM 2521 C CA . LEU A 1 344 ? -2.491 4.582 11.830 1.00 98.00 344 LEU A CA 1
ATOM 2522 C C . LEU A 1 344 ? -1.760 5.534 10.872 1.00 98.00 344 LEU A C 1
ATOM 2524 O O . LEU A 1 344 ? -1.042 5.052 10.011 1.00 98.00 344 LEU A O 1
ATOM 2528 N N . VAL A 1 345 ? -1.850 6.858 11.044 1.00 98.00 345 VAL A N 1
ATOM 2529 C CA . VAL A 1 345 ? -1.015 7.805 10.276 1.00 98.00 345 VAL A CA 1
ATOM 2530 C C . VAL A 1 345 ? 0.466 7.644 10.633 1.00 98.00 345 VAL A C 1
ATOM 2532 O O . VAL A 1 345 ? 1.296 7.607 9.728 1.00 98.00 345 VAL A O 1
ATOM 2535 N N . THR A 1 346 ? 0.806 7.472 11.918 1.00 98.06 346 THR A N 1
ATOM 2536 C CA . THR A 1 346 ? 2.177 7.120 12.334 1.00 98.06 346 THR A CA 1
ATOM 2537 C C . THR A 1 346 ? 2.631 5.803 11.708 1.00 98.06 346 THR A C 1
ATOM 2539 O O . THR A 1 346 ? 3.755 5.707 11.228 1.00 98.06 346 THR A O 1
ATOM 2542 N N . TYR A 1 347 ? 1.756 4.794 11.696 1.00 98.62 347 TYR A N 1
ATOM 2543 C CA . TYR A 1 347 ? 2.021 3.512 11.048 1.00 98.62 347 TYR A CA 1
ATOM 2544 C C . TYR A 1 347 ? 2.329 3.673 9.557 1.00 98.62 347 TYR A C 1
ATOM 2546 O O . TYR A 1 347 ? 3.299 3.077 9.106 1.00 98.62 347 TYR A O 1
ATOM 2554 N N . LEU A 1 348 ? 1.557 4.480 8.817 1.00 98.56 348 LEU A N 1
ATOM 2555 C CA . LEU A 1 348 ? 1.808 4.721 7.393 1.00 98.56 348 LEU A CA 1
ATOM 2556 C C . LEU A 1 348 ? 3.227 5.251 7.172 1.00 98.56 348 LEU A C 1
ATOM 2558 O O . LEU A 1 348 ? 3.984 4.626 6.437 1.00 98.56 348 LEU A O 1
ATOM 2562 N N . GLY A 1 349 ? 3.613 6.317 7.879 1.00 98.38 349 GLY A N 1
ATOM 2563 C CA . GLY A 1 349 ? 4.937 6.922 7.721 1.00 98.38 349 GLY A CA 1
ATOM 2564 C C . GLY A 1 349 ? 6.072 5.995 8.131 1.00 98.38 349 GLY A C 1
ATOM 2565 O O . GLY A 1 349 ? 7.056 5.852 7.408 1.00 98.38 349 GLY A O 1
ATOM 2566 N N . ALA A 1 350 ? 5.917 5.295 9.257 1.00 98.56 350 ALA A N 1
ATOM 2567 C CA . ALA A 1 350 ? 6.908 4.330 9.718 1.00 98.56 350 ALA A CA 1
ATOM 2568 C C . ALA A 1 350 ? 7.037 3.126 8.767 1.00 98.56 350 ALA A C 1
ATOM 2570 O O . ALA A 1 350 ? 8.151 2.679 8.509 1.00 98.56 350 ALA A O 1
ATOM 2571 N N . ALA A 1 351 ? 5.933 2.625 8.206 1.00 98.44 351 ALA A N 1
ATOM 2572 C CA . ALA A 1 351 ? 5.961 1.538 7.232 1.00 98.44 351 ALA A CA 1
ATOM 2573 C C . ALA A 1 351 ? 6.622 1.973 5.920 1.00 98.44 351 ALA A C 1
ATOM 2575 O O . ALA A 1 351 ? 7.448 1.233 5.392 1.00 98.44 351 ALA A O 1
ATOM 2576 N N . THR A 1 352 ? 6.322 3.176 5.416 1.00 97.88 352 THR A N 1
ATOM 2577 C CA . THR A 1 352 ? 6.965 3.695 4.200 1.00 97.88 352 THR A CA 1
ATOM 2578 C C . THR A 1 352 ? 8.450 3.985 4.405 1.00 97.88 352 THR A C 1
ATOM 2580 O O . THR A 1 352 ? 9.253 3.685 3.525 1.00 97.88 352 THR A O 1
ATOM 2583 N N . LEU A 1 353 ? 8.838 4.493 5.582 1.00 97.62 353 LEU A N 1
ATOM 2584 C CA . LEU A 1 353 ? 10.241 4.693 5.947 1.00 97.62 353 LEU A CA 1
ATOM 2585 C C . LEU A 1 353 ? 10.988 3.359 5.980 1.00 97.62 353 LEU A C 1
ATOM 2587 O O . LEU A 1 353 ? 12.028 3.219 5.345 1.00 97.62 353 LEU A O 1
ATOM 2591 N N . LEU A 1 354 ? 10.457 2.374 6.706 1.00 96.88 354 LEU A N 1
ATOM 2592 C CA . LEU A 1 354 ? 11.081 1.059 6.826 1.00 96.88 354 LEU A CA 1
ATOM 2593 C C . LEU A 1 354 ? 11.084 0.295 5.492 1.00 96.88 354 LEU A C 1
ATOM 2595 O O . LEU A 1 354 ? 12.018 -0.460 5.241 1.00 96.88 354 LEU A O 1
ATOM 2599 N N . GLY A 1 355 ? 10.104 0.523 4.614 1.00 94.94 355 GLY A N 1
ATOM 2600 C CA . GLY A 1 355 ? 10.135 0.039 3.232 1.00 94.94 355 GLY A CA 1
ATOM 2601 C C . GLY A 1 355 ? 11.318 0.612 2.449 1.00 94.94 355 GLY A C 1
ATOM 2602 O O . GLY A 1 355 ? 12.074 -0.135 1.834 1.00 94.94 355 GLY A O 1
ATOM 2603 N N . GLY A 1 356 ? 11.560 1.921 2.560 1.00 93.12 356 GLY A N 1
ATOM 2604 C CA . GLY A 1 356 ? 12.758 2.554 2.002 1.00 93.12 356 GLY A CA 1
ATOM 2605 C C . GLY A 1 356 ? 14.053 1.991 2.597 1.00 93.12 356 GLY A C 1
ATOM 2606 O O . GLY A 1 356 ? 14.950 1.599 1.857 1.00 93.12 356 GLY A O 1
ATOM 2607 N N . VAL A 1 357 ? 14.131 1.854 3.927 1.00 92.62 357 VAL A N 1
ATOM 2608 C CA . VAL A 1 357 ? 15.311 1.284 4.602 1.00 92.62 357 VAL A CA 1
ATOM 2609 C C . VAL A 1 357 ? 15.574 -0.143 4.130 1.00 92.62 357 VAL A C 1
ATOM 2611 O O . VAL A 1 357 ? 16.696 -0.449 3.741 1.00 92.62 357 VAL A O 1
ATOM 2614 N N . THR A 1 358 ? 14.565 -1.015 4.119 1.00 89.81 358 THR A N 1
ATOM 2615 C CA . THR A 1 358 ? 14.734 -2.410 3.681 1.00 89.81 358 THR A CA 1
ATOM 2616 C C . THR A 1 358 ? 15.175 -2.511 2.227 1.00 89.81 358 THR A C 1
ATOM 2618 O O . THR A 1 358 ? 16.039 -3.330 1.932 1.00 89.81 358 THR A O 1
ATOM 2621 N N . ALA A 1 359 ? 14.683 -1.640 1.343 1.00 86.62 359 ALA A N 1
ATOM 2622 C CA . ALA A 1 359 ? 15.131 -1.588 -0.046 1.00 86.62 359 ALA A CA 1
ATOM 2623 C C . ALA A 1 359 ? 16.593 -1.120 -0.208 1.00 86.62 359 ALA A C 1
ATOM 2625 O O . ALA A 1 359 ? 17.219 -1.433 -1.216 1.00 86.62 359 ALA A O 1
ATOM 2626 N N . THR A 1 360 ? 17.151 -0.411 0.782 1.00 84.44 360 THR A N 1
ATOM 2627 C CA . THR A 1 360 ? 18.572 -0.006 0.802 1.00 84.44 360 THR A CA 1
ATOM 2628 C C . THR A 1 360 ? 19.503 -1.057 1.423 1.00 84.44 360 THR A C 1
ATOM 2630 O O . THR A 1 360 ? 20.727 -0.962 1.280 1.00 84.44 360 THR A O 1
ATOM 2633 N N . VAL A 1 361 ? 18.958 -2.079 2.101 1.00 75.44 361 VAL A N 1
ATOM 2634 C CA . VAL A 1 361 ? 19.740 -3.190 2.670 1.00 75.44 361 VAL A CA 1
ATOM 2635 C C . VAL A 1 361 ? 20.274 -4.052 1.525 1.00 75.44 361 VAL A C 1
ATOM 2637 O O . VAL A 1 361 ? 19.512 -4.714 0.835 1.00 75.44 361 VAL A O 1
ATOM 2640 N N . GLY A 1 362 ? 21.594 -4.050 1.333 1.00 68.44 362 GLY A N 1
ATOM 2641 C CA . GLY A 1 362 ? 22.243 -4.541 0.103 1.00 68.44 362 GLY A CA 1
ATOM 2642 C C . GLY A 1 362 ? 23.103 -3.465 -0.569 1.00 68.44 362 GLY A C 1
ATOM 2643 O O . GLY A 1 362 ? 23.913 -3.759 -1.446 1.00 68.44 362 GLY A O 1
ATOM 2644 N N . GLY A 1 363 ? 22.996 -2.223 -0.081 1.00 63.03 363 GLY A N 1
ATOM 2645 C CA . GLY A 1 363 ? 23.957 -1.157 -0.314 1.00 63.03 363 GLY A CA 1
ATOM 2646 C C . GLY A 1 363 ? 23.696 -0.371 -1.587 1.00 63.03 363 GLY A C 1
ATOM 2647 O O . GLY A 1 363 ? 24.649 -0.058 -2.281 1.00 63.03 363 GLY A O 1
ATOM 2648 N N . HIS A 1 364 ? 22.452 -0.062 -1.936 1.00 71.75 364 HIS A N 1
ATOM 2649 C CA . HIS A 1 364 ? 22.171 0.773 -3.102 1.00 71.75 364 HIS A CA 1
ATOM 2650 C C . HIS A 1 364 ? 21.226 1.931 -2.747 1.00 71.75 364 HIS A C 1
ATOM 2652 O O . HIS A 1 364 ? 20.347 1.782 -1.899 1.00 71.75 364 HIS A O 1
ATOM 2658 N N . ALA A 1 365 ? 21.423 3.089 -3.383 1.00 70.31 365 ALA A N 1
ATOM 2659 C CA . ALA A 1 365 ? 20.627 4.303 -3.229 1.00 70.31 365 ALA A CA 1
ATOM 2660 C C . ALA A 1 365 ? 20.061 4.725 -4.590 1.00 70.31 365 ALA A C 1
ATOM 2662 O O . ALA A 1 365 ? 20.835 5.049 -5.494 1.00 70.31 365 ALA A O 1
ATOM 2663 N N . PHE A 1 366 ? 18.731 4.708 -4.740 1.00 74.31 366 PHE A N 1
ATOM 2664 C CA . PHE A 1 366 ? 18.064 5.152 -5.968 1.00 74.31 366 PHE A CA 1
ATOM 2665 C C . PHE A 1 366 ? 16.583 5.497 -5.765 1.00 74.31 366 PHE A C 1
ATOM 2667 O O . PHE A 1 366 ? 15.676 4.796 -6.245 1.00 74.31 366 PHE A O 1
ATOM 2674 N N . ALA A 1 367 ? 16.335 6.598 -5.056 1.00 83.38 367 ALA A N 1
ATOM 2675 C CA . ALA A 1 367 ? 14.995 7.081 -4.747 1.00 83.38 367 ALA A CA 1
ATOM 2676 C C . ALA A 1 367 ? 14.190 6.012 -3.998 1.00 83.38 367 ALA A C 1
ATOM 2678 O O . ALA A 1 367 ? 13.087 5.679 -4.411 1.00 83.38 367 ALA A O 1
ATOM 2679 N N . TYR A 1 368 ? 14.751 5.400 -2.954 1.00 88.31 368 TYR A N 1
ATOM 2680 C CA . TYR A 1 368 ? 14.060 4.371 -2.164 1.00 88.31 368 TYR A CA 1
ATOM 2681 C C . TYR A 1 368 ? 13.114 4.964 -1.117 1.00 88.31 368 TYR A C 1
ATOM 2683 O O . TYR A 1 368 ? 12.139 4.317 -0.736 1.00 88.31 368 TYR A O 1
ATOM 2691 N N . PHE A 1 369 ? 13.344 6.211 -0.705 1.00 93.31 369 PHE A N 1
ATOM 2692 C CA . PHE A 1 369 ? 12.542 6.914 0.291 1.00 93.31 369 PHE A CA 1
ATOM 2693 C C . PHE A 1 369 ? 11.405 7.747 -0.305 1.00 93.31 369 PHE A C 1
ATOM 2695 O O . PHE A 1 369 ? 10.658 8.354 0.454 1.00 93.31 369 PHE A O 1
ATOM 2702 N N . TRP A 1 370 ? 11.208 7.750 -1.627 1.00 92.75 370 TRP A N 1
ATOM 2703 C CA . TRP A 1 370 ? 10.169 8.554 -2.289 1.00 92.75 370 TRP A CA 1
ATOM 2704 C C . TRP A 1 370 ? 8.767 8.350 -1.685 1.00 92.75 370 TRP A C 1
ATOM 2706 O O . TRP A 1 370 ? 8.042 9.318 -1.493 1.00 92.75 370 TRP A O 1
ATOM 2716 N N . ALA A 1 371 ? 8.394 7.117 -1.314 1.00 95.06 371 ALA A N 1
ATOM 2717 C CA . ALA A 1 371 ? 7.092 6.830 -0.707 1.00 95.06 371 ALA A CA 1
ATOM 2718 C C . ALA A 1 371 ? 6.957 7.470 0.680 1.00 95.06 371 ALA A C 1
ATOM 2720 O O . ALA A 1 371 ? 5.880 7.912 1.072 1.00 95.06 371 ALA A O 1
ATOM 2721 N N . PHE A 1 372 ? 8.064 7.523 1.422 1.00 97.06 372 PHE A N 1
ATOM 2722 C CA . PHE A 1 372 ? 8.126 8.189 2.712 1.00 97.06 372 PHE A CA 1
ATOM 2723 C C . PHE A 1 372 ? 8.119 9.714 2.567 1.00 97.06 372 PHE A C 1
ATOM 2725 O O . PHE A 1 372 ? 7.477 10.393 3.361 1.00 97.06 372 PHE A O 1
ATOM 2732 N N . VAL A 1 373 ? 8.768 10.238 1.524 1.00 96.06 373 VAL A N 1
ATOM 2733 C CA . VAL A 1 373 ? 8.711 11.660 1.157 1.00 96.06 373 VAL A CA 1
ATOM 2734 C C . VAL A 1 373 ? 7.314 12.066 0.708 1.00 96.06 373 VAL A C 1
ATOM 2736 O O . VAL A 1 373 ? 6.849 13.125 1.082 1.00 96.06 373 VAL A O 1
ATOM 2739 N N . TRP A 1 374 ? 6.604 11.219 -0.033 1.00 94.88 374 TRP A N 1
ATOM 2740 C CA . TRP A 1 374 ? 5.204 11.460 -0.377 1.00 94.88 374 TRP A CA 1
ATOM 2741 C C . TRP A 1 374 ? 4.289 11.459 0.853 1.00 94.88 374 TRP A C 1
ATOM 2743 O O . TRP A 1 374 ? 3.317 12.209 0.915 1.00 94.88 374 TRP A O 1
ATOM 2753 N N . TRP A 1 375 ? 4.572 10.591 1.827 1.00 96.06 375 TRP A N 1
ATOM 2754 C CA . TRP A 1 375 ? 3.787 10.520 3.055 1.00 96.06 375 TRP A CA 1
ATOM 2755 C C . TRP A 1 375 ? 3.918 11.782 3.922 1.00 96.06 375 TRP A C 1
ATOM 2757 O O . TRP A 1 375 ? 2.933 12.146 4.574 1.00 96.06 375 TRP A O 1
ATOM 2767 N N . GLY A 1 376 ? 5.109 12.387 3.983 1.00 92.56 376 GLY A N 1
ATOM 2768 C CA . GLY A 1 376 ? 5.411 13.486 4.901 1.00 92.56 376 GLY A CA 1
ATOM 2769 C C . GLY A 1 376 ? 5.427 14.846 4.238 1.00 92.56 376 GLY A C 1
ATOM 2770 O O . GLY A 1 376 ? 4.732 15.746 4.761 1.00 92.56 376 GLY A O 1
#

Organism: NCBI:txid1137993

Foldseek 3Di:
DDDDDDDDDPPDDDPVVVVVVVVVVVVCVVCVLVVLVVLLLVLLQVVLLVQLVVLDPPCLKLLVVLLVLLVCVVVVHADLGRDFNQQFQVLSVQQNVQCVVVPSDSSSSSSSLLSVLSVLLLQLQLLLQLLVPVPCSSNSSSVRSSVLSVLVVCCVPPNVCSCCPPNRLNVQSRPCINRRNNNLLSLLSVLLVLLCVLDVVHDDLVSLLSSLLSLLLQLQGGHVLQNVLSSVLSLVLVLVLCVVVVGPPNPSSNCNNNVSSVVSNCVNQCVRRVNSSVSNCCCNPPVCLVCLQPPDDPNDPQFFPPDPVSVVSLCVVLVVVVLVVVLVVLVVVCVPPSRSSSSSLNSSLSSLQSSLVVVRNSTGHDNSSSSNVSSD

Radius of gyration: 24.48 Å; chains: 1; bounding box: 85×85×55 Å

pLDDT: mean 90.24, std 11.52, range [44.44, 98.88]

Sequence (376 aa):
MTSASPRPAPGPAGPGARAEATGIASRLLAALPAVLLLFALVVAVAQARRWSHEVPTWHMDGAFQTASGLFRLADGQLPGRDFFPYLGIAPVLLLLPLVTLLGGELTDTVFAARFVALLTLEAGVGVVAVLLSGRRPLRALAWGAAAAALLVVAADTVWPGLWTAADGVLEAAAVPGNSLRPIRASAPYLLAAVAYAALRGGWTVRRAAVVGASAGAVAVLWSNDYGPVSGALLLGVVTYQVLRRGWVPRLRGLAVLWGAAAAGYLVAGLAATAGHLATLLAYNFLDVRADQFWYFGPWGEPTRVFSAGDLLRIMAGERALYPLALLVGVAAYALVRRGLGSLLVTYLGAATLLGGVTATVGGHAFAYFWAFVWWG

Secondary structure (DSSP, 8-state):
--PPPPPPPPPPPPHHHHHHHHHHHHHHHHHHHHHHHHHHHHHHHHHHHHHHHS----TTSHHHHHHHHHHHHHTT--BTTTB--TT-HHHHHHHHHHHHHHTS-HHHHHHHHHHHHHHHHHHHHHHHHHHHH-S-HHHHHHHHHHHHHHHHHIIIII-GGGTTHHHHHHHHHH--GGGTHHHHHTHHHHHHHHHHHHHTT---HHHHHHHHHHHHHHHHHS-TTTHHHHHHHHHHHHHHHHHHHT-SSHHHHHHHHHHHHHHHHHHHHHHHTTT-HHHHHHIIIIIHHHHHHHHS---SGGG--SSHHHHHHHHHHTTTHHHHHHHHHHHHHHHHH--HHHHHHHHHHHHHHHHHHHHHTTT--SS-SHHHHHH-